Protein AF-A0AAD5PSN9-F1 (afdb_monomer)

Radius of gyration: 117.56 Å; Cα contacts (8 Å, |Δi|>4): 60; chains: 1; bounding box: 194×70×318 Å

Solvent-accessible surface area (backbone atoms only — not comparable to full-atom values): 28230 Å² total; per-residue (Å²): 133,84,88,79,86,88,87,89,85,85,88,88,90,83,91,78,85,86,82,87,85,84,89,85,87,83,91,84,87,88,89,83,88,89,86,86,80,89,83,89,87,87,88,82,90,87,83,90,86,88,84,88,88,83,88,90,80,92,72,86,76,76,83,73,82,78,74,93,64,68,71,59,59,50,54,55,50,53,51,52,51,50,52,52,52,50,54,51,50,53,55,49,50,55,48,50,54,52,53,52,53,53,51,54,50,50,54,51,52,52,50,54,49,50,54,52,50,53,53,49,52,53,50,50,51,51,52,51,52,50,52,52,53,51,52,51,50,53,50,51,50,52,50,49,52,48,51,51,50,50,49,49,50,52,58,69,76,49,90,79,62,91,72,53,62,59,56,52,51,52,49,52,51,51,49,53,52,49,50,52,54,49,53,57,47,47,56,50,50,54,49,53,50,51,51,51,50,53,49,52,52,51,52,52,50,50,51,50,52,50,49,53,50,52,52,53,52,50,53,49,52,50,53,51,51,54,53,50,50,53,51,48,52,54,50,53,52,51,51,51,52,51,54,54,50,52,51,51,52,50,50,54,52,52,50,51,52,52,49,52,52,51,51,51,51,49,51,50,51,52,51,51,54,50,52,51,50,49,52,52,49,51,51,52,50,53,53,50,51,51,52,52,52,52,51,52,50,50,52,51,54,52,51,51,51,54,50,53,52,51,53,52,51,55,51,52,48,52,52,51,52,51,52,49,51,52,50,51,53,49,50,51,52,50,52,53,50,50,50,52,52,50,52,50,52,50,52,54,48,51,51,50,50,52,51,50,52,49,50,49,51,50,50,51,52,48,49,51,52,49,51,52,49,51,52,51,50,51,52,50,49,50,52,49,50,60,62,67,71,54,93,78,78,91,76,82,83,86,71,85,57,50,42,67,71,52,73,46,63,93,81,61,49,74,68,51,54,53,50,33,42,53,53,52,42,69,74,28,36,59,82,83,33,72,92,44,98,56,33,70,58,34,42,52,49,35,53,49,49,50,49,34,42,62,38,58,70,36,69,70,50,30,54,50,52,52,51,53,58,54,56,56,58,56,60,64,59,60,68,70,77,80,113

Foldseek 3Di:
DDDDDDDDDDDDDDDDDDDDDDDDDDDDDDDDDDDDDDDDDDDDDDDDDDDDDDDDDDDDPDDDPDDPPPPPVVVVVVVVVVVVVVVVVVVVVVVVVVVVVVVVVVVVVVVVVVVVVVVVVVVVVVVVVVVVVVVVVVVVVVVVVVVVVVVVVCVVVDPDDDPVVVVVVVVVVVVVVVVVVVVVVVVVVVVVVVVVVVVVVVVVVVVVVVVVVVVVVVVVVVVVVVVVVVVVVVVVVVVVVVVVVVVVVVVVVVVVVVVVVVVVVVVVVVVVVVVVVVVVVVVVVVVVVVVVVVVVVVVVVVVVVVVVVVVVVVVVVVVVVVVVVVVVVVVVVVVVVVVVVVVVVVVVVVVVVVVVVVVVVVVVVVVVVVVVVVVVVVVVVVVVVVVVPDPDDPDDPPDDDLCVLLPHDLPDDLVSLVVSLVVLCVVLPLVVCVPPPCSVVSVVSNVSNVVSSVQCNDPVSSVVVVVVVVVVVVVVVVVPPPD

Organism: NCBI:txid1820382

Mean predicted aligned error: 23.23 Å

Structure (mmCIF, N/CA/C/O backbone):
data_AF-A0AAD5PSN9-F1
#
_entry.id   AF-A0AAD5PSN9-F1
#
loop_
_atom_site.group_PDB
_atom_site.id
_atom_site.type_symbol
_atom_site.label_atom_id
_atom_site.label_alt_id
_atom_site.label_comp_id
_atom_site.label_asym_id
_atom_site.label_entity_id
_atom_site.label_seq_id
_atom_site.pdbx_PDB_ins_code
_atom_site.Cartn_x
_atom_site.Cartn_y
_atom_site.Cartn_z
_atom_site.occupancy
_atom_site.B_iso_or_equiv
_atom_site.auth_seq_id
_atom_site.auth_comp_id
_atom_site.auth_asym_id
_atom_site.auth_atom_id
_atom_site.pdbx_PDB_model_num
ATOM 1 N N . MET A 1 1 ? -31.686 26.048 -40.372 1.00 36.78 1 MET A N 1
ATOM 2 C CA . MET A 1 1 ? -31.177 27.429 -40.529 1.00 36.78 1 MET A CA 1
ATOM 3 C C . MET A 1 1 ? -29.726 27.316 -40.986 1.00 36.78 1 MET A C 1
ATOM 5 O O . MET A 1 1 ? -28.889 26.931 -40.190 1.00 36.78 1 MET A O 1
ATOM 9 N N . PHE A 1 2 ? -29.498 27.165 -42.295 1.00 30.16 2 PHE A N 1
ATOM 10 C CA . PHE A 1 2 ? -28.916 28.194 -43.183 1.00 30.16 2 PHE A CA 1
ATOM 11 C C . PHE A 1 2 ? -27.687 28.894 -42.566 1.00 30.16 2 PHE A C 1
ATOM 13 O O . PHE A 1 2 ? -27.851 29.698 -41.663 1.00 30.16 2 PHE A O 1
ATOM 20 N N . SER A 1 3 ? -26.468 28.483 -42.947 1.00 35.34 3 SER A N 1
ATOM 21 C CA . SER A 1 3 ? -25.644 29.036 -44.059 1.00 35.34 3 SER A CA 1
ATOM 22 C C . SER A 1 3 ? -24.746 30.185 -43.556 1.00 35.34 3 SER A C 1
ATOM 24 O O . SER A 1 3 ? -25.218 30.983 -42.764 1.00 35.34 3 SER A O 1
ATOM 26 N N . LYS A 1 4 ? -23.473 30.364 -43.925 1.00 34.41 4 LYS A N 1
ATOM 27 C CA . LYS A 1 4 ? -22.843 30.296 -45.253 1.00 34.41 4 LYS A CA 1
ATOM 28 C C . LYS A 1 4 ? -21.311 30.439 -45.083 1.00 34.41 4 LYS A C 1
ATOM 30 O O . LYS A 1 4 ? -20.867 31.319 -44.356 1.00 34.41 4 LYS A O 1
ATOM 35 N N . MET A 1 5 ? -20.532 29.635 -45.809 1.00 37.62 5 MET A N 1
ATOM 36 C CA . MET A 1 5 ? -19.340 30.100 -46.562 1.00 37.62 5 MET A CA 1
ATOM 37 C C . MET A 1 5 ? -19.831 30.752 -47.891 1.00 37.62 5 MET A C 1
ATOM 39 O O . MET A 1 5 ? -21.055 30.750 -48.065 1.00 37.62 5 MET A O 1
ATOM 43 N N . PRO A 1 6 ? -19.032 31.228 -48.885 1.00 63.19 6 PRO A N 1
ATOM 44 C CA . PRO A 1 6 ? -17.567 31.171 -49.113 1.00 63.19 6 PRO A CA 1
ATOM 45 C C . PRO A 1 6 ? -16.973 32.473 -49.733 1.00 63.19 6 PRO A C 1
ATOM 47 O O . PRO A 1 6 ? -17.678 33.468 -49.827 1.00 63.19 6 PRO A O 1
ATOM 50 N N . PHE A 1 7 ? -15.709 32.472 -50.195 1.00 30.80 7 PHE A N 1
ATOM 51 C CA . PHE A 1 7 ? -15.368 32.731 -51.615 1.00 30.80 7 PHE A CA 1
ATOM 52 C C . PHE A 1 7 ? -13.886 32.435 -51.961 1.00 30.80 7 PHE A C 1
ATOM 54 O O . PHE A 1 7 ? -12.979 32.653 -51.166 1.00 30.80 7 PHE A O 1
ATOM 61 N N . PHE A 1 8 ? -13.716 31.898 -53.174 1.00 30.52 8 PHE A N 1
ATOM 62 C CA . PHE A 1 8 ? -12.523 31.482 -53.932 1.00 30.52 8 PHE A CA 1
ATOM 63 C C . PHE A 1 8 ? -11.680 32.647 -54.500 1.00 30.52 8 PHE A C 1
ATOM 65 O O . PHE A 1 8 ? -12.271 33.664 -54.842 1.00 30.52 8 PHE A O 1
ATOM 72 N N . SER A 1 9 ? -10.381 32.416 -54.788 1.00 31.31 9 SER A N 1
ATOM 73 C CA . SER A 1 9 ? -9.773 32.470 -56.155 1.00 31.31 9 SER A CA 1
ATOM 74 C C . SER A 1 9 ? -8.226 32.340 -56.111 1.00 31.31 9 SER A C 1
ATOM 76 O O . SER A 1 9 ? -7.597 33.078 -55.365 1.00 31.31 9 SER A O 1
ATOM 78 N N . VAL A 1 10 ? -7.602 31.295 -56.685 1.00 30.98 10 VAL A N 1
ATOM 79 C CA . VAL A 1 10 ? -6.965 31.173 -58.034 1.00 30.98 10 VAL A CA 1
ATOM 80 C C . VAL A 1 10 ? -5.551 31.813 -58.184 1.00 30.98 10 VAL A C 1
ATOM 82 O O . VAL A 1 10 ? -5.370 33.006 -57.989 1.00 30.98 10 VAL A O 1
ATOM 85 N N . LEU A 1 11 ? -4.586 30.945 -58.552 1.00 29.28 11 LEU A N 1
ATOM 86 C CA . LEU A 1 11 ? -3.184 31.069 -59.060 1.00 29.28 11 LEU A CA 1
ATOM 87 C C . LEU A 1 11 ? -2.992 32.026 -60.283 1.00 29.28 11 LEU A C 1
ATOM 89 O O . LEU A 1 11 ? -4.010 32.517 -60.762 1.00 29.28 11 LEU A O 1
ATOM 93 N N . PRO A 1 12 ? -1.812 32.170 -60.964 1.00 51.12 12 PRO A N 1
ATOM 94 C CA . PRO A 1 12 ? -0.375 31.917 -60.668 1.00 51.12 12 PRO A CA 1
ATOM 95 C C . PRO A 1 12 ? 0.580 33.075 -61.141 1.00 51.12 12 PRO A C 1
ATOM 97 O O . PRO A 1 12 ? 0.126 34.116 -61.602 1.00 51.12 12 PRO A O 1
ATOM 100 N N . CYS A 1 13 ? 1.903 32.812 -61.145 1.00 26.33 13 CYS A N 1
ATOM 101 C CA . CYS A 1 13 ? 2.885 33.163 -62.202 1.00 26.33 13 CYS A CA 1
ATOM 102 C C . CYS A 1 13 ? 3.950 34.280 -62.012 1.00 26.33 13 CYS A C 1
ATOM 104 O O . CYS A 1 13 ? 3.680 35.408 -61.624 1.00 26.33 13 CYS A O 1
ATOM 106 N N . PHE A 1 14 ? 5.137 33.907 -62.518 1.00 26.98 14 PHE A N 1
ATOM 107 C CA . PHE A 1 14 ? 6.266 34.666 -63.080 1.00 26.98 14 PHE A CA 1
ATOM 108 C C . PHE A 1 14 ? 7.481 35.062 -62.222 1.00 26.98 14 PHE A C 1
ATOM 110 O O . PHE A 1 14 ? 7.481 35.986 -61.418 1.00 26.98 14 PHE A O 1
ATOM 117 N N . ALA A 1 15 ? 8.567 34.354 -62.548 1.00 31.61 15 ALA A N 1
ATOM 118 C CA . ALA A 1 15 ? 9.964 34.695 -62.357 1.00 31.61 15 ALA A CA 1
ATOM 119 C C . ALA A 1 15 ? 10.346 36.033 -63.006 1.00 31.61 15 ALA A C 1
ATOM 121 O O . ALA A 1 15 ? 9.896 36.333 -64.111 1.00 31.61 15 ALA A O 1
ATOM 122 N N . ILE A 1 16 ? 11.277 36.750 -62.372 1.00 31.33 16 ILE A N 1
ATOM 123 C CA . ILE A 1 16 ? 12.118 37.773 -63.002 1.00 31.33 16 ILE A CA 1
ATOM 124 C C . ILE A 1 16 ? 13.535 37.633 -62.422 1.00 31.33 16 ILE A C 1
ATOM 126 O O . ILE A 1 16 ? 13.777 37.945 -61.260 1.00 31.33 16 ILE A O 1
ATOM 130 N N . LEU A 1 17 ? 14.469 37.153 -63.247 1.00 32.28 17 LEU A N 1
ATOM 131 C CA . LEU A 1 17 ? 15.877 37.563 -63.181 1.00 32.28 17 LEU A CA 1
ATOM 132 C C . LEU A 1 17 ? 15.971 38.986 -63.754 1.00 32.28 17 LEU A C 1
ATOM 134 O O . LEU A 1 17 ? 15.219 39.316 -64.675 1.00 32.28 17 LEU A O 1
ATOM 138 N N . PRO A 1 18 ? 16.975 39.775 -63.346 1.00 37.09 18 PRO A N 1
ATOM 139 C CA . PRO A 1 18 ? 18.011 39.984 -64.345 1.00 37.09 18 PRO A CA 1
ATOM 140 C C . PRO A 1 18 ? 19.443 39.888 -63.822 1.00 37.09 18 PRO A C 1
ATOM 142 O O . PRO A 1 18 ? 19.763 39.978 -62.642 1.00 37.09 18 PRO A O 1
ATOM 145 N N . ARG A 1 19 ? 20.266 39.657 -64.837 1.00 30.73 19 ARG A N 1
ATOM 146 C CA . ARG A 1 19 ? 21.710 39.519 -64.934 1.00 30.73 19 ARG A CA 1
ATOM 147 C C . ARG A 1 19 ? 22.384 40.897 -64.990 1.00 30.73 19 ARG A C 1
ATOM 149 O O . ARG A 1 19 ? 21.750 41.862 -65.409 1.00 30.73 19 ARG A O 1
ATOM 156 N N . ASN A 1 20 ? 23.706 40.852 -64.804 1.00 30.78 20 ASN A N 1
ATOM 157 C CA . ASN A 1 20 ? 24.741 41.836 -65.157 1.00 30.78 20 ASN A CA 1
ATOM 158 C C . ASN A 1 20 ? 24.967 42.943 -64.124 1.00 30.78 20 ASN A C 1
ATOM 160 O O . ASN A 1 20 ? 24.021 43.437 -63.532 1.00 30.78 20 ASN A O 1
ATOM 164 N N . ALA A 1 21 ? 26.163 43.481 -63.929 1.00 29.89 21 ALA A N 1
ATOM 165 C CA . ALA A 1 21 ? 27.566 43.122 -64.168 1.00 29.89 21 ALA A CA 1
ATOM 166 C C . ALA A 1 21 ? 28.290 44.431 -63.823 1.00 29.89 21 ALA A C 1
ATOM 168 O O . ALA A 1 21 ? 27.801 45.457 -64.277 1.00 29.89 21 ALA A O 1
ATOM 169 N N . GLU A 1 22 ? 29.406 44.426 -63.094 1.00 30.27 22 GLU A N 1
ATOM 170 C CA . GLU A 1 22 ? 30.508 45.367 -63.354 1.00 30.27 22 GLU A CA 1
ATOM 171 C C . GLU A 1 22 ? 31.715 45.074 -62.454 1.00 30.27 22 GLU A C 1
ATOM 173 O O . GLU A 1 22 ? 31.617 44.950 -61.236 1.00 30.27 22 GLU A O 1
ATOM 178 N N . ASN A 1 23 ? 32.855 44.924 -63.127 1.00 32.56 23 ASN A N 1
ATOM 179 C CA . ASN A 1 23 ? 34.199 44.860 -62.578 1.00 32.56 23 ASN A CA 1
ATOM 180 C C . ASN A 1 23 ? 34.583 46.200 -61.947 1.00 32.56 23 ASN A C 1
ATOM 182 O O . ASN A 1 23 ? 34.424 47.223 -62.608 1.00 32.56 23 ASN A O 1
ATOM 186 N N . THR A 1 24 ? 35.284 46.179 -60.814 1.00 31.34 24 THR A N 1
ATOM 187 C CA . THR A 1 24 ? 36.364 47.141 -60.546 1.00 31.34 24 THR A CA 1
ATOM 188 C C . THR A 1 24 ? 37.493 46.495 -59.742 1.00 31.34 24 THR A C 1
ATOM 190 O O . THR A 1 24 ? 37.290 45.705 -58.825 1.00 31.34 24 THR A O 1
ATOM 193 N N . VAL A 1 25 ? 38.704 46.815 -60.189 1.00 33.72 25 VAL A N 1
ATOM 194 C CA . VAL A 1 25 ? 40.030 46.383 -59.738 1.00 33.72 25 VAL A CA 1
ATOM 195 C C . VAL A 1 25 ? 40.580 47.388 -58.717 1.00 33.72 25 VAL A C 1
ATOM 197 O O . VAL A 1 25 ? 40.359 48.580 -58.917 1.00 33.72 25 VAL A O 1
ATOM 200 N N . ALA A 1 26 ? 41.320 46.914 -57.700 1.00 29.94 26 ALA A N 1
ATOM 201 C CA . ALA A 1 26 ? 42.542 47.502 -57.090 1.00 29.94 26 ALA A CA 1
ATOM 202 C C . ALA A 1 26 ? 42.763 46.886 -55.685 1.00 29.94 26 ALA A C 1
ATOM 204 O O . ALA A 1 26 ? 41.904 46.997 -54.818 1.00 29.94 26 ALA A O 1
ATOM 205 N N . GLU A 1 27 ? 43.757 46.012 -55.494 1.00 32.94 27 GLU A N 1
ATOM 206 C CA . GLU A 1 27 ? 45.124 46.311 -55.002 1.00 32.94 27 GLU A CA 1
ATOM 207 C C . GLU A 1 27 ? 45.224 46.811 -53.542 1.00 32.94 27 GLU A C 1
ATOM 209 O O . GLU A 1 27 ? 44.934 47.965 -53.245 1.00 32.94 27 GLU A O 1
ATOM 214 N N . SER A 1 28 ? 45.735 45.960 -52.637 1.00 30.70 28 SER A N 1
ATOM 215 C CA . SER A 1 28 ? 46.999 46.155 -51.881 1.00 30.70 28 SER A CA 1
ATOM 216 C C . SER A 1 28 ? 47.129 45.194 -50.677 1.00 30.70 28 SER A C 1
ATOM 218 O O . SER A 1 28 ? 46.168 44.866 -49.991 1.00 30.70 28 SER A O 1
ATOM 220 N N . SER A 1 29 ? 48.356 44.697 -50.510 1.00 30.48 29 SER A N 1
ATOM 221 C CA . SER A 1 29 ? 48.867 43.603 -49.662 1.00 30.48 29 SER A CA 1
ATOM 222 C C . SER A 1 29 ? 48.980 43.944 -48.149 1.00 30.48 29 SER A C 1
ATOM 224 O O . SER A 1 29 ? 48.570 45.024 -47.740 1.00 30.48 29 SER A O 1
ATOM 226 N N . PRO A 1 30 ? 49.751 43.177 -47.341 1.00 50.47 30 PRO A N 1
ATOM 227 C CA . PRO A 1 30 ? 49.517 41.847 -46.751 1.00 50.47 30 PRO A CA 1
ATOM 228 C C . PRO A 1 30 ? 49.576 41.936 -45.197 1.00 50.47 30 PRO A C 1
ATOM 230 O O . PRO A 1 30 ? 49.628 43.048 -44.690 1.00 50.47 30 PRO A O 1
ATOM 233 N N . VAL A 1 31 ? 49.613 40.815 -44.441 1.00 27.25 31 VAL A N 1
ATOM 234 C CA . VAL A 1 31 ? 50.507 40.595 -43.259 1.00 27.25 31 VAL A CA 1
ATOM 235 C C . VAL A 1 31 ? 50.121 39.359 -42.410 1.00 27.25 31 VAL A C 1
ATOM 237 O O . VAL A 1 31 ? 49.005 39.230 -41.921 1.00 27.25 31 VAL A O 1
ATOM 240 N N . VAL A 1 32 ? 51.159 38.536 -42.201 1.00 29.27 32 VAL A N 1
ATOM 241 C CA . VAL A 1 32 ? 51.495 37.626 -41.080 1.00 29.27 32 VAL A CA 1
ATOM 242 C C . VAL A 1 32 ? 50.970 36.183 -41.071 1.00 29.27 32 VAL A C 1
ATOM 244 O O . VAL A 1 32 ? 49.901 35.835 -40.585 1.00 29.27 32 VAL A O 1
ATOM 247 N N . VAL A 1 33 ? 51.900 35.346 -41.536 1.00 27.97 33 VAL A N 1
ATOM 248 C CA . VAL A 1 33 ? 52.182 33.956 -41.178 1.00 27.97 33 VAL A CA 1
ATOM 249 C C . VAL A 1 33 ? 52.577 33.854 -39.700 1.00 27.97 33 VAL A C 1
ATOM 251 O O . VAL A 1 33 ? 53.477 34.568 -39.262 1.00 27.97 33 VAL A O 1
ATOM 254 N N . THR A 1 34 ? 52.018 32.892 -38.966 1.00 28.20 34 THR A N 1
ATOM 255 C CA . THR A 1 34 ? 52.688 32.310 -37.796 1.00 28.20 34 THR A CA 1
ATOM 256 C C . THR A 1 34 ? 52.891 30.815 -38.007 1.00 28.20 34 THR A C 1
ATOM 258 O O . THR A 1 34 ? 51.958 30.021 -38.072 1.00 28.20 34 THR A O 1
ATOM 261 N N . SER A 1 35 ? 54.163 30.453 -38.124 1.00 28.64 35 SER A N 1
ATOM 262 C CA . SER A 1 35 ? 54.700 29.103 -38.037 1.00 28.64 35 SER A CA 1
ATOM 263 C C . SER A 1 35 ? 55.605 29.046 -36.811 1.00 28.64 35 SER A C 1
ATOM 265 O O . SER A 1 35 ? 56.523 29.859 -36.721 1.00 28.64 35 SER A O 1
ATOM 267 N N . ALA A 1 36 ? 55.407 28.082 -35.917 1.00 28.19 36 ALA A N 1
ATOM 268 C CA . ALA A 1 36 ? 56.498 27.496 -35.143 1.00 28.19 36 ALA A CA 1
ATOM 269 C C . ALA A 1 36 ? 56.042 26.164 -34.543 1.00 28.19 36 ALA A C 1
ATOM 271 O O . ALA A 1 36 ? 55.009 26.075 -33.885 1.00 28.19 36 ALA A O 1
ATOM 272 N N . ALA A 1 37 ? 56.829 25.139 -34.837 1.00 30.66 37 ALA A N 1
ATOM 273 C CA . ALA A 1 37 ? 56.671 23.761 -34.428 1.00 30.66 37 ALA A CA 1
ATOM 274 C C . ALA A 1 37 ? 57.453 23.460 -33.134 1.00 30.66 37 ALA A C 1
ATOM 276 O O . ALA A 1 37 ? 58.421 24.148 -32.831 1.00 30.66 37 ALA A O 1
ATOM 277 N N . PHE A 1 38 ? 57.028 22.378 -32.472 1.00 26.94 38 PHE A N 1
ATOM 278 C CA . PHE A 1 38 ? 57.806 21.349 -31.757 1.00 26.94 38 PHE A CA 1
ATOM 279 C C . PHE A 1 38 ? 58.865 21.719 -30.697 1.00 26.94 38 PHE A C 1
ATOM 281 O O . PHE A 1 38 ? 59.840 22.411 -30.962 1.00 26.94 38 PHE A O 1
ATOM 288 N N . GLY A 1 39 ? 58.756 21.041 -29.548 1.00 26.38 39 GLY A N 1
ATOM 289 C CA . GLY A 1 39 ? 59.849 20.808 -28.600 1.00 26.38 39 GLY A CA 1
ATOM 290 C C . GLY A 1 39 ? 59.365 20.083 -27.341 1.00 26.38 39 GLY A C 1
ATOM 291 O O . GLY A 1 39 ? 58.739 20.699 -26.488 1.00 26.38 39 GLY A O 1
ATOM 292 N N . MET A 1 40 ? 59.615 18.772 -27.262 1.00 37.25 40 MET A N 1
ATOM 293 C CA . MET A 1 40 ? 59.470 17.954 -26.051 1.00 37.25 40 MET A CA 1
ATOM 294 C C . MET A 1 40 ? 60.640 18.228 -25.101 1.00 37.25 40 MET A C 1
ATOM 296 O O . MET A 1 40 ? 61.757 18.361 -25.588 1.00 37.25 40 MET A O 1
ATOM 300 N N . GLU A 1 41 ? 60.412 18.193 -23.787 1.00 28.77 41 GLU A N 1
ATOM 301 C CA . GLU A 1 41 ? 61.422 17.741 -22.822 1.00 28.77 41 GLU A CA 1
ATOM 302 C C . GLU A 1 41 ? 60.760 17.308 -21.501 1.00 28.77 41 GLU A C 1
ATOM 304 O O . GLU A 1 41 ? 59.922 17.998 -20.924 1.00 28.77 41 GLU A O 1
ATOM 309 N N . ASP A 1 42 ? 61.129 16.096 -21.108 1.00 34.38 42 ASP A N 1
ATOM 310 C CA . ASP A 1 42 ? 60.767 15.276 -19.955 1.00 34.38 42 ASP A CA 1
ATOM 311 C C . ASP A 1 42 ? 61.859 15.457 -18.891 1.00 34.38 42 ASP A C 1
ATOM 313 O O . ASP A 1 42 ? 63.002 15.318 -19.305 1.00 34.38 42 ASP A O 1
ATOM 317 N N . GLN A 1 43 ? 61.567 15.753 -17.605 1.00 29.84 43 GLN A N 1
ATOM 318 C CA . GLN A 1 43 ? 62.424 15.428 -16.434 1.00 29.84 43 GLN A CA 1
ATOM 319 C C . GLN A 1 43 ? 61.694 15.532 -15.069 1.00 29.84 43 GLN A C 1
ATOM 321 O O . GLN A 1 43 ? 61.015 16.515 -14.780 1.00 29.84 43 GLN A O 1
ATOM 326 N N . SER A 1 44 ? 62.018 14.543 -14.219 1.00 30.83 44 SER A N 1
ATOM 327 C CA . SER A 1 44 ? 62.229 14.548 -12.752 1.00 30.83 44 SER A CA 1
ATOM 328 C C . SER A 1 44 ? 61.141 14.021 -11.791 1.00 30.83 44 SER A C 1
ATOM 330 O O . SER A 1 44 ? 60.250 14.752 -11.358 1.00 30.83 44 SER A O 1
ATOM 332 N N . GLU A 1 45 ? 61.347 12.757 -11.385 1.00 33.78 45 GLU A N 1
ATOM 333 C CA . GLU A 1 45 ? 61.104 12.143 -10.060 1.00 33.78 45 GLU A CA 1
ATOM 334 C C . GLU A 1 45 ? 61.833 12.948 -8.947 1.00 33.78 45 GLU A C 1
ATOM 336 O O . GLU A 1 45 ? 62.880 13.534 -9.221 1.00 33.78 45 GLU A O 1
ATOM 341 N N . ASP A 1 46 ? 61.291 13.190 -7.739 1.00 31.45 46 ASP A N 1
ATOM 342 C CA . ASP A 1 46 ? 61.322 12.373 -6.491 1.00 31.45 46 ASP A CA 1
ATOM 343 C C . ASP A 1 46 ? 61.068 13.346 -5.276 1.00 31.45 46 ASP A C 1
ATOM 345 O O . ASP A 1 46 ? 61.114 14.560 -5.485 1.00 31.45 46 ASP A O 1
ATOM 349 N N . PRO A 1 47 ? 60.990 12.961 -3.971 1.00 42.81 47 PRO A N 1
ATOM 350 C CA . PRO A 1 47 ? 60.168 11.953 -3.287 1.00 42.81 47 PRO A CA 1
ATOM 351 C C . PRO A 1 47 ? 59.504 12.453 -1.951 1.00 42.81 47 PRO A C 1
ATOM 353 O O . PRO A 1 47 ? 59.853 13.472 -1.364 1.00 42.81 47 PRO A O 1
ATOM 356 N N . ILE A 1 48 ? 58.533 11.667 -1.464 1.00 35.19 48 ILE A N 1
ATOM 357 C CA . ILE A 1 48 ? 58.068 11.371 -0.077 1.00 35.19 48 ILE A CA 1
ATOM 358 C C . ILE A 1 48 ? 58.497 12.283 1.106 1.00 35.19 48 ILE A C 1
ATOM 360 O O . ILE A 1 48 ? 59.667 12.290 1.475 1.00 35.19 48 ILE A O 1
ATOM 364 N N . VAL A 1 49 ? 57.512 12.778 1.888 1.00 31.50 49 VAL A N 1
ATOM 365 C CA . VAL A 1 49 ? 57.556 12.788 3.377 1.00 31.50 49 VAL A CA 1
ATOM 366 C C . VAL A 1 49 ? 56.165 12.509 3.979 1.00 31.50 49 VAL A C 1
ATOM 368 O O . VAL A 1 49 ? 55.220 13.276 3.808 1.00 31.50 49 VAL A O 1
ATOM 371 N N . LEU A 1 50 ? 56.076 11.405 4.727 1.00 34.06 50 LEU A N 1
ATOM 372 C CA . LEU A 1 50 ? 55.024 11.061 5.690 1.00 34.06 50 LEU A CA 1
ATOM 373 C C . LEU A 1 50 ? 55.231 11.830 7.003 1.00 34.06 50 LEU A C 1
ATOM 375 O O . LEU A 1 50 ? 56.347 11.851 7.513 1.00 34.06 50 LEU A O 1
ATOM 379 N N . CYS A 1 51 ? 54.149 12.309 7.623 1.00 30.45 51 CYS A N 1
ATOM 380 C CA . CYS A 1 51 ? 54.090 12.532 9.070 1.00 30.45 51 CYS A CA 1
ATOM 381 C C . CYS A 1 51 ? 52.734 12.076 9.625 1.00 30.45 51 CYS A C 1
ATOM 383 O O . CYS A 1 51 ? 51.676 12.376 9.078 1.00 30.45 51 CYS A O 1
ATOM 385 N N . ALA A 1 52 ? 52.819 11.302 10.703 1.00 36.34 52 ALA A N 1
ATOM 386 C CA . ALA A 1 52 ? 51.756 10.575 11.378 1.00 36.34 52 ALA A CA 1
ATOM 387 C C . ALA A 1 52 ? 50.970 11.424 12.397 1.00 36.34 52 ALA A C 1
ATOM 389 O O . ALA A 1 52 ? 51.488 12.412 12.912 1.00 36.34 52 ALA A O 1
ATOM 390 N N . GLY A 1 53 ? 49.782 10.933 12.780 1.00 29.44 53 GLY A N 1
ATOM 391 C CA . GLY A 1 53 ? 49.214 11.152 14.118 1.00 29.44 53 GLY A CA 1
ATOM 392 C C . GLY A 1 53 ? 47.729 11.523 14.172 1.00 29.44 53 GLY A C 1
ATOM 393 O O . GLY A 1 53 ? 47.399 12.698 14.244 1.00 29.44 53 GLY A O 1
ATOM 394 N N . ASN A 1 54 ? 46.823 10.541 14.205 1.00 33.28 54 ASN A N 1
ATOM 395 C CA . ASN A 1 54 ? 46.167 10.089 15.446 1.00 33.28 54 ASN A CA 1
ATOM 396 C C . ASN A 1 54 ? 44.974 9.147 15.163 1.00 33.28 54 ASN A C 1
ATOM 398 O O . ASN A 1 54 ? 44.244 9.358 14.194 1.00 33.28 54 ASN A O 1
ATOM 402 N N . PRO A 1 55 ? 44.781 8.107 15.998 1.00 47.47 55 PRO A N 1
ATOM 403 C CA . PRO A 1 55 ? 43.663 7.173 15.932 1.00 47.47 55 PRO A CA 1
ATOM 404 C C . PRO A 1 55 ? 42.469 7.689 16.757 1.00 47.47 55 PRO A C 1
ATOM 406 O O . PRO A 1 55 ? 42.620 8.628 17.529 1.00 47.47 55 PRO A O 1
ATOM 409 N N . GLU A 1 56 ? 41.329 7.004 16.637 1.00 39.09 56 GLU A N 1
ATOM 410 C CA . GLU A 1 56 ? 40.066 7.180 17.387 1.00 39.09 56 GLU A CA 1
ATOM 411 C C . GLU A 1 56 ? 38.947 7.935 16.660 1.00 39.09 56 GLU A C 1
ATOM 413 O O . GLU A 1 56 ? 38.652 9.093 16.924 1.00 39.09 56 GLU A O 1
ATOM 418 N N . LEU A 1 57 ? 38.238 7.199 15.799 1.00 37.34 57 LEU A N 1
ATOM 419 C CA . LEU A 1 57 ? 36.773 7.199 15.762 1.00 37.34 57 LEU A CA 1
ATOM 420 C C . LEU A 1 57 ? 36.320 5.946 15.008 1.00 37.34 57 LEU A C 1
ATOM 422 O O . LEU A 1 57 ? 36.326 5.878 13.781 1.00 37.34 57 LEU A O 1
ATOM 426 N N . GLY A 1 58 ? 35.976 4.913 15.777 1.00 40.00 58 GLY A N 1
ATOM 427 C CA . GLY A 1 58 ? 35.305 3.731 15.261 1.00 40.00 58 GLY A CA 1
ATOM 428 C C . GLY A 1 58 ? 33.895 4.103 14.814 1.00 40.00 58 GLY A C 1
ATOM 429 O O . GLY A 1 58 ? 33.028 4.362 15.644 1.00 40.00 58 GLY A O 1
ATOM 430 N N . CYS A 1 59 ? 33.667 4.103 13.505 1.00 32.47 59 CYS A N 1
ATOM 431 C CA . CYS A 1 59 ? 32.336 3.980 12.931 1.00 32.47 59 CYS A CA 1
ATOM 432 C C . CYS A 1 59 ? 32.286 2.649 12.188 1.00 32.47 59 CYS A C 1
ATOM 434 O O . CYS A 1 59 ? 33.026 2.422 11.232 1.00 32.47 59 CYS A O 1
ATOM 436 N N . ALA A 1 60 ? 31.447 1.751 12.697 1.00 37.62 60 ALA A N 1
ATOM 437 C CA . ALA A 1 60 ? 31.134 0.481 12.078 1.00 37.62 60 ALA A CA 1
ATOM 438 C C . ALA A 1 60 ? 30.562 0.737 10.677 1.00 37.62 60 ALA A C 1
ATOM 440 O O . ALA A 1 60 ? 29.446 1.230 10.535 1.00 37.62 60 ALA A O 1
ATOM 441 N N . VAL A 1 61 ? 31.342 0.415 9.645 1.00 34.03 61 VAL A N 1
ATOM 442 C CA . VAL A 1 61 ? 30.827 0.286 8.284 1.00 34.03 61 VAL A CA 1
ATOM 443 C C . VAL A 1 61 ? 30.148 -1.074 8.212 1.00 34.03 61 VAL A C 1
ATOM 445 O O . VAL A 1 61 ? 30.791 -2.120 8.125 1.00 34.03 61 VAL A O 1
ATOM 448 N N . GLU A 1 62 ? 28.830 -1.028 8.335 1.00 35.12 62 GLU A N 1
ATOM 449 C CA . GLU A 1 62 ? 27.907 -2.116 8.064 1.00 35.12 62 GLU A CA 1
ATOM 450 C C . GLU A 1 62 ? 28.183 -2.653 6.649 1.00 35.12 62 GLU A C 1
ATOM 452 O O . GLU A 1 62 ? 28.162 -1.915 5.661 1.00 35.12 62 GLU A O 1
ATOM 457 N N . GLN A 1 63 ? 28.537 -3.937 6.558 1.00 39.56 63 GLN A N 1
ATOM 458 C CA . GLN A 1 63 ? 28.772 -4.622 5.292 1.00 39.56 63 GLN A CA 1
ATOM 459 C C . GLN A 1 63 ? 27.445 -4.732 4.536 1.00 39.56 63 GLN A C 1
ATOM 461 O O . GLN A 1 63 ? 26.654 -5.642 4.769 1.00 39.56 63 GLN A O 1
ATOM 466 N N . VAL A 1 64 ? 27.209 -3.800 3.617 1.00 36.12 64 VAL A N 1
ATOM 467 C CA . VAL A 1 64 ? 26.157 -3.920 2.606 1.00 36.12 64 VAL A CA 1
ATOM 468 C C . VAL A 1 64 ? 26.523 -5.092 1.682 1.00 36.12 64 VAL A C 1
ATOM 470 O O . VAL A 1 64 ? 27.651 -5.126 1.175 1.00 36.12 64 VAL A O 1
ATOM 473 N N . PRO A 1 65 ? 25.624 -6.065 1.440 1.00 40.94 65 PRO A N 1
ATOM 474 C CA . PRO A 1 65 ? 25.889 -7.129 0.483 1.00 40.94 65 PRO A CA 1
ATOM 475 C C . PRO A 1 65 ? 26.018 -6.517 -0.916 1.00 40.94 65 PRO A C 1
ATOM 477 O O . PRO A 1 65 ? 25.127 -5.811 -1.389 1.00 40.94 65 PRO A O 1
ATOM 480 N N . LYS A 1 66 ? 27.163 -6.760 -1.564 1.00 39.56 66 LYS A N 1
ATOM 481 C CA . LYS A 1 66 ? 27.422 -6.351 -2.950 1.00 39.56 66 LYS A CA 1
ATOM 482 C C . LYS A 1 66 ? 26.342 -6.941 -3.868 1.00 39.56 66 LYS A C 1
ATOM 484 O O . LYS A 1 66 ? 26.099 -8.144 -3.776 1.00 39.56 66 LYS A O 1
ATOM 489 N N . PRO A 1 67 ? 25.729 -6.153 -4.767 1.00 38.44 67 PRO A N 1
ATOM 490 C CA . PRO A 1 67 ? 24.805 -6.697 -5.747 1.00 38.44 67 PRO A CA 1
ATOM 491 C C . PRO A 1 67 ? 25.588 -7.493 -6.798 1.00 38.44 67 PRO A C 1
ATOM 493 O O . PRO A 1 67 ? 26.573 -7.013 -7.358 1.00 38.44 67 PRO A O 1
ATOM 496 N N . GLU A 1 68 ? 25.136 -8.710 -7.087 1.00 41.25 68 GLU A N 1
ATOM 497 C CA . GLU A 1 68 ? 25.670 -9.624 -8.108 1.00 41.25 68 GLU A CA 1
ATOM 498 C C . GLU A 1 68 ? 25.359 -9.157 -9.553 1.00 41.25 68 GLU A C 1
ATOM 500 O O . GLU A 1 68 ? 25.018 -9.956 -10.417 1.00 41.25 68 GLU A O 1
ATOM 505 N N . HIS A 1 69 ? 25.467 -7.854 -9.839 1.00 43.41 69 HIS A N 1
ATOM 506 C CA . HIS A 1 69 ? 25.227 -7.262 -11.168 1.00 43.41 69 HIS A CA 1
ATOM 507 C C . HIS A 1 69 ? 26.518 -6.918 -11.941 1.00 43.41 69 HIS A C 1
ATOM 509 O O . HIS A 1 69 ? 26.466 -6.451 -13.077 1.00 43.41 69 HIS A O 1
ATOM 515 N N . ASP A 1 70 ? 27.683 -7.202 -11.356 1.00 43.34 70 ASP A N 1
ATOM 516 C CA . ASP A 1 70 ? 28.999 -6.755 -11.839 1.00 43.34 70 ASP A CA 1
ATOM 517 C C . ASP A 1 70 ? 29.608 -7.630 -12.960 1.00 43.34 70 ASP A C 1
ATOM 519 O O . ASP A 1 70 ? 30.651 -7.287 -13.515 1.00 43.34 70 ASP A O 1
ATOM 523 N N . SER A 1 71 ? 28.990 -8.767 -13.307 1.00 49.34 71 SER A N 1
ATOM 524 C CA . SER A 1 71 ? 29.522 -9.711 -14.311 1.00 49.34 71 SER A CA 1
ATOM 525 C C . SER A 1 71 ? 28.971 -9.509 -15.728 1.00 49.34 71 SER A C 1
ATOM 527 O O . SER A 1 71 ? 29.629 -9.900 -16.692 1.00 49.34 71 SER A O 1
ATOM 529 N N . VAL A 1 72 ? 27.798 -8.883 -15.868 1.00 49.22 72 VAL A N 1
ATOM 530 C CA . VAL A 1 72 ? 27.164 -8.610 -17.172 1.00 49.22 72 VAL A CA 1
ATOM 531 C C . VAL A 1 72 ? 27.670 -7.282 -17.740 1.00 49.22 72 VAL A C 1
ATOM 533 O O . VAL A 1 72 ? 28.120 -7.240 -18.880 1.00 49.22 72 VAL A O 1
ATOM 536 N N . VAL A 1 73 ? 27.759 -6.243 -16.901 1.00 48.81 73 VAL A N 1
ATOM 537 C CA . VAL A 1 73 ? 28.251 -4.913 -17.308 1.00 48.81 73 VAL A CA 1
ATOM 538 C C . VAL A 1 73 ? 29.735 -4.942 -17.705 1.00 48.81 73 VAL A C 1
ATOM 540 O O . VAL A 1 73 ? 30.135 -4.255 -18.639 1.00 48.81 73 VAL A O 1
ATOM 543 N N . ARG A 1 74 ? 30.567 -5.782 -17.065 1.00 47.50 74 ARG A N 1
ATOM 544 C CA . ARG A 1 74 ? 31.978 -5.949 -17.471 1.00 47.50 74 ARG A CA 1
ATOM 545 C C . ARG A 1 74 ? 32.129 -6.649 -18.821 1.00 47.50 74 ARG A C 1
ATOM 547 O O . ARG A 1 74 ? 32.978 -6.240 -19.599 1.00 47.50 74 ARG A O 1
ATOM 554 N N . LYS A 1 75 ? 31.286 -7.639 -19.134 1.00 52.06 75 LYS A N 1
ATOM 555 C CA . LYS A 1 75 ? 31.330 -8.341 -20.430 1.00 52.06 75 LYS A CA 1
ATOM 556 C C . LYS A 1 75 ? 30.837 -7.477 -21.589 1.00 52.06 75 LYS A C 1
ATOM 558 O O . LYS A 1 75 ? 31.395 -7.557 -22.680 1.00 52.06 75 LYS A O 1
ATOM 563 N N . GLU A 1 76 ? 29.832 -6.636 -21.351 1.00 49.16 76 GLU A N 1
ATOM 564 C CA . GLU A 1 76 ? 29.362 -5.656 -22.339 1.00 49.16 76 GLU A CA 1
ATOM 565 C C . GLU A 1 76 ? 30.404 -4.549 -22.577 1.00 49.16 76 GLU A C 1
ATOM 567 O O . GLU A 1 76 ? 30.646 -4.170 -23.722 1.00 49.16 76 GLU A O 1
ATOM 572 N N . CYS A 1 77 ? 31.102 -4.104 -21.524 1.00 47.81 77 CYS A N 1
ATOM 573 C CA . CYS A 1 77 ? 32.184 -3.122 -21.630 1.00 47.81 77 CYS A CA 1
ATOM 574 C C . CYS A 1 77 ? 33.432 -3.691 -22.337 1.00 47.81 77 CYS A C 1
ATOM 576 O O . CYS A 1 77 ? 34.005 -3.028 -23.195 1.00 47.81 77 CYS A O 1
ATOM 578 N N . GLU A 1 78 ? 33.810 -4.945 -22.060 1.00 49.97 78 GLU A N 1
ATOM 579 C CA . GLU A 1 78 ? 34.926 -5.632 -22.734 1.00 49.97 78 GLU A CA 1
ATOM 580 C C . GLU A 1 78 ? 34.645 -5.884 -24.229 1.00 49.97 78 GLU A C 1
ATOM 582 O O . GLU A 1 78 ? 35.554 -5.763 -25.051 1.00 49.97 78 GLU A O 1
ATOM 587 N N . CYS A 1 79 ? 33.392 -6.173 -24.613 1.00 55.22 79 CYS A N 1
ATOM 588 C CA . CYS A 1 79 ? 33.005 -6.295 -26.026 1.00 55.22 79 CYS A CA 1
ATOM 589 C C . CYS A 1 79 ? 33.000 -4.943 -26.753 1.00 55.22 79 CYS A C 1
ATOM 591 O O . CYS A 1 79 ? 33.457 -4.867 -27.895 1.00 55.22 79 CYS A O 1
ATOM 593 N N . ALA A 1 80 ? 32.532 -3.873 -26.103 1.00 55.34 80 ALA A N 1
ATOM 594 C CA . ALA A 1 80 ? 32.568 -2.523 -26.667 1.00 55.34 80 ALA A CA 1
ATOM 595 C C . ALA A 1 80 ? 34.009 -1.995 -26.809 1.00 55.34 80 ALA A C 1
ATOM 597 O O . ALA A 1 80 ? 34.353 -1.388 -27.823 1.00 55.34 80 ALA A O 1
ATOM 598 N N . GLU A 1 81 ? 34.879 -2.282 -25.836 1.00 52.97 81 GLU A N 1
ATOM 599 C CA . GLU A 1 81 ? 36.302 -1.935 -25.888 1.00 52.97 81 GLU A CA 1
ATOM 600 C C . GLU A 1 81 ? 37.040 -2.722 -26.985 1.00 52.97 81 GLU A C 1
ATOM 602 O O . GLU A 1 81 ? 37.866 -2.159 -27.706 1.00 52.97 81 GLU A O 1
ATOM 607 N N . ALA A 1 82 ? 36.717 -4.007 -27.163 1.00 60.59 82 ALA A N 1
ATOM 608 C CA . ALA A 1 82 ? 37.255 -4.818 -28.252 1.00 60.59 82 ALA A CA 1
ATOM 609 C C . ALA A 1 82 ? 36.802 -4.307 -29.631 1.00 60.59 82 ALA A C 1
ATOM 611 O O . ALA A 1 82 ? 37.627 -4.205 -30.537 1.00 60.59 82 ALA A O 1
ATOM 612 N N . ALA A 1 83 ? 35.532 -3.917 -29.785 1.00 64.81 83 ALA A N 1
ATOM 613 C CA . ALA A 1 83 ? 35.011 -3.351 -31.031 1.00 64.81 83 ALA A CA 1
ATOM 614 C C . ALA A 1 83 ? 35.668 -2.002 -31.379 1.00 64.81 83 ALA A C 1
ATOM 616 O O . ALA A 1 83 ? 36.070 -1.788 -32.522 1.00 64.81 83 ALA A O 1
ATOM 617 N N . LEU A 1 84 ? 35.866 -1.126 -30.387 1.00 63.59 84 LEU A N 1
ATOM 618 C CA . LEU A 1 84 ? 36.586 0.141 -30.561 1.00 63.59 84 LEU A CA 1
ATOM 619 C C . LEU A 1 84 ? 38.059 -0.073 -30.929 1.00 63.59 84 LEU A C 1
ATOM 621 O O . LEU A 1 84 ? 38.595 0.665 -31.750 1.00 63.59 84 LEU A O 1
ATOM 625 N N . LYS A 1 85 ? 38.718 -1.093 -30.365 1.00 63.75 85 LYS A N 1
ATOM 626 C CA . LYS A 1 85 ? 40.099 -1.458 -30.722 1.00 63.75 85 LYS A CA 1
ATOM 627 C C . LYS A 1 85 ? 40.217 -1.962 -32.160 1.00 63.75 85 LYS A C 1
ATOM 629 O O . LYS A 1 85 ? 41.200 -1.635 -32.818 1.00 63.75 85 LYS A O 1
ATOM 634 N N . VAL A 1 86 ? 39.226 -2.709 -32.651 1.00 68.94 86 VAL A N 1
ATOM 635 C CA . VAL A 1 86 ? 39.174 -3.162 -34.052 1.00 68.94 86 VAL A CA 1
ATOM 636 C C . VAL A 1 86 ? 38.949 -1.979 -34.995 1.00 68.94 86 VAL A C 1
ATOM 638 O O . VAL A 1 86 ? 39.732 -1.803 -35.920 1.00 68.94 86 VAL A O 1
ATOM 641 N N . GLN A 1 87 ? 37.987 -1.096 -34.705 1.00 66.69 87 GLN A N 1
ATOM 642 C CA . GLN A 1 87 ? 37.763 0.114 -35.511 1.00 66.69 87 GLN A CA 1
ATOM 643 C C . GLN A 1 87 ? 38.975 1.058 -35.512 1.00 66.69 87 GLN A C 1
ATOM 645 O O . GLN A 1 87 ? 39.300 1.664 -36.531 1.00 66.69 87 GLN A O 1
ATOM 650 N N . LEU A 1 88 ? 39.675 1.179 -34.380 1.00 63.12 88 LEU A N 1
ATOM 651 C CA . LEU A 1 88 ? 40.902 1.968 -34.298 1.00 63.12 88 LEU A CA 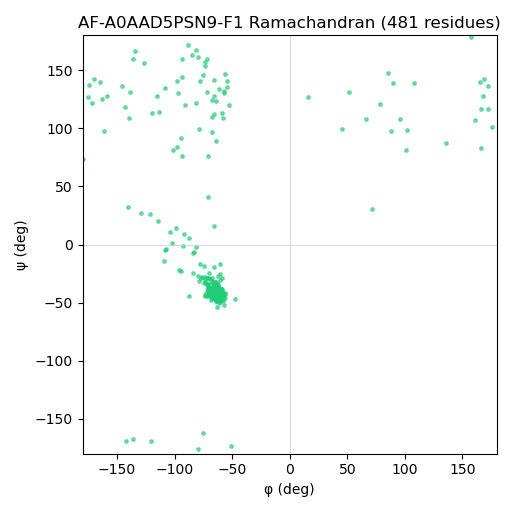1
ATOM 652 C C . LEU A 1 88 ? 42.036 1.335 -35.120 1.00 63.12 88 LEU A C 1
ATOM 654 O O . LEU A 1 88 ? 42.802 2.066 -35.739 1.00 63.12 88 LEU A O 1
ATOM 658 N N . ALA A 1 89 ? 42.141 0.003 -35.148 1.00 64.94 89 ALA A N 1
ATOM 659 C CA . ALA A 1 89 ? 43.120 -0.704 -35.971 1.00 64.94 89 ALA A CA 1
ATOM 660 C C . ALA A 1 89 ? 42.834 -0.537 -37.474 1.00 64.94 89 ALA A C 1
ATOM 662 O O . ALA A 1 89 ? 43.756 -0.232 -38.225 1.00 64.94 89 ALA A O 1
ATOM 663 N N . GLU A 1 90 ? 41.568 -0.630 -37.891 1.00 67.00 90 GLU A N 1
ATOM 664 C CA . GLU A 1 90 ? 41.143 -0.396 -39.280 1.00 67.00 90 GLU A CA 1
ATOM 665 C C . GLU A 1 90 ? 41.451 1.044 -39.732 1.00 67.00 90 GLU A C 1
ATOM 667 O O . GLU A 1 90 ? 42.044 1.254 -40.788 1.00 67.00 90 GLU A O 1
ATOM 672 N N . LEU A 1 91 ? 41.165 2.048 -38.892 1.00 59.16 91 LEU A N 1
ATOM 673 C CA . LEU A 1 91 ? 41.504 3.451 -39.179 1.00 59.16 91 LEU A CA 1
ATOM 674 C C . LEU A 1 91 ? 43.019 3.706 -39.243 1.00 59.16 91 LEU A C 1
ATOM 676 O O . LEU A 1 91 ? 43.480 4.579 -39.983 1.00 59.16 91 LEU A O 1
ATOM 680 N N . MET A 1 92 ? 43.808 2.975 -38.454 1.00 65.44 92 MET A N 1
ATOM 681 C CA . MET A 1 92 ? 45.268 3.055 -38.504 1.00 65.44 92 MET A CA 1
ATOM 682 C C . MET A 1 92 ? 45.818 2.430 -39.792 1.00 65.44 92 MET A C 1
ATOM 684 O O . MET A 1 92 ? 46.729 3.004 -40.387 1.00 65.44 92 MET A O 1
ATOM 688 N N . GLU A 1 93 ? 45.231 1.330 -40.265 1.00 69.00 93 GLU A N 1
ATOM 689 C CA . GLU A 1 93 ? 45.591 0.680 -41.530 1.00 69.00 93 GLU A CA 1
ATOM 690 C C . GLU A 1 93 ? 45.217 1.553 -42.744 1.00 69.00 93 GLU A C 1
ATOM 692 O O . GLU A 1 93 ? 46.046 1.776 -43.628 1.00 69.00 93 GLU A O 1
ATOM 697 N N . GLU A 1 94 ? 44.032 2.177 -42.746 1.00 63.09 94 GLU A N 1
ATOM 698 C CA . GLU A 1 94 ? 43.644 3.167 -43.767 1.00 63.09 94 GLU A CA 1
ATOM 699 C C . GLU A 1 94 ? 44.607 4.366 -43.811 1.00 63.09 94 GLU A C 1
ATOM 701 O O . GLU A 1 94 ? 44.984 4.850 -44.887 1.00 63.09 94 GLU A O 1
ATOM 706 N N . LYS A 1 95 ? 45.065 4.834 -42.644 1.00 65.38 95 LYS A N 1
ATOM 707 C CA . LYS A 1 95 ? 46.053 5.914 -42.547 1.00 65.38 95 LYS A CA 1
ATOM 708 C C . LYS A 1 95 ? 47.424 5.484 -43.075 1.00 65.38 95 LYS A C 1
ATOM 710 O O . LYS A 1 95 ? 48.079 6.286 -43.743 1.00 65.38 95 LYS A O 1
ATOM 715 N N . GLU A 1 96 ? 47.860 4.252 -42.820 1.00 70.25 96 GLU A N 1
ATOM 716 C CA . GLU A 1 96 ? 49.106 3.705 -43.377 1.00 70.25 96 GLU A CA 1
ATOM 717 C C . GLU A 1 96 ? 49.046 3.571 -44.904 1.00 70.25 96 GLU A C 1
ATOM 719 O O . GLU A 1 96 ? 50.003 3.947 -45.591 1.00 70.25 96 GLU A O 1
ATOM 724 N N . ILE A 1 97 ? 47.902 3.151 -45.455 1.00 69.50 97 ILE A N 1
ATOM 725 C CA . ILE A 1 97 ? 47.662 3.126 -46.906 1.00 69.50 97 ILE A CA 1
ATOM 726 C C . ILE A 1 97 ? 47.755 4.546 -47.485 1.00 69.50 97 ILE A C 1
ATOM 728 O O . ILE A 1 97 ? 48.439 4.761 -48.489 1.00 69.50 97 ILE A O 1
ATOM 732 N N . GLY A 1 98 ? 47.150 5.538 -46.822 1.00 65.31 98 GLY A N 1
ATOM 733 C CA . GLY A 1 98 ? 47.239 6.946 -47.222 1.00 65.31 98 GLY A CA 1
ATOM 734 C C . GLY A 1 98 ? 48.667 7.509 -47.180 1.00 65.31 98 GLY A C 1
ATOM 735 O O . GLY A 1 98 ? 49.083 8.230 -48.090 1.00 65.31 98 GLY A O 1
ATOM 736 N N . VAL A 1 99 ? 49.457 7.155 -46.162 1.00 69.19 99 VAL A N 1
ATOM 737 C CA . VAL A 1 99 ? 50.877 7.541 -46.061 1.00 69.19 99 VAL A CA 1
ATOM 738 C C . VAL A 1 99 ? 51.704 6.900 -47.180 1.00 69.19 99 VAL A C 1
ATOM 740 O O . VAL A 1 99 ? 52.537 7.575 -47.787 1.00 69.19 99 VAL A O 1
ATOM 743 N N . SER A 1 100 ? 51.448 5.630 -47.498 1.00 71.69 100 SER A N 1
ATOM 744 C CA . SER A 1 100 ? 52.122 4.9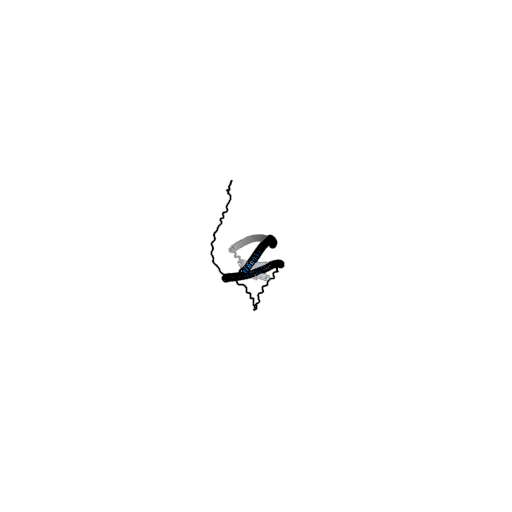11 -48.585 1.00 71.69 100 SER A CA 1
ATOM 745 C C . SER A 1 100 ? 51.809 5.514 -49.961 1.00 71.69 100 SER A C 1
ATOM 747 O O . SER A 1 100 ? 52.724 5.785 -50.742 1.00 71.69 100 SER A O 1
ATOM 749 N N . ALA A 1 101 ? 50.539 5.834 -50.233 1.00 69.94 101 ALA A N 1
ATOM 750 C CA . ALA A 1 101 ? 50.122 6.484 -51.477 1.00 69.94 101 ALA A CA 1
ATOM 751 C C . ALA A 1 101 ? 50.742 7.886 -51.640 1.00 69.94 101 ALA A C 1
ATOM 753 O O . ALA A 1 101 ? 51.234 8.234 -52.715 1.00 69.94 101 ALA A O 1
ATOM 754 N N . ASN A 1 102 ? 50.799 8.674 -50.560 1.00 67.94 102 ASN A N 1
ATOM 755 C CA . ASN A 1 102 ? 51.448 9.988 -50.573 1.00 67.94 102 ASN A CA 1
ATOM 756 C C . ASN A 1 102 ? 52.962 9.894 -50.813 1.00 67.94 102 ASN A C 1
ATOM 758 O O . ASN A 1 102 ? 53.529 10.750 -51.493 1.00 67.94 102 ASN A O 1
ATOM 762 N N . LYS A 1 103 ? 53.618 8.845 -50.304 1.00 78.19 103 LYS A N 1
ATOM 763 C CA . LYS A 1 103 ? 55.037 8.588 -50.570 1.00 78.19 103 LYS A CA 1
ATOM 764 C C . LYS A 1 103 ? 55.288 8.252 -52.044 1.00 78.19 103 LYS A C 1
ATOM 766 O O . LYS A 1 103 ? 56.198 8.818 -52.640 1.00 78.19 103 LYS A O 1
ATOM 771 N N . GLN A 1 104 ? 54.450 7.408 -52.646 1.00 77.81 104 GLN A N 1
ATOM 772 C CA . GLN A 1 104 ? 54.539 7.085 -54.076 1.00 77.81 104 GLN A CA 1
ATOM 773 C C . GLN A 1 104 ? 54.309 8.319 -54.960 1.00 77.81 104 GLN A C 1
ATOM 775 O O . GLN A 1 104 ? 55.032 8.529 -55.931 1.00 77.81 104 GLN A O 1
ATOM 780 N N . LEU A 1 105 ? 53.353 9.181 -54.600 1.00 72.25 105 LEU A N 1
ATOM 781 C CA . LEU A 1 105 ? 53.134 10.454 -55.293 1.00 72.25 105 LEU A CA 1
ATOM 782 C C . LEU A 1 105 ? 54.351 11.386 -55.201 1.00 72.25 105 LEU A C 1
ATOM 784 O O . LEU A 1 105 ? 54.705 12.014 -56.197 1.00 72.25 105 LEU A O 1
ATOM 788 N N . ALA A 1 106 ? 55.010 11.461 -54.042 1.00 73.00 106 ALA A N 1
ATOM 789 C CA . ALA A 1 106 ? 56.221 12.265 -53.874 1.00 73.00 106 ALA A CA 1
ATOM 790 C C . ALA A 1 106 ? 57.378 11.760 -54.757 1.00 73.00 106 ALA A C 1
ATOM 792 O O . ALA A 1 106 ? 58.024 12.561 -55.429 1.00 73.00 106 ALA A O 1
ATOM 793 N N . GLU A 1 107 ? 57.582 10.441 -54.826 1.00 82.00 107 GLU A N 1
ATOM 794 C CA . GLU A 1 107 ? 58.606 9.820 -55.680 1.00 82.00 107 GLU A CA 1
ATOM 795 C C . GLU A 1 107 ? 58.350 10.088 -57.175 1.00 82.00 107 GLU A C 1
ATOM 797 O O . GLU A 1 107 ? 59.278 10.424 -57.911 1.00 82.00 107 GLU A O 1
ATOM 802 N N . ILE A 1 108 ? 57.088 10.032 -57.622 1.00 79.00 108 ILE A N 1
ATOM 803 C CA . ILE A 1 108 ? 56.707 10.377 -59.003 1.00 79.00 108 ILE A CA 1
ATOM 804 C C . ILE A 1 108 ? 56.976 11.861 -59.293 1.00 79.00 108 ILE A C 1
ATOM 806 O O . ILE A 1 108 ? 57.534 12.195 -60.339 1.00 79.00 108 ILE A O 1
ATOM 810 N N . ILE A 1 109 ? 56.613 12.759 -58.371 1.00 75.75 109 ILE A N 1
ATOM 811 C CA . ILE A 1 109 ? 56.838 14.204 -58.525 1.00 75.75 109 ILE A CA 1
ATOM 812 C C . ILE A 1 109 ? 58.335 14.520 -58.628 1.00 75.75 109 ILE A C 1
ATOM 814 O O . ILE A 1 109 ? 58.730 15.342 -59.456 1.00 75.75 109 ILE A O 1
ATOM 818 N N . ASP A 1 110 ? 59.175 13.884 -57.813 1.00 81.81 110 ASP A N 1
ATOM 819 C CA . ASP A 1 110 ? 60.621 14.104 -57.861 1.00 81.81 110 ASP A CA 1
ATOM 820 C C . ASP A 1 110 ? 61.253 13.520 -59.135 1.00 81.81 110 ASP A C 1
ATOM 822 O O . ASP A 1 110 ? 62.132 14.161 -59.717 1.00 81.81 110 ASP A O 1
ATOM 826 N N . GLY A 1 111 ? 60.736 12.396 -59.645 1.00 82.94 111 GLY A N 1
ATOM 827 C CA . GLY A 1 111 ? 61.093 11.876 -60.970 1.00 82.94 111 GLY A CA 1
ATOM 828 C C . GLY A 1 111 ? 60.770 12.863 -62.097 1.00 82.94 111 GLY A C 1
ATOM 829 O O . GLY A 1 111 ? 61.637 13.188 -62.905 1.00 82.94 111 GLY A O 1
ATOM 830 N N . MET A 1 112 ? 59.564 13.441 -62.095 1.00 80.38 112 MET A N 1
ATOM 831 C CA . MET A 1 112 ? 59.171 14.453 -63.086 1.00 80.38 112 MET A CA 1
ATOM 832 C C . MET A 1 112 ? 60.032 15.723 -63.012 1.00 80.38 112 MET A C 1
ATOM 834 O O . MET A 1 112 ? 60.331 16.328 -64.043 1.00 80.38 112 MET A O 1
ATOM 838 N N . LYS A 1 113 ? 60.450 16.150 -61.810 1.00 79.12 113 LYS A N 1
ATOM 839 C CA . LYS A 1 113 ? 61.373 17.290 -61.655 1.00 79.12 113 LYS A CA 1
ATOM 840 C C . LYS A 1 113 ? 62.754 16.983 -62.225 1.00 79.12 113 LYS A C 1
ATOM 842 O O . LYS A 1 113 ? 63.353 17.870 -62.832 1.00 79.12 113 LYS A O 1
ATOM 847 N N . LEU A 1 114 ? 63.255 15.763 -62.027 1.00 86.06 114 LEU A N 1
ATOM 848 C CA . LEU A 1 114 ? 64.548 15.337 -62.556 1.00 86.06 114 LEU A CA 1
ATOM 849 C C . LEU A 1 114 ? 64.529 15.332 -64.090 1.00 86.06 114 LEU A C 1
ATOM 851 O O . LEU A 1 114 ? 65.384 15.967 -64.703 1.00 86.06 114 LEU A O 1
ATOM 855 N N . GLU A 1 115 ? 63.500 14.738 -64.699 1.00 80.06 115 GLU A N 1
ATOM 856 C CA . GLU A 1 115 ? 63.315 14.743 -66.158 1.00 80.06 115 GLU A CA 1
ATOM 857 C C . GLU A 1 115 ? 63.183 16.168 -66.720 1.00 80.06 115 GLU A C 1
ATOM 859 O O . GLU A 1 115 ? 63.759 16.497 -67.758 1.00 80.06 115 GLU A O 1
ATOM 864 N N . ALA A 1 116 ? 62.469 17.057 -66.021 1.00 75.31 116 ALA A N 1
ATOM 865 C CA . ALA A 1 116 ? 62.357 18.459 -66.418 1.00 75.31 116 ALA A CA 1
ATOM 866 C C . ALA A 1 116 ? 63.704 19.201 -66.341 1.00 75.31 116 ALA A C 1
ATOM 868 O O . ALA A 1 116 ? 64.002 20.033 -67.203 1.00 75.31 116 ALA A O 1
ATOM 869 N N . MET A 1 117 ? 64.528 18.898 -65.333 1.00 85.38 117 MET A N 1
ATOM 870 C CA . MET A 1 117 ? 65.866 19.471 -65.188 1.00 85.38 117 MET A CA 1
ATOM 871 C C . MET A 1 117 ? 66.803 18.977 -66.297 1.00 85.38 117 MET A C 1
ATOM 873 O O . MET A 1 117 ? 67.485 19.793 -66.914 1.00 85.38 117 MET A O 1
ATOM 877 N N . GLU A 1 118 ? 66.782 17.680 -66.613 1.00 83.69 118 GLU A N 1
ATOM 878 C CA . GLU A 1 118 ? 67.548 17.090 -67.721 1.00 83.69 118 GLU A CA 1
ATOM 879 C C . GLU A 1 118 ? 67.119 17.645 -69.089 1.00 83.69 118 GLU A C 1
ATOM 881 O O . GLU A 1 118 ? 67.950 17.941 -69.948 1.00 83.69 118 GLU A O 1
ATOM 886 N N . ALA A 1 119 ? 65.819 17.874 -69.293 1.00 77.50 119 ALA A N 1
ATOM 887 C CA . ALA A 1 119 ? 65.327 18.534 -70.499 1.00 77.50 119 ALA A CA 1
ATOM 888 C C . ALA A 1 119 ? 65.792 20.002 -70.593 1.00 77.50 119 ALA A C 1
ATOM 890 O O . ALA A 1 119 ? 66.067 20.495 -71.692 1.00 77.50 119 ALA A O 1
ATOM 891 N N . SER A 1 120 ? 65.902 20.705 -69.458 1.00 82.75 120 SER A N 1
ATOM 892 C CA . SER A 1 120 ? 66.411 22.082 -69.404 1.00 82.75 120 SER A CA 1
ATOM 893 C C . SER A 1 120 ? 67.895 22.150 -69.758 1.00 82.75 120 SER A C 1
ATOM 895 O O . SER A 1 120 ? 68.279 22.964 -70.597 1.00 82.75 120 SER A O 1
ATOM 897 N N . THR A 1 121 ? 68.723 21.268 -69.192 1.00 86.06 121 THR A N 1
ATOM 898 C CA . THR A 1 121 ? 70.164 21.230 -69.486 1.00 86.06 121 THR A CA 1
ATOM 899 C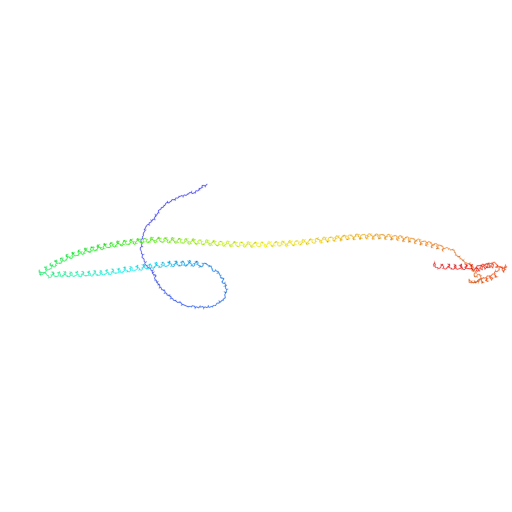 C . THR A 1 121 ? 70.431 20.855 -70.943 1.00 86.06 121 THR A C 1
ATOM 901 O O . THR A 1 121 ? 71.224 21.518 -71.610 1.00 86.06 121 THR A O 1
ATOM 904 N N . ALA A 1 122 ? 69.696 19.882 -71.494 1.00 82.94 122 ALA A N 1
ATOM 905 C CA . ALA A 1 122 ? 69.784 19.534 -72.913 1.00 82.94 122 ALA A CA 1
ATOM 906 C C . ALA A 1 122 ? 69.392 20.711 -73.828 1.00 82.94 122 ALA A C 1
ATOM 908 O O . ALA A 1 122 ? 69.998 20.930 -74.882 1.00 82.94 122 ALA A O 1
ATOM 909 N N . ARG A 1 123 ? 68.391 21.509 -73.429 1.00 81.44 123 ARG A N 1
ATOM 910 C CA . ARG A 1 123 ? 67.990 22.715 -74.166 1.00 81.44 123 ARG A CA 1
ATOM 911 C C . ARG A 1 123 ? 69.073 23.792 -74.117 1.00 81.44 123 ARG A C 1
ATOM 913 O O . ARG A 1 123 ? 69.339 24.412 -75.146 1.00 81.44 123 ARG A O 1
ATOM 920 N N . GLU A 1 124 ? 69.708 23.994 -72.968 1.00 84.31 124 GLU A N 1
ATOM 921 C CA . GLU A 1 124 ? 70.832 24.923 -72.811 1.00 84.31 124 GLU A CA 1
ATOM 922 C C . GLU A 1 124 ? 72.036 24.509 -73.674 1.00 84.31 124 GLU A C 1
ATOM 924 O O . GLU A 1 124 ? 72.586 25.338 -74.406 1.00 84.31 124 GLU A O 1
ATOM 929 N N . GLU A 1 125 ? 72.393 23.223 -73.699 1.00 87.94 125 GLU A N 1
ATOM 930 C CA . GLU A 1 125 ? 73.458 22.706 -74.568 1.00 87.94 125 GLU A CA 1
ATOM 931 C C . GLU A 1 125 ? 73.152 22.918 -76.053 1.00 87.94 125 GLU A C 1
ATOM 933 O O . GLU A 1 125 ? 74.006 23.412 -76.795 1.00 87.94 125 GLU A O 1
ATOM 938 N N . LEU A 1 126 ? 71.920 22.633 -76.488 1.00 85.12 126 LEU A N 1
ATOM 939 C CA . LEU A 1 126 ? 71.492 22.900 -77.862 1.00 85.12 126 LEU A CA 1
ATOM 940 C C . LEU A 1 126 ? 71.563 24.392 -78.205 1.00 85.12 126 LEU A C 1
ATOM 942 O O . LEU A 1 126 ? 71.989 24.746 -79.305 1.00 85.12 126 LEU A O 1
ATOM 946 N N . THR A 1 127 ? 71.195 25.289 -77.281 1.00 83.19 127 THR A N 1
ATOM 947 C CA . THR A 1 127 ? 71.342 26.736 -77.518 1.00 83.19 127 THR A CA 1
ATOM 948 C C . THR A 1 127 ? 72.802 27.158 -77.633 1.00 83.19 127 THR A C 1
ATOM 950 O O . THR A 1 127 ? 73.133 27.958 -78.508 1.00 83.19 127 THR A O 1
ATOM 953 N N . ARG A 1 128 ? 73.696 26.578 -76.825 1.00 88.44 128 ARG A N 1
ATOM 954 C CA . ARG A 1 128 ? 75.135 26.845 -76.896 1.00 88.44 128 ARG A CA 1
ATOM 955 C C . ARG A 1 128 ? 75.730 26.383 -78.225 1.00 88.44 128 ARG A C 1
ATOM 957 O O . ARG A 1 128 ? 76.446 27.153 -78.860 1.00 88.44 128 ARG A O 1
ATOM 964 N N . GLN A 1 129 ? 75.380 25.179 -78.676 1.00 87.62 129 GLN A N 1
ATOM 965 C CA . GLN A 1 129 ? 75.796 24.665 -79.985 1.00 87.62 129 GLN A CA 1
ATOM 966 C C . GLN A 1 129 ? 75.285 25.548 -81.130 1.00 87.62 129 GLN A C 1
ATOM 968 O O . GLN A 1 129 ? 76.013 25.809 -82.084 1.00 87.62 129 GLN A O 1
ATOM 973 N N . ASN A 1 130 ? 74.056 26.063 -81.028 1.00 84.31 130 ASN A N 1
ATOM 974 C CA . ASN A 1 130 ? 73.497 26.959 -82.041 1.00 84.31 130 ASN A CA 1
ATOM 975 C C . ASN A 1 130 ? 74.256 28.301 -82.103 1.00 84.31 130 ASN A C 1
ATOM 977 O O . ASN A 1 130 ? 74.548 28.794 -83.190 1.00 84.31 130 ASN A O 1
ATOM 981 N N . ILE A 1 131 ? 74.659 28.852 -80.951 1.00 88.06 131 ILE A N 1
ATOM 982 C CA . ILE A 1 131 ? 75.507 30.056 -80.881 1.00 88.06 131 ILE A CA 1
ATOM 983 C C . ILE A 1 131 ? 76.899 29.791 -81.476 1.00 88.06 131 ILE A C 1
ATOM 985 O O . ILE A 1 131 ? 77.415 30.621 -82.224 1.00 88.06 131 ILE A O 1
ATOM 989 N N . GLU A 1 132 ? 77.520 28.646 -81.178 1.00 86.81 132 GLU A N 1
ATOM 990 C CA . GLU A 1 132 ? 78.812 28.265 -81.769 1.00 86.81 132 GLU A CA 1
ATOM 991 C C . GLU A 1 132 ? 78.724 28.133 -83.292 1.00 86.81 132 GLU A C 1
ATOM 993 O O . GLU A 1 132 ? 79.554 28.709 -83.997 1.00 86.81 132 GLU A O 1
ATOM 998 N N . LEU A 1 133 ? 77.679 27.478 -83.805 1.00 86.50 133 LEU A N 1
ATOM 999 C CA . LEU A 1 133 ? 77.432 27.374 -85.242 1.00 86.50 133 LEU A CA 1
ATOM 1000 C C . LEU A 1 133 ? 77.210 28.747 -85.887 1.00 86.50 133 LEU A C 1
ATOM 1002 O O . LEU A 1 133 ? 77.776 29.008 -86.946 1.00 86.50 133 LEU A O 1
ATOM 1006 N N . GLN A 1 134 ? 76.449 29.647 -85.256 1.00 84.06 134 GLN A N 1
ATOM 1007 C CA . GLN A 1 134 ? 76.274 31.021 -85.746 1.00 84.06 134 GLN A CA 1
ATOM 1008 C C . GLN A 1 134 ? 77.598 31.796 -85.783 1.00 84.06 134 GLN A C 1
ATOM 1010 O O . GLN A 1 134 ? 77.872 32.496 -86.757 1.00 84.06 134 GLN A O 1
ATOM 1015 N N . ASN A 1 135 ? 78.448 31.639 -84.766 1.00 87.75 135 ASN A N 1
ATOM 1016 C CA . ASN A 1 135 ? 79.767 32.270 -84.724 1.00 87.75 135 ASN A CA 1
ATOM 1017 C C . ASN A 1 135 ? 80.715 31.710 -85.793 1.00 87.75 135 ASN A C 1
ATOM 1019 O O . ASN A 1 135 ? 81.469 32.470 -86.402 1.00 87.75 135 ASN A O 1
ATOM 1023 N N . GLU A 1 136 ? 80.691 30.400 -86.047 1.00 87.50 136 GLU A N 1
ATOM 1024 C CA . GLU A 1 136 ? 81.435 29.803 -87.160 1.00 87.50 136 GLU A CA 1
ATOM 1025 C C . GLU A 1 136 ? 80.938 30.307 -88.515 1.00 87.50 136 GLU A C 1
ATOM 1027 O O . GLU A 1 136 ? 81.751 30.574 -89.400 1.00 87.50 136 GLU A O 1
ATOM 1032 N N . LEU A 1 137 ? 79.624 30.473 -88.674 1.00 84.38 137 LEU A N 1
ATOM 1033 C CA . LEU A 1 137 ? 79.021 30.997 -89.897 1.00 84.38 137 LEU A CA 1
ATOM 1034 C C . LEU A 1 137 ? 79.462 32.448 -90.141 1.00 84.38 137 LEU A C 1
ATOM 1036 O O . LEU A 1 137 ? 79.938 32.754 -91.229 1.00 84.38 137 LEU A O 1
ATOM 1040 N N . LEU A 1 138 ? 79.444 33.290 -89.102 1.00 87.62 138 LEU A N 1
ATOM 1041 C CA . LEU A 1 138 ? 79.974 34.660 -89.131 1.00 87.62 138 LEU A CA 1
ATOM 1042 C C . LEU A 1 138 ? 81.470 34.715 -89.474 1.00 87.62 138 LEU A C 1
ATOM 1044 O O . LEU A 1 138 ? 81.894 35.551 -90.271 1.00 87.62 138 LEU A O 1
ATOM 1048 N N . ARG A 1 139 ? 82.287 33.815 -88.909 1.00 87.62 139 ARG A N 1
ATOM 1049 C CA . ARG A 1 139 ? 83.713 33.711 -89.272 1.00 87.62 139 ARG A CA 1
ATOM 1050 C C . ARG A 1 139 ? 83.880 33.345 -90.741 1.00 87.62 139 ARG A C 1
ATOM 1052 O O . ARG A 1 139 ? 84.639 34.006 -91.440 1.00 87.62 139 ARG A O 1
ATOM 1059 N N . LYS A 1 140 ? 83.128 32.355 -91.227 1.00 86.06 140 LYS A N 1
ATOM 1060 C CA . LYS A 1 140 ? 83.163 31.956 -92.639 1.00 86.06 140 LYS A CA 1
ATOM 1061 C C . LYS A 1 140 ? 82.668 33.057 -93.574 1.00 86.06 140 LYS A C 1
ATOM 1063 O O . LYS A 1 140 ? 83.201 33.179 -94.671 1.00 86.06 140 LYS A O 1
ATOM 1068 N N . GLU A 1 141 ? 81.699 33.871 -93.163 1.00 84.19 141 GLU A N 1
ATOM 1069 C CA . GLU A 1 141 ? 81.278 35.060 -93.914 1.00 84.19 141 GLU A CA 1
ATOM 1070 C C . GLU A 1 141 ? 82.383 36.122 -93.971 1.00 84.19 141 GLU A C 1
ATOM 1072 O O . GLU A 1 141 ? 82.638 36.669 -95.042 1.00 84.19 141 GLU A O 1
ATOM 1077 N N . SER A 1 142 ? 83.092 36.370 -92.865 1.00 87.12 142 SER A N 1
ATOM 1078 C CA . SER A 1 142 ? 84.262 37.262 -92.838 1.00 87.12 142 SER A CA 1
ATOM 1079 C C . SER A 1 142 ? 85.406 36.740 -93.715 1.00 87.12 142 SER A C 1
ATOM 1081 O O . SER A 1 142 ? 86.032 37.510 -94.448 1.00 87.12 142 SER A O 1
ATOM 1083 N N . ASP A 1 143 ? 85.676 35.434 -93.682 1.00 84.69 143 ASP A N 1
ATOM 1084 C CA . ASP A 1 143 ? 86.683 34.799 -94.536 1.00 84.69 143 ASP A CA 1
ATOM 1085 C C . ASP A 1 143 ? 86.285 34.910 -96.011 1.00 84.69 143 ASP A C 1
ATOM 1087 O O . ASP A 1 143 ? 87.112 35.267 -96.846 1.00 84.69 143 ASP A O 1
ATOM 1091 N N . LEU A 1 144 ? 85.008 34.681 -96.342 1.00 81.38 144 LEU A N 1
ATOM 1092 C CA . LEU A 1 144 ? 84.485 34.875 -97.695 1.00 81.38 144 LEU A CA 1
ATOM 1093 C C . LEU A 1 144 ? 84.618 36.327 -98.153 1.00 81.38 144 LEU A C 1
ATOM 1095 O O . LEU A 1 144 ? 85.053 36.550 -99.276 1.00 81.38 144 LEU A O 1
ATOM 1099 N N . GLN A 1 145 ? 84.314 37.307 -97.300 1.00 82.81 145 GLN A N 1
ATOM 1100 C CA . GLN A 1 145 ? 84.521 38.724 -97.616 1.00 82.81 145 GLN A CA 1
ATOM 1101 C C . GLN A 1 145 ? 86.002 39.049 -97.843 1.00 82.81 145 GLN A C 1
ATOM 1103 O O . GLN A 1 145 ? 86.333 39.803 -98.757 1.00 82.81 145 GLN A O 1
ATOM 1108 N N . THR A 1 146 ? 86.897 38.448 -97.058 1.00 83.19 146 THR A N 1
ATOM 1109 C CA . THR A 1 146 ? 88.350 38.608 -97.216 1.00 83.19 146 THR A CA 1
ATOM 1110 C C . THR A 1 146 ? 88.819 37.992 -98.531 1.00 83.19 146 THR A C 1
ATOM 1112 O O . THR A 1 146 ? 89.507 38.657 -99.297 1.00 83.19 146 THR A O 1
ATOM 1115 N N . ILE A 1 147 ? 88.373 36.776 -98.860 1.00 80.12 147 ILE A N 1
ATOM 1116 C CA . ILE A 1 147 ? 88.667 36.110 -100.136 1.00 80.12 147 ILE A CA 1
ATOM 1117 C C . ILE A 1 147 ? 88.071 36.894 -101.310 1.00 80.12 147 ILE A C 1
ATOM 1119 O O . ILE A 1 147 ? 88.713 37.016 -102.348 1.00 80.12 147 ILE A O 1
ATOM 1123 N N . GLU A 1 148 ? 86.866 37.452 -101.181 1.00 78.44 148 GLU A N 1
ATOM 1124 C CA . GLU A 1 148 ? 86.277 38.320 -102.203 1.00 78.44 148 GLU A CA 1
ATOM 1125 C C . GLU A 1 148 ? 87.102 39.592 -102.406 1.00 78.44 148 GLU A C 1
ATOM 1127 O O . GLU A 1 148 ? 87.267 40.037 -103.545 1.00 78.44 148 GLU A O 1
ATOM 1132 N N . GLN A 1 149 ? 87.640 40.168 -101.331 1.00 77.62 149 GLN A N 1
ATOM 1133 C CA . GLN A 1 149 ? 88.512 41.334 -101.397 1.00 77.62 149 GLN A CA 1
ATOM 1134 C C . GLN A 1 149 ? 89.875 40.979 -102.007 1.00 77.62 149 GLN A C 1
ATOM 1136 O O . GLN A 1 149 ? 90.322 41.667 -102.918 1.00 77.62 149 GLN A O 1
ATOM 1141 N N . GLU A 1 150 ? 90.474 39.849 -101.628 1.00 78.25 150 GLU A N 1
ATOM 1142 C CA . GLU A 1 150 ? 91.680 39.307 -102.260 1.00 78.25 150 GLU A CA 1
ATOM 1143 C C . GLU A 1 150 ? 91.442 38.967 -103.735 1.00 78.25 150 GLU A C 1
ATOM 1145 O O . GLU A 1 150 ? 92.300 39.222 -104.574 1.00 78.25 150 GLU A O 1
ATOM 1150 N N . MET A 1 151 ? 90.273 38.433 -104.100 1.00 73.00 151 MET A N 1
ATOM 1151 C CA . MET A 1 151 ? 89.891 38.208 -105.494 1.00 73.00 151 MET A CA 1
ATOM 1152 C C . MET A 1 151 ? 89.740 39.530 -106.240 1.00 73.00 151 MET A C 1
ATOM 1154 O O . MET A 1 151 ? 90.213 39.620 -107.370 1.00 73.00 151 MET A O 1
ATOM 1158 N N . LYS A 1 152 ? 89.136 40.562 -105.637 1.00 72.94 152 LYS A N 1
ATOM 1159 C CA . LYS A 1 152 ? 89.080 41.916 -106.212 1.00 72.94 152 LYS A CA 1
ATOM 1160 C C . LYS A 1 152 ? 90.483 42.503 -106.384 1.00 72.94 152 LYS A C 1
ATOM 1162 O O . LYS A 1 152 ? 90.759 43.030 -107.457 1.00 72.94 152 LYS A O 1
ATOM 1167 N N . ASP A 1 153 ? 91.387 42.317 -105.426 1.00 66.50 153 ASP A N 1
ATOM 1168 C CA . ASP A 1 153 ? 92.780 42.781 -105.483 1.00 66.50 153 ASP A CA 1
ATOM 1169 C C . ASP A 1 153 ? 93.624 41.981 -106.490 1.00 66.50 153 ASP A C 1
ATOM 1171 O O . ASP A 1 153 ? 94.472 42.536 -107.190 1.00 66.50 153 ASP A O 1
ATOM 1175 N N . VAL A 1 154 ? 93.371 40.677 -106.636 1.00 66.38 154 VAL A N 1
ATOM 1176 C CA . VAL A 1 154 ? 93.974 39.808 -107.656 1.00 66.38 154 VAL A CA 1
ATOM 1177 C C . VAL A 1 154 ? 93.407 40.116 -109.039 1.00 66.38 154 VAL A C 1
ATOM 1179 O O . VAL A 1 154 ? 94.149 40.023 -110.007 1.00 66.38 154 VAL A O 1
ATOM 1182 N N . ILE A 1 155 ? 92.135 40.492 -109.176 1.00 61.97 155 ILE A N 1
ATOM 1183 C CA . ILE A 1 155 ? 91.563 40.970 -110.444 1.00 61.97 155 ILE A CA 1
ATOM 1184 C C . ILE A 1 155 ? 92.139 42.356 -110.784 1.00 61.97 155 ILE A C 1
ATOM 1186 O O . ILE A 1 155 ? 92.514 42.592 -111.932 1.00 61.97 155 ILE A O 1
ATOM 1190 N N . PHE A 1 156 ? 92.304 43.233 -109.789 1.00 58.44 156 PHE A N 1
ATOM 1191 C CA . PHE A 1 156 ? 92.897 44.565 -109.930 1.00 58.44 156 PHE A CA 1
ATOM 1192 C C . PHE A 1 156 ? 94.391 44.514 -110.314 1.00 58.44 156 PHE A C 1
ATOM 1194 O O . PHE A 1 156 ? 94.821 45.243 -111.204 1.00 58.44 156 PHE A O 1
ATOM 1201 N N . ASN A 1 157 ? 95.178 43.596 -109.740 1.00 57.91 157 ASN A N 1
ATOM 1202 C CA . ASN A 1 157 ? 96.633 43.502 -109.954 1.00 57.91 157 ASN A CA 1
ATOM 1203 C C . ASN A 1 157 ? 97.072 42.571 -111.101 1.00 57.91 157 ASN A C 1
ATOM 1205 O O . ASN A 1 157 ? 98.257 42.255 -111.234 1.00 57.91 157 ASN A O 1
ATOM 1209 N N . ARG A 1 158 ? 96.147 42.074 -111.931 1.00 53.25 158 ARG A N 1
ATOM 1210 C CA . ARG A 1 158 ? 96.435 40.961 -112.860 1.00 53.25 158 ARG A CA 1
ATOM 1211 C C . ARG A 1 158 ? 95.784 41.115 -114.221 1.00 53.25 158 ARG A C 1
ATOM 1213 O O . ARG A 1 158 ? 95.546 40.132 -114.919 1.00 53.25 158 ARG A O 1
ATOM 1220 N N . ASN A 1 159 ? 95.639 42.362 -114.656 1.00 52.03 159 ASN A N 1
ATOM 1221 C CA . ASN A 1 159 ? 95.712 42.690 -116.074 1.00 52.03 159 ASN A CA 1
ATOM 1222 C C . ASN A 1 159 ? 97.167 42.536 -116.537 1.00 52.03 159 ASN A C 1
ATOM 1224 O O . ASN A 1 159 ? 97.892 43.518 -116.619 1.00 52.03 159 ASN A O 1
ATOM 1228 N N . ASN A 1 160 ? 97.595 41.278 -116.722 1.00 44.53 160 ASN A N 1
ATOM 1229 C CA . ASN A 1 160 ? 98.654 40.808 -117.630 1.00 44.53 160 ASN A CA 1
ATOM 1230 C C . ASN A 1 160 ? 99.061 39.365 -117.275 1.00 44.53 160 ASN A C 1
ATOM 1232 O O . ASN A 1 160 ? 100.021 39.122 -116.550 1.00 44.53 160 ASN A O 1
ATOM 1236 N N . SER A 1 161 ? 98.306 38.380 -117.766 1.00 50.62 161 SER A N 1
ATOM 1237 C CA . SER A 1 161 ? 98.827 37.157 -118.411 1.00 50.62 161 SER A CA 1
ATOM 1238 C C . SER A 1 161 ? 97.712 36.114 -118.536 1.00 50.62 161 SER A C 1
ATOM 1240 O O . SER A 1 161 ? 97.151 35.597 -117.569 1.00 50.62 161 SER A O 1
ATOM 1242 N N . SER A 1 162 ? 97.405 35.810 -119.792 1.00 51.88 162 SER A N 1
ATOM 1243 C CA . SER A 1 162 ? 96.256 35.071 -120.321 1.00 51.88 162 SER A CA 1
ATOM 1244 C C . SER A 1 162 ? 96.163 33.579 -119.929 1.00 51.88 162 SER A C 1
ATOM 1246 O O . SER A 1 162 ? 95.370 32.851 -120.518 1.00 51.88 162 SER A O 1
ATOM 1248 N N . ASN A 1 163 ? 96.903 33.117 -118.912 1.00 58.59 163 ASN A N 1
ATOM 1249 C CA . ASN A 1 163 ? 96.877 31.724 -118.430 1.00 58.59 163 ASN A CA 1
ATOM 1250 C C . ASN A 1 163 ? 96.185 31.523 -117.066 1.00 58.59 163 ASN A C 1
ATOM 1252 O O . ASN A 1 163 ? 95.994 30.383 -116.649 1.00 58.59 163 ASN A O 1
ATOM 1256 N N . LYS A 1 164 ? 95.745 32.588 -116.375 1.00 56.81 164 LYS A N 1
ATOM 1257 C CA . LYS A 1 164 ? 94.972 32.470 -115.114 1.00 56.81 164 LYS A CA 1
ATOM 1258 C C . LYS A 1 164 ? 93.459 32.557 -115.256 1.00 56.81 164 LYS A C 1
ATOM 1260 O O . LYS A 1 164 ? 92.750 32.001 -114.425 1.00 56.81 164 LYS A O 1
ATOM 1265 N N . VAL A 1 165 ? 92.972 33.152 -116.342 1.00 59.84 165 VAL A N 1
ATOM 1266 C CA . VAL A 1 165 ? 91.539 33.180 -116.665 1.00 59.84 165 VAL A CA 1
ATOM 1267 C C . VAL A 1 165 ? 91.012 31.764 -116.921 1.00 59.84 165 VAL A C 1
ATOM 1269 O O . VAL A 1 165 ? 89.927 31.438 -116.457 1.00 59.84 165 VAL A O 1
ATOM 1272 N N . GLY A 1 166 ? 91.798 30.888 -117.560 1.00 62.06 166 GLY A N 1
ATOM 1273 C CA . GLY A 1 166 ? 91.415 29.488 -117.785 1.00 62.06 166 GLY A CA 1
ATOM 1274 C C . GLY A 1 166 ? 91.289 28.669 -116.493 1.00 62.06 166 GLY A C 1
ATOM 1275 O O . GLY A 1 166 ? 90.308 27.949 -116.321 1.00 62.06 166 GLY A O 1
ATOM 1276 N N . LEU A 1 167 ? 92.229 28.830 -115.552 1.00 65.50 167 LEU A N 1
ATOM 1277 C CA . LEU A 1 167 ? 92.165 28.182 -114.233 1.00 65.50 167 LEU A CA 1
ATOM 1278 C C . LEU A 1 167 ? 90.984 28.707 -113.405 1.00 65.50 167 LEU A C 1
ATOM 1280 O O . LEU A 1 167 ? 90.205 27.904 -112.901 1.00 65.50 167 LEU A O 1
ATOM 1284 N N . MET A 1 168 ? 90.774 30.029 -113.361 1.00 66.31 168 MET A N 1
ATOM 1285 C CA . MET A 1 168 ? 89.612 30.630 -112.691 1.00 66.31 168 MET A CA 1
ATOM 1286 C C . MET A 1 168 ? 88.286 30.198 -113.332 1.00 66.31 168 MET A C 1
ATOM 1288 O O . MET A 1 168 ? 87.332 29.907 -112.622 1.00 66.31 168 MET A O 1
ATOM 1292 N N . GLN A 1 169 ? 88.204 30.085 -114.661 1.00 70.19 169 GLN A N 1
ATOM 1293 C CA . GLN A 1 169 ? 87.008 29.575 -115.343 1.00 70.19 169 GLN A CA 1
ATOM 1294 C C . GLN A 1 169 ? 86.743 28.094 -115.034 1.00 70.19 169 GLN A C 1
ATOM 1296 O O . GLN A 1 169 ? 85.584 27.703 -114.873 1.00 70.19 169 GLN A O 1
ATOM 1301 N N . MET A 1 170 ? 87.790 27.268 -114.923 1.00 75.38 170 MET A N 1
ATOM 1302 C CA . MET A 1 170 ? 87.666 25.861 -114.531 1.00 75.38 170 MET A CA 1
ATOM 1303 C C . MET A 1 170 ? 87.233 25.720 -113.066 1.00 75.38 170 MET A C 1
ATOM 1305 O O . MET A 1 170 ? 86.367 24.906 -112.752 1.00 75.38 170 MET A O 1
ATOM 1309 N N . GLU A 1 171 ? 87.765 26.559 -112.183 1.00 78.44 171 GLU A N 1
ATOM 1310 C CA . GLU A 1 171 ? 87.415 26.601 -110.765 1.00 78.44 171 GLU A CA 1
ATOM 1311 C C . GLU A 1 171 ? 85.986 27.115 -110.544 1.00 78.44 171 GLU A C 1
ATOM 1313 O O . GLU A 1 171 ? 85.212 26.478 -109.835 1.00 78.44 171 GLU A O 1
ATOM 1318 N N . ILE A 1 172 ? 85.563 28.155 -111.272 1.00 78.19 172 ILE A N 1
ATOM 1319 C CA . ILE A 1 172 ? 84.165 28.616 -111.317 1.00 78.19 172 ILE A CA 1
ATOM 1320 C C . ILE A 1 172 ? 83.238 27.497 -111.807 1.00 78.19 172 ILE A C 1
ATOM 1322 O O . ILE A 1 172 ? 82.152 27.310 -111.257 1.00 78.19 172 ILE A O 1
ATOM 1326 N N . ARG A 1 173 ? 83.635 26.728 -112.831 1.00 80.62 173 ARG A N 1
ATOM 1327 C CA . ARG A 1 173 ? 82.844 25.582 -113.309 1.00 80.62 173 ARG A CA 1
ATOM 1328 C C . ARG A 1 173 ? 82.747 24.489 -112.238 1.00 80.62 173 ARG A C 1
ATOM 1330 O O . ARG A 1 173 ? 81.651 23.986 -112.004 1.00 80.62 173 ARG A O 1
ATOM 1337 N N . ASN A 1 174 ? 83.844 24.166 -111.555 1.00 81.06 174 ASN A N 1
ATOM 1338 C CA . ASN A 1 174 ? 83.858 23.188 -110.465 1.00 81.06 174 ASN A CA 1
ATOM 1339 C C . ASN A 1 174 ? 83.009 23.641 -109.266 1.00 81.06 174 ASN A C 1
ATOM 1341 O O . ASN A 1 174 ? 82.258 22.837 -108.718 1.00 81.06 174 ASN A O 1
ATOM 1345 N N . LEU A 1 175 ? 83.063 24.922 -108.893 1.00 83.38 175 LEU A N 1
ATOM 1346 C CA . LEU A 1 175 ? 82.227 25.501 -107.838 1.00 83.38 175 LEU A CA 1
ATOM 1347 C C . LEU A 1 175 ? 80.742 25.486 -108.215 1.00 83.38 175 LEU A C 1
ATOM 1349 O O . LEU A 1 175 ? 79.912 25.153 -107.377 1.00 83.38 175 LEU A O 1
ATOM 1353 N N . LYS A 1 176 ? 80.395 25.756 -109.480 1.00 82.00 176 LYS A N 1
ATOM 1354 C CA . LYS A 1 176 ? 79.011 25.628 -109.974 1.00 82.00 176 LYS A CA 1
ATOM 1355 C C . LYS A 1 176 ? 78.492 24.192 -109.882 1.00 82.00 176 LYS A C 1
ATOM 1357 O O . LYS A 1 176 ? 77.341 23.994 -109.509 1.00 82.00 176 LYS A O 1
ATOM 1362 N N . ILE A 1 177 ? 79.329 23.201 -110.196 1.00 84.44 177 ILE A N 1
ATOM 1363 C CA . ILE A 1 177 ? 78.968 21.781 -110.061 1.00 84.44 177 ILE A CA 1
ATOM 1364 C C . ILE A 1 177 ? 78.761 21.415 -108.585 1.00 84.44 177 ILE A C 1
ATOM 1366 O O . ILE A 1 177 ? 77.749 20.799 -108.263 1.00 84.44 177 ILE A O 1
ATOM 1370 N N . ARG A 1 178 ? 79.669 21.827 -107.687 1.00 84.25 178 ARG A N 1
ATOM 1371 C CA . ARG A 1 178 ? 79.522 21.591 -106.238 1.00 84.25 178 ARG A CA 1
ATOM 1372 C C . ARG A 1 178 ? 78.269 22.253 -105.682 1.00 84.25 178 ARG A C 1
ATOM 1374 O O . ARG A 1 178 ? 77.488 21.578 -105.034 1.00 84.25 178 ARG A O 1
ATOM 1381 N N . ARG A 1 179 ? 78.021 23.519 -106.030 1.00 85.62 179 ARG A N 1
ATOM 1382 C CA . ARG A 1 179 ? 76.810 24.244 -105.636 1.00 85.62 179 ARG A CA 1
ATOM 1383 C C . ARG A 1 179 ? 75.544 23.509 -106.071 1.00 85.62 179 ARG A C 1
ATOM 1385 O O . ARG A 1 179 ? 74.652 23.340 -105.257 1.00 85.62 179 ARG A O 1
ATOM 1392 N N . LYS A 1 180 ? 75.486 23.021 -107.315 1.00 85.94 180 LYS A N 1
ATOM 1393 C CA . LYS A 1 180 ? 74.342 22.234 -107.796 1.00 85.94 180 LYS A CA 1
ATOM 1394 C C . LYS A 1 180 ? 74.171 20.932 -107.001 1.00 85.94 180 LYS A C 1
ATOM 1396 O O . LYS A 1 180 ? 73.059 20.581 -106.630 1.00 85.94 180 LYS A O 1
ATOM 1401 N N . HIS A 1 181 ? 75.268 20.233 -106.714 1.00 88.31 181 HIS A N 1
ATOM 1402 C CA . HIS A 1 181 ? 75.238 19.024 -105.891 1.00 88.31 181 HIS A CA 1
ATOM 1403 C C . HIS A 1 181 ? 74.790 19.312 -104.444 1.00 88.31 181 HIS A C 1
ATOM 1405 O O . HIS A 1 181 ? 74.028 18.535 -103.871 1.00 88.31 181 HIS A O 1
ATOM 1411 N N . ASP A 1 182 ? 75.223 20.428 -103.858 1.00 87.25 182 ASP A N 1
ATOM 1412 C CA . ASP A 1 182 ? 74.824 20.857 -102.516 1.00 87.25 182 ASP A CA 1
ATOM 1413 C C . ASP A 1 182 ? 73.359 21.321 -102.480 1.00 87.25 182 ASP A C 1
ATOM 1415 O O . ASP A 1 182 ? 72.643 20.981 -101.544 1.00 87.25 182 ASP A O 1
ATOM 1419 N N . GLU A 1 183 ? 72.869 21.997 -103.523 1.00 87.06 183 GLU A N 1
ATOM 1420 C CA . GLU A 1 183 ? 71.447 22.326 -103.707 1.00 87.06 183 GLU A CA 1
ATOM 1421 C C . GLU A 1 183 ? 70.591 21.045 -103.799 1.00 87.06 183 GLU A C 1
ATOM 1423 O O . GLU A 1 183 ? 69.577 20.920 -103.113 1.00 87.06 183 GLU A O 1
ATOM 1428 N N . GLU A 1 184 ? 71.032 20.040 -104.565 1.00 89.75 184 GLU A N 1
ATOM 1429 C CA . GLU A 1 184 ? 70.376 18.724 -104.645 1.00 89.75 184 GLU A CA 1
ATOM 1430 C C . GLU A 1 184 ? 70.442 17.941 -103.320 1.00 89.75 184 GLU A C 1
ATOM 1432 O O . GLU A 1 184 ? 69.542 17.156 -103.005 1.00 89.75 184 GLU A O 1
ATOM 1437 N N . ARG A 1 185 ? 71.510 18.109 -102.531 1.00 91.62 185 ARG A N 1
ATOM 1438 C CA . ARG A 1 185 ? 71.634 17.519 -101.190 1.00 91.62 185 ARG A CA 1
ATOM 1439 C C . ARG A 1 185 ? 70.715 18.217 -100.188 1.00 91.62 185 ARG A C 1
ATOM 1441 O O . ARG A 1 185 ? 70.035 17.525 -99.438 1.00 91.62 185 ARG A O 1
ATOM 1448 N N . ASN A 1 186 ? 70.659 19.546 -100.196 1.00 89.19 186 ASN A N 1
ATOM 1449 C CA . ASN A 1 186 ? 69.790 20.325 -99.316 1.00 89.19 186 ASN A CA 1
ATOM 1450 C C . ASN A 1 186 ? 68.318 20.040 -99.606 1.00 89.19 186 ASN A C 1
ATOM 1452 O O . ASN A 1 186 ? 67.579 19.751 -98.676 1.00 89.19 186 ASN A O 1
ATOM 1456 N N . CYS A 1 187 ? 67.918 19.976 -100.878 1.00 89.94 187 CYS A N 1
ATOM 1457 C CA . CYS A 1 187 ? 66.553 19.599 -101.252 1.00 89.94 187 CYS A CA 1
ATOM 1458 C C . CYS A 1 187 ? 66.171 18.195 -100.733 1.00 89.94 187 CYS A C 1
ATOM 1460 O O . CYS A 1 187 ? 65.053 17.978 -100.263 1.00 89.94 187 CYS A O 1
ATOM 1462 N N . ARG A 1 188 ? 67.111 17.234 -100.755 1.00 91.62 188 ARG A N 1
ATOM 1463 C CA . ARG A 1 188 ? 66.906 15.903 -100.153 1.00 91.62 188 ARG A CA 1
ATOM 1464 C C . ARG A 1 188 ? 66.763 15.968 -98.630 1.00 91.62 188 ARG A C 1
ATOM 1466 O O . ARG A 1 188 ? 65.841 15.361 -98.096 1.00 91.62 188 ARG A O 1
ATOM 1473 N N . LEU A 1 189 ? 67.633 16.713 -97.948 1.00 91.88 189 LEU A N 1
ATOM 1474 C CA . LEU A 1 189 ? 67.587 16.874 -96.491 1.00 91.88 189 LEU A CA 1
ATOM 1475 C C . LEU A 1 189 ? 66.326 17.610 -96.020 1.00 91.88 189 LEU A C 1
ATOM 1477 O O . LEU A 1 189 ? 65.732 17.206 -95.028 1.00 91.88 189 LEU A O 1
ATOM 1481 N N . GLU A 1 190 ? 65.882 18.644 -96.735 1.00 90.44 190 GLU A N 1
ATOM 1482 C CA . GLU A 1 190 ? 64.625 19.351 -96.459 1.00 90.44 190 GLU A CA 1
ATOM 1483 C C . GLU A 1 190 ? 63.426 18.407 -96.561 1.00 90.44 190 GLU A C 1
ATOM 1485 O O . GLU A 1 190 ? 62.550 18.424 -95.697 1.00 90.44 190 GLU A O 1
ATOM 1490 N N . LYS A 1 191 ? 63.414 17.530 -97.572 1.00 93.25 191 LYS A N 1
ATOM 1491 C CA . LYS A 1 191 ? 62.374 16.509 -97.713 1.00 93.25 191 LYS A CA 1
ATOM 1492 C C . LYS A 1 191 ? 62.410 15.492 -96.569 1.00 93.25 191 LYS A C 1
ATOM 1494 O O . LYS A 1 191 ? 61.373 15.213 -95.981 1.00 93.25 191 LYS A O 1
ATOM 1499 N N . GLU A 1 192 ? 63.589 14.985 -96.207 1.00 92.38 192 GLU A N 1
ATOM 1500 C CA . GLU A 1 192 ? 63.742 14.064 -95.070 1.00 92.38 192 GLU A CA 1
ATOM 1501 C C . GLU A 1 192 ? 63.345 14.704 -93.730 1.00 92.38 192 GLU A C 1
ATOM 1503 O O . GLU A 1 192 ? 62.760 14.036 -92.876 1.00 92.38 192 GLU A O 1
ATOM 1508 N N . LEU A 1 193 ? 63.649 15.990 -93.526 1.00 92.06 193 LEU A N 1
ATOM 1509 C CA . LEU A 1 193 ? 63.215 16.742 -92.348 1.00 92.06 193 LEU A CA 1
ATOM 1510 C C . LEU A 1 193 ? 61.694 16.894 -92.324 1.00 92.06 193 LEU A C 1
ATOM 1512 O O . LEU A 1 193 ? 61.086 16.615 -91.293 1.00 92.06 193 LEU A O 1
ATOM 1516 N N . ALA A 1 194 ? 61.076 17.250 -93.453 1.00 92.25 194 ALA A N 1
ATOM 1517 C CA . ALA A 1 194 ? 59.624 17.346 -93.568 1.00 92.25 194 ALA A CA 1
ATOM 1518 C C . ALA A 1 194 ? 58.931 15.998 -93.292 1.00 92.25 194 ALA A C 1
ATOM 1520 O O . ALA A 1 194 ? 57.942 15.955 -92.558 1.00 92.25 194 ALA A O 1
ATOM 1521 N N . ASP A 1 195 ? 59.478 14.892 -93.807 1.00 92.88 195 ASP A N 1
ATOM 1522 C CA . ASP A 1 195 ? 58.964 13.538 -93.565 1.00 92.88 195 ASP A CA 1
ATOM 1523 C C . ASP A 1 195 ? 59.097 13.145 -92.079 1.00 92.88 195 ASP A C 1
ATOM 1525 O O . ASP A 1 195 ? 58.144 12.640 -91.479 1.00 92.88 195 ASP A O 1
ATOM 1529 N N . LYS A 1 196 ? 60.236 13.444 -91.435 1.00 92.69 196 LYS A N 1
ATOM 1530 C CA . LYS A 1 196 ? 60.434 13.216 -89.989 1.00 92.69 196 LYS A CA 1
ATOM 1531 C C . LYS A 1 196 ? 59.517 14.080 -89.127 1.00 92.69 196 LYS A C 1
ATOM 1533 O O . LYS A 1 196 ? 59.016 13.611 -88.106 1.00 92.69 196 LYS A O 1
ATOM 1538 N N . GLU A 1 197 ? 59.281 15.332 -89.508 1.00 93.12 197 GLU A N 1
ATOM 1539 C CA . GLU A 1 197 ? 58.323 16.200 -88.821 1.00 93.12 197 GLU A CA 1
ATOM 1540 C C . GLU A 1 197 ? 56.889 15.684 -88.959 1.00 93.12 197 GLU A C 1
ATOM 1542 O O . GLU A 1 197 ? 56.137 15.696 -87.981 1.00 93.12 197 GLU A O 1
ATOM 1547 N N . ALA A 1 198 ? 56.508 15.199 -90.143 1.00 92.81 198 ALA A N 1
ATOM 1548 C CA . ALA A 1 198 ? 55.213 14.564 -90.361 1.00 92.81 198 ALA A CA 1
ATOM 1549 C C . ALA A 1 198 ? 55.063 13.293 -89.509 1.00 92.81 198 ALA A C 1
ATOM 1551 O O . ALA A 1 198 ? 54.026 13.107 -88.867 1.00 92.81 198 ALA A O 1
ATOM 1552 N N . GLN A 1 199 ? 56.112 12.468 -89.424 1.00 93.56 199 GLN A N 1
ATOM 1553 C CA . GLN A 1 199 ? 56.129 11.276 -88.578 1.00 93.56 199 GLN A CA 1
ATOM 1554 C C . GLN A 1 199 ? 55.990 11.622 -87.088 1.00 93.56 199 GLN A C 1
ATOM 1556 O O . GLN A 1 199 ? 55.126 11.061 -86.419 1.00 93.56 199 GLN A O 1
ATOM 1561 N N . ARG A 1 200 ? 56.749 12.598 -86.571 1.00 93.38 200 ARG A N 1
ATOM 1562 C CA . ARG A 1 200 ? 56.617 13.053 -85.172 1.00 93.38 200 ARG A CA 1
ATOM 1563 C C . ARG A 1 200 ? 55.214 13.572 -84.868 1.00 93.38 200 ARG A C 1
ATOM 1565 O O . ARG A 1 200 ? 54.665 13.277 -83.812 1.00 93.38 200 ARG A O 1
ATOM 1572 N N . LYS A 1 201 ? 54.603 14.327 -85.790 1.00 93.12 201 LYS A N 1
ATOM 1573 C CA . LYS A 1 201 ? 53.215 14.801 -85.640 1.00 93.12 201 LYS A CA 1
ATOM 1574 C C . LYS A 1 201 ? 52.229 13.636 -85.552 1.00 93.12 201 LYS A C 1
ATOM 1576 O O . LYS A 1 201 ? 51.325 13.683 -84.720 1.00 93.12 201 LYS A O 1
ATOM 1581 N N . LEU A 1 202 ? 52.412 12.598 -86.370 1.00 93.69 202 LEU A N 1
ATOM 1582 C CA . LEU A 1 202 ? 51.594 11.387 -86.318 1.00 93.69 202 LEU A CA 1
ATOM 1583 C C . LEU A 1 202 ? 51.795 10.620 -85.002 1.00 93.69 202 LEU A C 1
ATOM 1585 O O . LEU A 1 202 ? 50.819 10.230 -84.368 1.00 93.69 202 LEU A O 1
ATOM 1589 N N . GLU A 1 203 ? 53.038 10.449 -84.553 1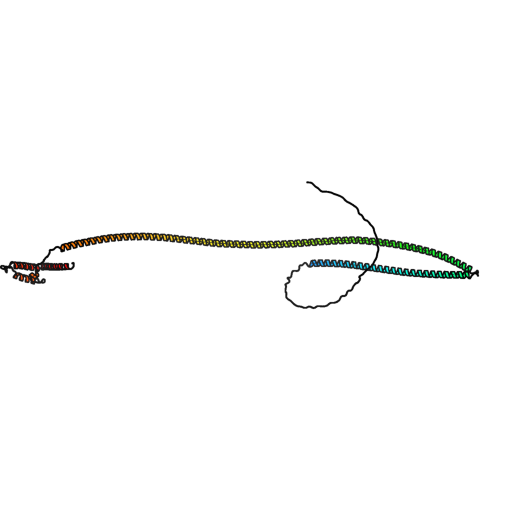.00 93.19 203 GLU A N 1
ATOM 1590 C CA . GLU A 1 203 ? 53.363 9.790 -83.283 1.00 93.19 203 GLU A CA 1
ATOM 1591 C C . GLU A 1 203 ? 52.781 10.546 -82.082 1.00 93.19 203 GLU A C 1
ATOM 1593 O O . GLU A 1 203 ? 52.167 9.925 -81.214 1.00 93.19 203 GLU A O 1
ATOM 1598 N N . HIS A 1 204 ? 52.888 11.877 -82.049 1.00 93.38 204 HIS A N 1
ATOM 1599 C CA . HIS A 1 204 ? 52.255 12.702 -81.018 1.00 93.38 204 HIS A CA 1
ATOM 1600 C C . HIS A 1 204 ? 50.727 12.615 -81.060 1.00 93.38 204 HIS A C 1
ATOM 1602 O O . HIS A 1 204 ? 50.095 12.540 -80.007 1.00 93.38 204 HIS A O 1
ATOM 1608 N N . ALA A 1 205 ? 50.118 12.591 -82.250 1.00 93.19 205 ALA A N 1
ATOM 1609 C CA . ALA A 1 205 ? 48.676 12.401 -82.382 1.00 93.19 205 ALA A CA 1
ATOM 1610 C C . ALA A 1 205 ? 48.238 11.029 -81.841 1.00 93.19 205 ALA A C 1
ATOM 1612 O O . ALA A 1 205 ? 47.255 10.955 -81.107 1.00 93.19 205 ALA A O 1
ATOM 1613 N N . ASN A 1 206 ? 48.998 9.968 -82.132 1.00 94.00 206 ASN A N 1
ATOM 1614 C CA . ASN A 1 206 ? 48.736 8.624 -81.616 1.00 94.00 206 ASN A CA 1
ATOM 1615 C C . ASN A 1 206 ? 48.870 8.558 -80.087 1.00 94.00 206 ASN A C 1
ATOM 1617 O O . ASN A 1 206 ? 47.973 8.035 -79.430 1.00 94.00 206 ASN A O 1
ATOM 1621 N N . HIS A 1 207 ? 49.931 9.135 -79.511 1.00 94.81 207 HIS A N 1
ATOM 1622 C CA . HIS A 1 207 ? 50.094 9.210 -78.053 1.00 94.81 207 HIS A CA 1
ATOM 1623 C C . HIS A 1 207 ? 48.965 10.006 -77.397 1.00 94.81 207 HIS A C 1
ATOM 1625 O O . HIS A 1 207 ? 48.449 9.594 -76.361 1.00 94.81 207 HIS A O 1
ATOM 1631 N N . ARG A 1 208 ? 48.524 11.112 -78.014 1.00 95.19 208 ARG A N 1
ATOM 1632 C CA . ARG A 1 208 ? 47.390 11.894 -77.509 1.00 95.19 208 ARG A CA 1
ATOM 1633 C C . ARG A 1 208 ? 46.114 11.054 -77.454 1.00 95.19 208 ARG A C 1
ATOM 1635 O O . ARG A 1 208 ? 45.456 11.043 -76.423 1.00 95.19 208 ARG A O 1
ATOM 1642 N N . VAL A 1 209 ? 45.802 10.311 -78.518 1.00 95.06 209 VAL A N 1
ATOM 1643 C CA . VAL A 1 209 ? 44.629 9.418 -78.553 1.00 95.06 209 VAL A CA 1
ATOM 1644 C C . VAL A 1 209 ? 44.744 8.298 -77.514 1.00 95.06 209 VAL A C 1
ATOM 1646 O O . VAL A 1 209 ? 43.764 7.979 -76.846 1.00 95.06 209 VAL A O 1
ATOM 1649 N N . GLN A 1 210 ? 45.932 7.712 -77.336 1.00 94.56 210 GLN A N 1
ATOM 1650 C CA . GLN A 1 210 ? 46.162 6.700 -76.299 1.00 94.56 210 GLN A CA 1
ATOM 1651 C C . GLN A 1 210 ? 45.959 7.268 -74.889 1.00 94.56 210 GLN A C 1
ATOM 1653 O O . GLN A 1 210 ? 45.311 6.627 -74.063 1.00 94.56 210 GLN A O 1
ATOM 1658 N N . MET A 1 211 ? 46.453 8.479 -74.626 1.00 94.44 211 MET A N 1
ATOM 1659 C CA . MET A 1 211 ? 46.279 9.154 -73.342 1.00 94.44 211 MET A CA 1
ATOM 1660 C C . MET A 1 211 ? 44.813 9.517 -73.090 1.00 94.44 211 MET A C 1
ATOM 1662 O O . MET A 1 211 ? 44.305 9.258 -72.005 1.00 94.44 211 MET A O 1
ATOM 1666 N N . GLU A 1 212 ? 44.101 10.030 -74.098 1.00 93.94 212 GLU A N 1
ATOM 1667 C CA . GLU A 1 212 ? 42.655 10.283 -74.024 1.00 93.94 212 GLU A CA 1
ATOM 1668 C C . GLU A 1 212 ? 41.876 8.995 -73.717 1.00 93.94 212 GLU A C 1
ATOM 1670 O O . GLU A 1 212 ? 40.977 8.999 -72.874 1.00 93.94 212 GLU A O 1
ATOM 1675 N N . HIS A 1 213 ? 42.247 7.872 -74.340 1.00 95.31 213 HIS A N 1
ATOM 1676 C CA . HIS A 1 213 ? 41.635 6.576 -74.058 1.00 95.31 213 HIS A CA 1
ATOM 1677 C C . HIS A 1 213 ? 41.905 6.106 -72.621 1.00 95.31 213 HIS A C 1
ATOM 1679 O O . HIS A 1 213 ? 40.971 5.690 -71.935 1.00 95.31 213 HIS A O 1
ATOM 1685 N N . ALA A 1 214 ? 43.148 6.210 -72.143 1.00 94.19 214 ALA A N 1
ATOM 1686 C CA . ALA A 1 214 ? 43.511 5.857 -70.770 1.00 94.19 214 ALA A CA 1
ATOM 1687 C C . ALA A 1 214 ? 42.784 6.744 -69.742 1.00 94.19 214 ALA A C 1
ATOM 1689 O O . ALA A 1 214 ? 42.221 6.238 -68.773 1.00 94.19 214 ALA A O 1
ATOM 1690 N N . MET A 1 215 ? 42.706 8.057 -69.984 1.00 94.56 215 MET A N 1
ATOM 1691 C CA . MET A 1 215 ? 41.950 8.986 -69.138 1.00 94.56 215 MET A CA 1
ATOM 1692 C C . MET A 1 215 ? 40.460 8.637 -69.099 1.00 94.56 215 MET A C 1
ATOM 1694 O O . MET A 1 215 ? 39.859 8.653 -68.028 1.00 94.56 215 MET A O 1
ATOM 1698 N N . ALA A 1 216 ? 39.863 8.276 -70.239 1.00 94.50 216 ALA A N 1
ATOM 1699 C CA . ALA A 1 216 ? 38.465 7.854 -70.294 1.00 94.50 216 ALA A CA 1
ATOM 1700 C C . ALA A 1 216 ? 38.221 6.541 -69.525 1.00 94.50 216 ALA A C 1
ATOM 1702 O O . ALA A 1 216 ? 37.206 6.411 -68.839 1.00 94.50 216 ALA A O 1
ATOM 1703 N N . GLN A 1 217 ? 39.152 5.583 -69.599 1.00 95.31 217 GLN A N 1
ATOM 1704 C CA . GLN A 1 217 ? 39.083 4.346 -68.816 1.00 95.31 217 GLN A CA 1
ATOM 1705 C C . GLN A 1 217 ? 39.173 4.621 -67.310 1.00 95.31 217 GLN A C 1
ATOM 1707 O O . GLN A 1 217 ? 38.342 4.117 -66.556 1.00 95.31 217 GLN A O 1
ATOM 1712 N N . HIS A 1 218 ? 40.119 5.455 -66.873 1.00 94.94 218 HIS A N 1
ATOM 1713 C CA . HIS A 1 218 ? 40.245 5.830 -65.464 1.00 94.94 218 HIS A CA 1
ATOM 1714 C C . HIS A 1 218 ? 39.034 6.618 -64.958 1.00 94.94 218 HIS A C 1
ATOM 1716 O O . HIS A 1 218 ? 38.541 6.339 -63.870 1.00 94.94 218 HIS A O 1
ATOM 1722 N N . ALA A 1 219 ? 38.493 7.542 -65.757 1.00 94.75 219 ALA A N 1
ATOM 1723 C CA . ALA A 1 219 ? 37.268 8.260 -65.406 1.00 94.75 219 ALA A CA 1
ATOM 1724 C C . ALA A 1 219 ? 36.081 7.302 -65.215 1.00 94.75 219 ALA A C 1
ATOM 1726 O O . ALA A 1 219 ? 35.276 7.484 -64.303 1.00 94.75 219 ALA A O 1
ATOM 1727 N N . LYS A 1 220 ? 35.985 6.250 -66.039 1.00 96.19 220 LYS A N 1
ATOM 1728 C CA . LYS A 1 220 ? 34.979 5.199 -65.857 1.00 96.19 220 LYS A CA 1
ATOM 1729 C C . LYS A 1 220 ? 35.195 4.430 -64.550 1.00 96.19 220 LYS A C 1
ATOM 1731 O O . LYS A 1 220 ? 34.247 4.289 -63.790 1.00 96.19 220 LYS A O 1
ATOM 1736 N N . GLN A 1 221 ? 36.424 3.991 -64.272 1.00 96.00 221 GLN A N 1
ATOM 1737 C CA . GLN A 1 221 ? 36.754 3.284 -63.027 1.00 96.00 221 GLN A CA 1
ATOM 1738 C C . GLN A 1 221 ? 36.428 4.119 -61.784 1.00 96.00 221 GLN A C 1
ATOM 1740 O O . GLN A 1 221 ? 35.872 3.590 -60.830 1.00 96.00 221 GLN A O 1
ATOM 1745 N N . LEU A 1 222 ? 36.731 5.420 -61.804 1.00 94.62 222 LEU A N 1
ATOM 1746 C CA . LEU A 1 222 ? 36.399 6.326 -60.704 1.00 94.62 222 LEU A CA 1
ATOM 1747 C C . LEU A 1 222 ? 34.887 6.428 -60.489 1.00 94.62 222 LEU A C 1
ATOM 1749 O O . LEU A 1 222 ? 34.435 6.291 -59.358 1.00 94.62 222 LEU A O 1
ATOM 1753 N N . ASN A 1 223 ? 34.101 6.587 -61.557 1.00 95.19 223 ASN A N 1
ATOM 1754 C CA . ASN A 1 223 ? 32.639 6.609 -61.451 1.00 95.19 223 ASN A CA 1
ATOM 1755 C C . ASN A 1 223 ? 32.072 5.281 -60.921 1.00 95.19 223 ASN A C 1
ATOM 1757 O O . ASN A 1 223 ? 31.134 5.289 -60.122 1.00 95.19 223 ASN A O 1
ATOM 1761 N N . ASP A 1 224 ? 32.635 4.148 -61.352 1.00 95.31 224 ASP A N 1
ATOM 1762 C CA . ASP A 1 224 ? 32.231 2.823 -60.877 1.00 95.31 224 ASP A CA 1
ATOM 1763 C C . ASP A 1 224 ? 32.512 2.703 -59.361 1.00 95.31 224 ASP A C 1
ATOM 1765 O O . ASP A 1 224 ? 31.593 2.400 -58.597 1.00 95.31 224 ASP A O 1
ATOM 1769 N N . ILE A 1 225 ? 33.716 3.078 -58.902 1.00 95.12 225 ILE A N 1
ATOM 1770 C CA . ILE A 1 225 ? 34.097 3.104 -57.475 1.00 95.12 225 ILE A CA 1
ATOM 1771 C C . ILE A 1 225 ? 33.203 4.055 -56.665 1.00 95.12 225 ILE A C 1
ATOM 1773 O O . ILE A 1 225 ? 32.736 3.699 -55.584 1.00 95.12 225 ILE A O 1
ATOM 1777 N N . GLU A 1 226 ? 32.926 5.260 -57.167 1.00 94.81 226 GLU A N 1
ATOM 1778 C CA . GLU A 1 226 ? 32.025 6.210 -56.502 1.00 94.81 226 GLU A CA 1
ATOM 1779 C C . GLU A 1 226 ? 30.615 5.629 -56.337 1.00 94.81 226 GLU A C 1
ATOM 1781 O O . GLU A 1 226 ? 29.985 5.794 -55.285 1.00 94.81 226 GLU A O 1
ATOM 1786 N N . SER A 1 227 ? 30.119 4.917 -57.353 1.00 95.38 227 SER A N 1
ATOM 1787 C CA . SER A 1 227 ? 28.809 4.271 -57.302 1.00 95.38 227 SER A CA 1
ATOM 1788 C C . SER A 1 227 ? 28.767 3.126 -56.283 1.00 95.38 227 SER A C 1
ATOM 1790 O O . SER A 1 227 ? 27.808 3.033 -55.512 1.00 95.38 227 SER A O 1
ATOM 1792 N N . GLU A 1 228 ? 29.824 2.314 -56.209 1.00 95.94 228 GLU A N 1
ATOM 1793 C CA . GLU A 1 228 ? 29.961 1.226 -55.237 1.00 95.94 228 GLU A CA 1
ATOM 1794 C C . GLU A 1 228 ? 30.063 1.764 -53.806 1.00 95.94 228 GLU A C 1
ATOM 1796 O O . GLU A 1 228 ? 29.328 1.315 -52.922 1.00 95.94 228 GLU A O 1
ATOM 1801 N N . ASN A 1 229 ? 30.878 2.800 -53.587 1.00 94.88 229 ASN A N 1
ATOM 1802 C CA . ASN A 1 229 ? 31.013 3.467 -52.292 1.00 94.88 229 ASN A CA 1
ATOM 1803 C C . ASN A 1 229 ? 29.686 4.066 -51.820 1.00 94.88 229 ASN A C 1
ATOM 1805 O O . ASN A 1 229 ? 29.327 3.947 -50.648 1.00 94.88 229 ASN A O 1
ATOM 1809 N N . LYS A 1 230 ? 28.901 4.660 -52.726 1.00 95.94 230 LYS A N 1
ATOM 1810 C CA . LYS A 1 230 ? 27.573 5.188 -52.389 1.00 95.94 230 LYS A CA 1
ATOM 1811 C C . LYS A 1 230 ? 26.624 4.086 -51.909 1.00 95.94 230 LYS A C 1
ATOM 1813 O O . LYS A 1 230 ? 25.891 4.292 -50.941 1.00 95.94 230 LYS A O 1
ATOM 1818 N N . VAL A 1 231 ? 26.646 2.922 -52.560 1.00 96.44 231 VAL A N 1
ATOM 1819 C CA . VAL A 1 231 ? 25.843 1.758 -52.151 1.00 96.44 231 VAL A CA 1
ATOM 1820 C C . VAL A 1 231 ? 26.319 1.210 -50.804 1.00 96.44 231 VAL A C 1
ATOM 1822 O O . VAL A 1 231 ? 25.485 0.882 -49.957 1.00 96.44 231 VAL A O 1
ATOM 1825 N N . LEU A 1 232 ? 27.634 1.144 -50.576 1.00 95.50 232 LEU A N 1
ATOM 1826 C CA . LEU A 1 232 ? 28.207 0.701 -49.306 1.00 95.50 232 LEU A CA 1
ATOM 1827 C C . LEU A 1 232 ? 27.780 1.613 -48.151 1.00 95.50 232 LEU A C 1
ATOM 1829 O O . LEU A 1 232 ? 27.240 1.121 -47.163 1.00 95.50 232 LEU A O 1
ATOM 1833 N N . VAL A 1 233 ? 27.928 2.933 -48.304 1.00 95.81 233 VAL A N 1
ATOM 1834 C CA . VAL A 1 233 ? 27.503 3.917 -47.296 1.00 95.81 233 VAL A CA 1
ATOM 1835 C C . VAL A 1 233 ? 26.008 3.789 -47.011 1.00 95.81 233 VAL A C 1
ATOM 1837 O O . VAL A 1 233 ? 25.600 3.768 -45.851 1.00 95.81 233 VAL A O 1
ATOM 1840 N N . GLN A 1 234 ? 25.178 3.640 -48.047 1.00 96.31 234 GLN A N 1
ATOM 1841 C CA . GLN A 1 234 ? 23.741 3.446 -47.860 1.00 96.31 234 GLN A CA 1
ATOM 1842 C C . GLN A 1 234 ? 23.434 2.170 -47.059 1.00 96.31 234 GLN A C 1
ATOM 1844 O O . GLN A 1 234 ? 22.576 2.201 -46.177 1.00 96.31 234 GLN A O 1
ATOM 1849 N N . ARG A 1 235 ? 24.150 1.070 -47.321 1.00 97.00 235 ARG A N 1
ATOM 1850 C CA . ARG A 1 235 ? 24.006 -0.183 -46.567 1.00 97.00 235 ARG A CA 1
ATOM 1851 C C . ARG A 1 235 ? 24.460 -0.029 -45.115 1.00 97.00 235 ARG A C 1
ATOM 1853 O O . ARG A 1 235 ? 23.759 -0.501 -44.229 1.00 97.00 235 ARG A O 1
ATOM 1860 N N . MET A 1 236 ? 25.579 0.650 -44.864 1.00 95.12 236 MET A N 1
ATOM 1861 C CA . MET A 1 236 ? 26.074 0.905 -43.506 1.00 95.12 236 MET A CA 1
ATOM 1862 C C . MET A 1 236 ? 25.086 1.746 -42.694 1.00 95.12 236 MET A C 1
ATOM 1864 O O . MET A 1 236 ? 24.793 1.413 -41.551 1.00 95.12 236 MET A O 1
ATOM 1868 N N . VAL A 1 237 ? 24.516 2.795 -43.296 1.00 96.50 237 VAL A N 1
ATOM 1869 C CA . VAL A 1 237 ? 23.496 3.630 -42.642 1.00 96.50 237 VAL A CA 1
ATOM 1870 C C . VAL A 1 237 ? 22.237 2.820 -42.334 1.00 96.50 237 VAL A C 1
ATOM 1872 O O . VAL A 1 237 ? 21.700 2.934 -41.237 1.00 96.50 237 VAL A O 1
ATOM 1875 N N . GLN A 1 238 ? 21.775 1.987 -43.270 1.00 95.88 238 GLN A N 1
ATOM 1876 C CA . GLN A 1 238 ? 20.620 1.113 -43.042 1.00 95.88 238 GLN A CA 1
ATOM 1877 C C . GLN A 1 238 ? 20.882 0.094 -41.932 1.00 95.88 238 GLN A C 1
ATOM 1879 O O . GLN A 1 238 ? 20.024 -0.089 -41.074 1.00 95.88 238 GLN A O 1
ATOM 1884 N N . GLN A 1 239 ? 22.062 -0.530 -41.915 1.00 94.69 239 GLN A N 1
ATOM 1885 C CA . GLN A 1 239 ? 22.433 -1.472 -40.862 1.00 94.69 239 GLN A CA 1
ATOM 1886 C C . GLN A 1 239 ? 22.465 -0.780 -39.498 1.00 94.69 239 GLN A C 1
ATOM 1888 O O . GLN A 1 239 ? 21.821 -1.243 -38.567 1.00 94.69 239 GLN A O 1
ATOM 1893 N N . HIS A 1 240 ? 23.111 0.383 -39.406 1.00 96.06 240 HIS A N 1
ATOM 1894 C CA . HIS A 1 240 ? 23.158 1.144 -38.163 1.00 96.06 240 HIS A CA 1
ATOM 1895 C C . HIS A 1 240 ? 21.759 1.546 -37.670 1.00 96.06 240 HIS A C 1
ATOM 1897 O O . HIS A 1 240 ? 21.484 1.484 -36.477 1.00 96.06 240 HIS A O 1
ATOM 1903 N N . GLN A 1 241 ? 20.847 1.920 -38.574 1.00 95.88 241 GLN A N 1
ATOM 1904 C CA . GLN A 1 241 ? 19.456 2.205 -38.209 1.00 95.88 241 GLN A CA 1
ATOM 1905 C C . GLN A 1 241 ? 18.741 0.977 -37.636 1.00 95.88 241 GLN A C 1
ATOM 1907 O O . GLN A 1 241 ? 18.018 1.117 -36.653 1.00 95.88 241 GLN A O 1
ATOM 1912 N N . LEU A 1 242 ? 18.949 -0.207 -38.220 1.00 96.00 242 LEU A N 1
ATOM 1913 C CA . LEU A 1 242 ? 18.382 -1.458 -37.710 1.00 96.00 242 LEU A CA 1
ATOM 1914 C C . LEU A 1 242 ? 18.957 -1.820 -36.337 1.00 96.00 242 LEU A C 1
ATOM 1916 O O . LEU A 1 242 ? 18.189 -2.148 -35.438 1.00 96.00 242 LEU A O 1
ATOM 1920 N N . ASP A 1 243 ? 20.271 -1.687 -36.152 1.00 94.50 243 ASP A N 1
ATOM 1921 C CA . ASP A 1 243 ? 20.933 -1.981 -34.877 1.00 94.50 243 ASP A CA 1
ATOM 1922 C C . ASP A 1 243 ? 20.436 -1.036 -33.764 1.00 94.50 243 ASP A C 1
ATOM 1924 O O . ASP A 1 243 ? 20.142 -1.468 -32.648 1.00 94.50 243 ASP A O 1
ATOM 1928 N N . MET A 1 244 ? 20.275 0.258 -34.069 1.00 94.62 244 MET A N 1
ATOM 1929 C CA . MET A 1 244 ? 19.727 1.243 -33.127 1.00 94.62 244 MET A CA 1
ATOM 1930 C C . MET A 1 244 ? 18.253 0.973 -32.791 1.00 94.62 244 MET A C 1
ATOM 1932 O O . MET A 1 244 ? 17.832 1.169 -31.650 1.00 94.62 244 MET A O 1
ATOM 1936 N N . GLU A 1 245 ? 17.462 0.522 -33.767 1.00 96.00 245 GLU A N 1
ATOM 1937 C CA . GLU A 1 245 ? 16.069 0.118 -33.565 1.00 96.00 245 GLU A CA 1
ATOM 1938 C C . GLU A 1 245 ? 15.979 -1.112 -32.653 1.00 96.00 245 GLU A C 1
ATOM 1940 O O . GLU A 1 245 ? 15.188 -1.126 -31.709 1.00 96.00 245 GLU A O 1
ATOM 1945 N N . GLU A 1 246 ? 16.827 -2.115 -32.890 1.00 96.38 246 GLU A N 1
ATOM 1946 C CA . GLU A 1 246 ? 16.910 -3.322 -32.072 1.00 96.38 246 GLU A CA 1
ATOM 1947 C C . GLU A 1 246 ? 17.290 -2.986 -30.626 1.00 96.38 246 GLU A C 1
ATOM 1949 O O . GLU A 1 246 ? 16.601 -3.411 -29.695 1.00 96.38 246 GLU A O 1
ATOM 1954 N N . GLN A 1 247 ? 18.316 -2.152 -30.427 1.00 96.12 247 GLN A N 1
ATOM 1955 C CA . GLN A 1 247 ? 18.690 -1.673 -29.095 1.00 96.12 247 GLN A CA 1
ATOM 1956 C C . GLN A 1 247 ? 17.538 -0.927 -28.419 1.00 96.12 247 GLN A C 1
ATOM 1958 O O . GLN A 1 247 ? 17.261 -1.165 -27.242 1.00 96.12 247 GLN A O 1
ATOM 1963 N N . ARG A 1 248 ? 16.820 -0.053 -29.141 1.00 97.25 248 ARG A N 1
ATOM 1964 C CA . ARG A 1 248 ? 15.676 0.671 -28.570 1.00 97.25 248 ARG A CA 1
ATOM 1965 C C . ARG A 1 248 ? 14.592 -0.292 -28.086 1.00 97.25 248 ARG A C 1
ATOM 1967 O O . ARG A 1 248 ? 14.113 -0.140 -26.965 1.00 97.25 248 ARG A O 1
ATOM 1974 N N . VAL A 1 249 ? 14.246 -1.297 -28.890 1.00 97.12 249 VAL A N 1
ATOM 1975 C CA . VAL A 1 249 ? 13.252 -2.318 -28.519 1.00 97.12 249 VAL A CA 1
ATOM 1976 C C . VAL A 1 249 ? 13.713 -3.122 -27.300 1.00 97.12 249 VAL A C 1
ATOM 1978 O O . VAL A 1 249 ? 12.912 -3.376 -26.399 1.00 97.12 249 VAL A O 1
ATOM 1981 N N . GLN A 1 250 ? 14.998 -3.480 -27.218 1.00 96.31 250 GLN A N 1
ATOM 1982 C CA . GLN A 1 250 ? 15.560 -4.165 -26.049 1.00 96.31 250 GLN A CA 1
ATOM 1983 C C . GLN A 1 250 ? 15.468 -3.304 -24.779 1.00 96.31 250 GLN A C 1
ATOM 1985 O O . GLN A 1 250 ? 15.047 -3.800 -23.732 1.00 96.31 250 GLN A O 1
ATOM 1990 N N . TYR A 1 251 ? 15.789 -2.008 -24.862 1.00 96.00 251 TYR A N 1
ATOM 1991 C CA . TYR A 1 251 ? 15.645 -1.084 -23.734 1.00 96.00 251 TYR A CA 1
ATOM 1992 C C . TYR A 1 251 ? 14.185 -0.899 -23.311 1.00 96.00 251 TYR A C 1
ATOM 1994 O O . TYR A 1 251 ? 13.888 -0.927 -22.116 1.00 96.00 251 TYR A O 1
ATOM 2002 N N . GLU A 1 252 ? 13.263 -0.741 -24.262 1.00 97.00 252 GLU A N 1
ATOM 2003 C CA . GLU A 1 252 ? 11.827 -0.636 -23.980 1.00 97.00 252 GLU A CA 1
ATOM 2004 C C . GLU A 1 252 ? 11.302 -1.902 -23.280 1.00 97.00 252 GLU A C 1
ATOM 2006 O O . GLU A 1 252 ? 10.585 -1.800 -22.279 1.00 97.00 252 GLU A O 1
ATOM 2011 N N . ALA A 1 253 ? 11.715 -3.090 -23.735 1.00 96.56 253 ALA A N 1
ATOM 2012 C CA . ALA A 1 253 ? 11.363 -4.361 -23.105 1.00 96.56 253 ALA A CA 1
ATOM 2013 C C . ALA A 1 253 ? 11.929 -4.481 -21.678 1.00 96.56 253 ALA A C 1
ATOM 2015 O O . ALA A 1 253 ? 11.189 -4.810 -20.748 1.00 96.56 253 ALA A O 1
ATOM 2016 N N . ALA A 1 254 ? 13.208 -4.147 -21.475 1.00 96.50 254 ALA A N 1
ATOM 2017 C CA . ALA A 1 254 ? 13.843 -4.170 -20.157 1.00 96.50 254 ALA A CA 1
ATOM 2018 C C . ALA A 1 254 ? 13.175 -3.193 -19.171 1.00 96.50 254 ALA A C 1
ATOM 2020 O O . ALA A 1 254 ? 12.948 -3.530 -18.005 1.00 96.50 254 ALA A O 1
ATOM 2021 N N . MET A 1 255 ? 12.801 -1.998 -19.638 1.00 97.06 255 MET A N 1
ATOM 2022 C CA . MET A 1 255 ? 12.071 -1.016 -18.833 1.00 97.06 255 MET A CA 1
ATOM 2023 C C . MET A 1 255 ? 10.666 -1.500 -18.466 1.00 97.06 255 MET A C 1
ATOM 2025 O O . MET A 1 255 ? 10.246 -1.330 -17.320 1.00 97.06 255 MET A O 1
ATOM 2029 N N . ALA A 1 256 ? 9.951 -2.135 -19.399 1.00 96.50 256 ALA A N 1
ATOM 2030 C CA . ALA A 1 256 ? 8.639 -2.719 -19.129 1.00 96.50 256 ALA A CA 1
ATOM 2031 C C . ALA A 1 256 ? 8.722 -3.861 -18.100 1.00 96.50 256 ALA A C 1
ATOM 2033 O O . ALA A 1 256 ? 7.900 -3.931 -17.184 1.00 96.50 256 ALA A O 1
ATOM 2034 N N . GLU A 1 257 ? 9.739 -4.724 -18.191 1.00 97.19 257 GLU A N 1
ATOM 2035 C CA . GLU A 1 257 ? 9.991 -5.759 -17.183 1.00 97.19 257 GLU A CA 1
ATOM 2036 C C . GLU A 1 257 ? 10.266 -5.169 -15.800 1.00 97.19 257 GLU A C 1
ATOM 2038 O O . GLU A 1 257 ? 9.685 -5.623 -14.811 1.00 97.19 257 GLU A O 1
ATOM 2043 N N . LEU A 1 258 ? 11.129 -4.154 -15.716 1.00 96.56 258 LEU A N 1
ATOM 2044 C CA . LEU A 1 258 ? 11.442 -3.487 -14.455 1.00 96.56 258 LEU A CA 1
ATOM 2045 C C . LEU A 1 258 ? 10.194 -2.842 -13.842 1.00 96.56 258 LEU A C 1
ATOM 2047 O O . LEU A 1 258 ? 9.961 -2.978 -12.641 1.00 96.56 258 LEU A O 1
ATOM 2051 N N . HIS A 1 259 ? 9.376 -2.178 -14.663 1.00 97.81 259 HIS A N 1
ATOM 2052 C CA . HIS A 1 259 ? 8.134 -1.561 -14.214 1.00 97.81 259 HIS A CA 1
ATOM 2053 C C . HIS A 1 259 ? 7.167 -2.601 -13.638 1.00 97.81 259 HIS A C 1
ATOM 2055 O O . HIS A 1 259 ? 6.703 -2.440 -12.511 1.00 97.81 259 HIS A O 1
ATOM 2061 N N . ASN A 1 260 ? 6.960 -3.716 -14.345 1.00 97.31 260 ASN A N 1
ATOM 2062 C CA . ASN A 1 260 ? 6.121 -4.817 -13.871 1.00 97.31 260 ASN A CA 1
ATOM 2063 C C . ASN A 1 260 ? 6.647 -5.425 -12.561 1.00 97.31 260 ASN A C 1
ATOM 2065 O O . ASN A 1 260 ? 5.862 -5.736 -11.666 1.00 97.31 260 ASN A O 1
ATOM 2069 N N . ARG A 1 261 ? 7.970 -5.591 -12.409 1.00 97.75 261 ARG A N 1
ATOM 2070 C CA . ARG A 1 261 ? 8.568 -6.085 -11.154 1.00 97.75 261 ARG A CA 1
ATOM 2071 C C . ARG A 1 261 ? 8.301 -5.125 -9.996 1.00 97.75 261 ARG A C 1
ATOM 2073 O O . ARG A 1 261 ? 7.838 -5.566 -8.947 1.00 97.75 261 ARG A O 1
ATOM 2080 N N . LEU A 1 262 ? 8.536 -3.828 -10.196 1.00 97.06 262 LEU A N 1
ATOM 2081 C CA . LEU A 1 262 ? 8.295 -2.805 -9.176 1.00 97.06 262 LEU A CA 1
ATOM 2082 C C . LEU A 1 262 ? 6.817 -2.701 -8.795 1.00 97.06 262 LEU A C 1
ATOM 2084 O O . LEU A 1 262 ? 6.500 -2.589 -7.611 1.00 97.06 262 LEU A O 1
ATOM 2088 N N . GLU A 1 263 ? 5.912 -2.764 -9.771 1.00 97.44 263 GLU A N 1
ATOM 2089 C CA . GLU A 1 263 ? 4.474 -2.730 -9.515 1.00 97.44 263 GLU A CA 1
ATOM 2090 C C . GLU A 1 263 ? 4.021 -3.964 -8.725 1.00 97.44 263 GLU A C 1
ATOM 2092 O O . GLU A 1 263 ? 3.340 -3.823 -7.709 1.00 97.44 263 GLU A O 1
ATOM 2097 N N . ASN A 1 264 ? 4.480 -5.160 -9.106 1.00 96.62 264 ASN A N 1
ATOM 2098 C CA . ASN A 1 264 ? 4.192 -6.397 -8.378 1.00 96.62 264 ASN A CA 1
ATOM 2099 C C . ASN A 1 264 ? 4.741 -6.366 -6.943 1.00 96.62 264 ASN A C 1
ATOM 2101 O O . ASN A 1 264 ? 4.039 -6.747 -6.005 1.00 96.62 264 ASN A O 1
ATOM 2105 N N . GLU A 1 265 ? 5.968 -5.878 -6.737 1.00 96.94 265 GLU A N 1
ATOM 2106 C CA . GLU A 1 265 ? 6.533 -5.699 -5.395 1.00 96.94 265 GLU A CA 1
ATOM 2107 C C . GLU A 1 265 ? 5.733 -4.693 -4.564 1.00 96.94 265 GLU A C 1
ATOM 2109 O O . GLU A 1 265 ? 5.477 -4.925 -3.380 1.00 96.94 265 GLU A O 1
ATOM 2114 N N . HIS A 1 266 ? 5.323 -3.575 -5.167 1.00 97.62 266 HIS A N 1
ATOM 2115 C CA . HIS A 1 266 ? 4.521 -2.565 -4.489 1.00 97.62 266 HIS A CA 1
ATOM 2116 C C . HIS A 1 266 ? 3.150 -3.120 -4.083 1.00 97.62 266 HIS A C 1
ATOM 2118 O O . HIS A 1 266 ? 2.748 -2.975 -2.926 1.00 97.62 266 HIS A O 1
ATOM 2124 N N . GLN A 1 267 ? 2.469 -3.818 -4.996 1.00 97.81 267 GLN A N 1
ATOM 2125 C CA .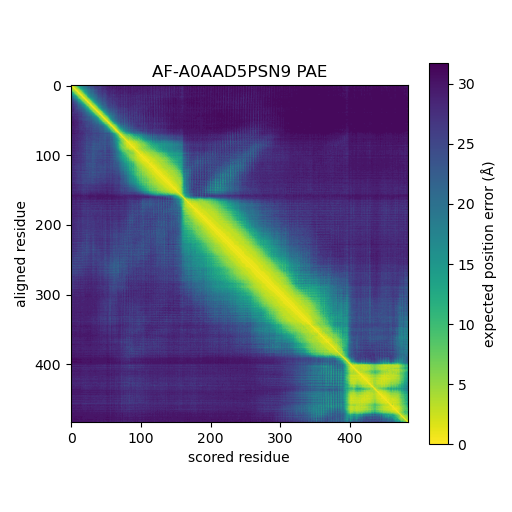 GLN A 1 267 ? 1.195 -4.486 -4.727 1.00 97.81 267 GLN A CA 1
ATOM 2126 C C . GLN A 1 267 ? 1.338 -5.549 -3.626 1.00 97.81 267 GLN A C 1
ATOM 2128 O O . GLN A 1 267 ? 0.514 -5.592 -2.711 1.00 97.81 267 GLN A O 1
ATOM 2133 N N . ALA A 1 268 ? 2.408 -6.350 -3.646 1.00 96.69 268 ALA A N 1
ATOM 2134 C CA . ALA A 1 268 ? 2.681 -7.349 -2.613 1.00 96.69 268 ALA A CA 1
ATOM 2135 C C . ALA A 1 268 ? 2.913 -6.713 -1.231 1.00 96.69 268 ALA A C 1
ATOM 2137 O O . ALA A 1 268 ? 2.337 -7.166 -0.238 1.00 96.69 268 ALA A O 1
ATOM 2138 N N . ARG A 1 269 ? 3.698 -5.627 -1.153 1.00 97.62 269 ARG A N 1
ATOM 2139 C CA . ARG A 1 269 ? 3.919 -4.879 0.100 1.00 97.62 269 ARG A CA 1
ATOM 2140 C C . ARG A 1 269 ? 2.619 -4.286 0.637 1.00 97.62 269 ARG A C 1
ATOM 2142 O O . ARG A 1 269 ? 2.349 -4.399 1.831 1.00 97.62 269 ARG A O 1
ATOM 2149 N N . LEU A 1 270 ? 1.802 -3.693 -0.235 1.00 97.81 270 LEU A N 1
ATOM 2150 C CA . LEU A 1 270 ? 0.517 -3.112 0.147 1.00 97.81 270 LEU A CA 1
ATOM 2151 C C . LEU A 1 270 ? -0.454 -4.184 0.660 1.00 97.81 270 LEU A C 1
ATOM 2153 O O . LEU A 1 270 ? -1.095 -3.985 1.691 1.00 97.81 270 LEU A O 1
ATOM 2157 N N . HIS A 1 271 ? -0.519 -5.338 -0.009 1.00 97.62 271 HIS A N 1
ATOM 2158 C CA . HIS A 1 271 ? -1.337 -6.462 0.439 1.00 97.62 271 HIS A CA 1
ATOM 2159 C C . HIS A 1 271 ? -0.863 -7.004 1.797 1.00 97.62 271 HIS A C 1
ATOM 2161 O O . HIS A 1 271 ? -1.690 -7.222 2.681 1.00 97.62 271 HIS A O 1
ATOM 2167 N N . SER A 1 272 ? 0.447 -7.188 2.002 1.00 97.38 272 SER A N 1
ATOM 2168 C CA . SER A 1 272 ? 0.994 -7.644 3.292 1.00 97.38 272 SER A CA 1
ATOM 2169 C C . SER A 1 272 ? 0.651 -6.673 4.424 1.00 97.38 272 SER A C 1
ATOM 2171 O O . SER A 1 272 ? 0.120 -7.084 5.453 1.00 97.38 272 SER A O 1
ATOM 2173 N N . ALA A 1 273 ? 0.862 -5.370 4.209 1.00 97.31 273 ALA A N 1
ATOM 2174 C CA . ALA A 1 273 ? 0.551 -4.340 5.199 1.00 97.31 273 ALA A CA 1
ATOM 2175 C C . ALA A 1 273 ? -0.950 -4.284 5.539 1.00 97.31 273 ALA A C 1
ATOM 2177 O O . ALA A 1 273 ? -1.328 -4.088 6.696 1.00 97.31 273 ALA A O 1
ATOM 2178 N N . LEU A 1 274 ? -1.819 -4.477 4.542 1.00 97.81 274 LEU A N 1
ATOM 2179 C CA . LEU A 1 274 ? -3.267 -4.511 4.734 1.00 97.81 274 LEU A CA 1
ATOM 2180 C C . LEU A 1 274 ? -3.703 -5.732 5.560 1.00 97.81 274 LEU A C 1
ATOM 2182 O O . LEU A 1 274 ? -4.531 -5.591 6.461 1.00 97.81 274 LEU A O 1
ATOM 2186 N N . GLU A 1 275 ? -3.139 -6.911 5.295 1.00 97.44 275 GLU A N 1
ATOM 2187 C CA . GLU A 1 275 ? -3.427 -8.121 6.074 1.00 97.44 275 GLU A CA 1
ATOM 2188 C C . GLU A 1 275 ? -2.904 -8.023 7.513 1.00 97.44 275 GLU A C 1
ATOM 2190 O O . GLU A 1 275 ? -3.624 -8.360 8.455 1.00 97.44 275 GLU A O 1
ATOM 2195 N N . GLU A 1 276 ? -1.713 -7.458 7.721 1.00 97.69 276 GLU A N 1
ATOM 2196 C CA . GLU A 1 276 ? -1.196 -7.170 9.064 1.00 97.69 276 GLU A CA 1
ATOM 2197 C C . GLU A 1 276 ? -2.108 -6.203 9.832 1.00 97.69 276 GLU A C 1
ATOM 2199 O O . GLU A 1 276 ? -2.445 -6.447 10.995 1.00 97.69 276 GLU A O 1
ATOM 2204 N N . ALA A 1 277 ? -2.565 -5.125 9.188 1.00 97.12 277 ALA A N 1
ATOM 2205 C CA . ALA A 1 277 ? -3.475 -4.163 9.801 1.00 97.12 277 ALA A CA 1
ATOM 2206 C C . ALA A 1 277 ? -4.829 -4.799 10.165 1.00 97.12 277 ALA A C 1
ATOM 2208 O O . ALA A 1 277 ? -5.347 -4.559 11.263 1.00 97.12 277 ALA A O 1
ATOM 2209 N N . LYS A 1 278 ? -5.385 -5.646 9.286 1.00 97.81 278 LYS A N 1
ATOM 2210 C CA . LYS A 1 278 ? -6.607 -6.420 9.564 1.00 97.81 278 LYS A CA 1
ATOM 2211 C C . LYS A 1 278 ? -6.419 -7.343 10.764 1.00 97.81 278 LYS A C 1
ATOM 2213 O O . LYS A 1 278 ? -7.231 -7.291 11.687 1.00 97.81 278 LYS A O 1
ATOM 2218 N N . ALA A 1 279 ? -5.333 -8.117 10.801 1.00 96.88 279 ALA A N 1
ATOM 2219 C CA . ALA A 1 279 ? -5.035 -9.031 11.901 1.00 96.88 279 ALA A CA 1
ATOM 2220 C C . ALA A 1 279 ? -4.876 -8.285 13.238 1.00 96.88 279 ALA A C 1
ATOM 2222 O O . ALA A 1 279 ? -5.436 -8.691 14.261 1.00 96.88 279 ALA A O 1
ATOM 2223 N N . GLN A 1 280 ? -4.179 -7.143 13.241 1.00 97.06 280 GLN A N 1
ATOM 2224 C CA . GLN A 1 280 ? -4.061 -6.291 14.426 1.00 97.06 280 GLN A CA 1
ATOM 2225 C C . GLN A 1 280 ? -5.418 -5.746 14.884 1.00 97.06 280 GLN A C 1
ATOM 2227 O O . GLN A 1 280 ? -5.696 -5.710 16.088 1.00 97.06 280 GLN A O 1
ATOM 2232 N N . HIS A 1 281 ? -6.266 -5.308 13.950 1.00 97.38 281 HIS A N 1
ATOM 2233 C CA . HIS A 1 281 ? -7.599 -4.807 14.268 1.00 97.38 281 HIS A CA 1
ATOM 2234 C C . HIS A 1 281 ? -8.495 -5.914 14.837 1.00 97.38 281 HIS A C 1
ATOM 2236 O O . HIS A 1 281 ? -9.144 -5.710 15.863 1.00 97.38 281 HIS A O 1
ATOM 2242 N N . GLU A 1 282 ? -8.487 -7.105 14.238 1.00 97.50 282 GLU A N 1
ATOM 2243 C CA . GLU A 1 282 ? -9.248 -8.260 14.717 1.00 97.50 282 GLU A CA 1
ATOM 2244 C C . GLU A 1 282 ? -8.783 -8.712 16.108 1.00 97.50 282 GLU A C 1
ATOM 2246 O O . GLU A 1 282 ? -9.610 -8.933 16.996 1.00 97.50 282 GLU A O 1
ATOM 2251 N N . ALA A 1 283 ? -7.471 -8.742 16.357 1.00 96.94 283 ALA A N 1
ATOM 2252 C CA . ALA A 1 283 ? -6.919 -9.028 17.679 1.00 96.94 283 ALA A CA 1
ATOM 2253 C C . ALA A 1 283 ? -7.355 -7.982 18.722 1.00 96.94 283 ALA A C 1
ATOM 2255 O O . ALA A 1 283 ? -7.811 -8.339 19.814 1.00 96.94 283 ALA A O 1
ATOM 2256 N N . LYS A 1 284 ? -7.278 -6.685 18.388 1.00 96.94 284 LYS A N 1
ATOM 2257 C CA . LYS A 1 284 ? -7.749 -5.590 19.257 1.00 96.94 284 LYS A CA 1
ATOM 2258 C C . LYS A 1 284 ? -9.244 -5.715 19.551 1.00 96.94 284 LYS A C 1
ATOM 2260 O O . LYS A 1 284 ? -9.644 -5.606 20.713 1.00 96.94 284 LYS A O 1
ATOM 2265 N N . PHE A 1 285 ? -10.056 -5.990 18.533 1.00 97.62 285 PHE A N 1
ATOM 2266 C CA . PHE A 1 285 ? -11.501 -6.154 18.663 1.00 97.62 285 PHE A CA 1
ATOM 2267 C C . PHE A 1 285 ? -11.864 -7.384 19.505 1.00 97.62 285 PHE A C 1
ATOM 2269 O O . PHE A 1 285 ? -12.661 -7.284 20.438 1.00 97.62 285 PHE A O 1
ATOM 2276 N N . SER A 1 286 ? -11.224 -8.527 19.254 1.00 96.88 286 SER A N 1
ATOM 2277 C CA . SER A 1 286 ? -11.389 -9.759 20.035 1.00 96.88 286 SER A CA 1
ATOM 2278 C C . SER A 1 286 ? -11.039 -9.540 21.511 1.00 96.88 286 SER A C 1
ATOM 2280 O O . SER A 1 286 ? -11.814 -9.900 22.402 1.00 96.88 286 SER A O 1
ATOM 2282 N N . ASN A 1 287 ? -9.932 -8.847 21.794 1.00 97.12 287 ASN A N 1
ATOM 2283 C CA . ASN A 1 287 ? -9.535 -8.495 23.158 1.00 97.12 287 ASN A CA 1
ATOM 2284 C C . ASN A 1 287 ? -10.516 -7.520 23.829 1.00 97.12 287 ASN A C 1
ATOM 2286 O O . ASN A 1 287 ? -10.839 -7.682 25.008 1.00 97.12 287 ASN A O 1
ATOM 2290 N N . ALA A 1 288 ? -11.023 -6.518 23.106 1.00 96.25 288 ALA A N 1
ATOM 2291 C CA . ALA A 1 288 ? -12.062 -5.619 23.612 1.00 96.25 288 ALA A CA 1
ATOM 2292 C C . ALA A 1 288 ? -13.357 -6.381 23.940 1.00 96.25 288 ALA A C 1
ATOM 2294 O O . ALA A 1 288 ? -13.911 -6.211 25.028 1.00 96.25 288 ALA A O 1
ATOM 2295 N N . ARG A 1 289 ? -13.784 -7.295 23.059 1.00 97.88 289 ARG A N 1
ATOM 2296 C CA . ARG A 1 289 ? -14.950 -8.161 23.273 1.00 97.88 289 ARG A CA 1
ATOM 2297 C C . ARG A 1 289 ? -14.782 -9.046 24.508 1.00 97.88 289 ARG A C 1
ATOM 2299 O O . ARG A 1 289 ? -15.692 -9.103 25.330 1.00 97.88 289 ARG A O 1
ATOM 2306 N N . ARG A 1 290 ? -13.620 -9.688 24.685 1.00 97.12 290 ARG A N 1
ATOM 2307 C CA . ARG A 1 290 ? -13.316 -10.494 25.885 1.00 97.12 290 ARG A CA 1
ATOM 2308 C C . ARG A 1 290 ? -13.386 -9.662 27.166 1.00 97.12 290 ARG A C 1
ATOM 2310 O O . ARG A 1 290 ? -14.019 -10.095 28.123 1.00 97.12 290 ARG A O 1
ATOM 2317 N N . ARG A 1 291 ? -12.798 -8.458 27.176 1.00 97.06 291 ARG A N 1
ATOM 2318 C CA . ARG A 1 291 ? -12.861 -7.543 28.333 1.00 97.06 291 ARG A CA 1
ATOM 2319 C C . ARG A 1 291 ? -14.295 -7.132 28.664 1.00 97.06 291 ARG A C 1
ATOM 2321 O O . ARG A 1 291 ? -14.682 -7.189 29.825 1.00 97.06 291 ARG A O 1
ATOM 2328 N N . CYS A 1 292 ? -15.090 -6.780 27.655 1.00 96.69 292 CYS A N 1
ATOM 2329 C CA . CYS A 1 292 ? -16.494 -6.414 27.838 1.00 96.69 292 CYS A CA 1
ATOM 2330 C C . CYS A 1 292 ? -17.325 -7.582 28.401 1.00 96.69 292 CYS A C 1
ATOM 2332 O O . CYS A 1 292 ? -18.089 -7.401 29.352 1.00 96.69 292 CYS A O 1
ATOM 2334 N N . LEU A 1 293 ? -17.132 -8.798 27.875 1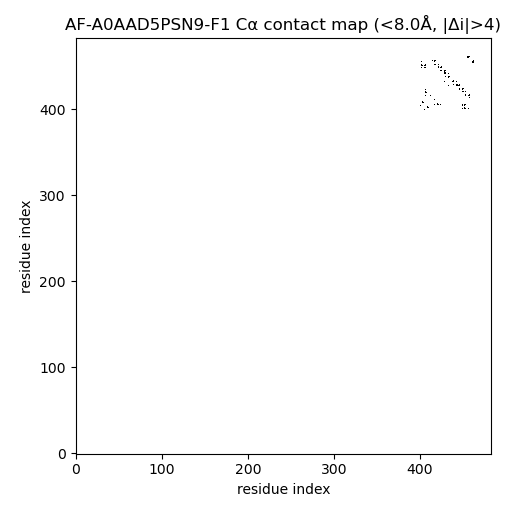.00 97.38 293 LEU A N 1
ATOM 2335 C CA . LEU A 1 293 ? -17.791 -10.003 28.387 1.00 97.38 293 LEU A CA 1
ATOM 2336 C C . LEU A 1 293 ? -17.400 -10.291 29.842 1.00 97.38 293 LEU A C 1
ATOM 2338 O O . LEU A 1 293 ? -18.281 -10.513 30.671 1.00 97.38 293 LEU A O 1
ATOM 2342 N N . ALA A 1 294 ? -16.106 -10.221 30.169 1.00 96.81 294 ALA A N 1
ATOM 2343 C CA . ALA A 1 294 ? -15.619 -10.408 31.534 1.00 96.81 294 ALA A CA 1
ATOM 2344 C C . ALA A 1 294 ? -16.206 -9.360 32.496 1.00 96.81 294 ALA A C 1
ATOM 2346 O O . ALA A 1 294 ? -16.702 -9.713 33.563 1.00 96.81 294 ALA A O 1
ATOM 2347 N N . GLN A 1 295 ? -16.233 -8.084 32.099 1.00 97.44 295 GLN A N 1
ATOM 2348 C CA . GLN A 1 295 ? -16.827 -7.011 32.900 1.00 97.44 295 GLN A CA 1
ATOM 2349 C C . GLN A 1 295 ? -18.327 -7.229 33.127 1.00 97.44 295 GLN A C 1
ATOM 2351 O O . GLN A 1 295 ? -18.811 -7.068 34.246 1.00 97.44 295 GLN A O 1
ATOM 2356 N N . THR A 1 296 ? -19.055 -7.656 32.094 1.00 96.25 296 THR A N 1
ATOM 2357 C CA . THR A 1 296 ? -20.486 -7.980 32.197 1.00 96.25 296 THR A CA 1
ATOM 2358 C C . THR A 1 296 ? -20.719 -9.148 33.157 1.00 96.25 296 THR A C 1
ATOM 2360 O O . THR A 1 296 ? -21.660 -9.130 33.949 1.00 96.25 296 THR A O 1
ATOM 2363 N N . GLN A 1 297 ? -19.860 -10.169 33.122 1.00 97.19 297 GLN A N 1
ATOM 2364 C CA . GLN A 1 297 ? -19.943 -11.303 34.039 1.00 97.19 297 GLN A CA 1
ATOM 2365 C C . GLN A 1 297 ? -19.679 -10.876 35.485 1.00 97.19 297 GLN A C 1
ATOM 2367 O O . GLN A 1 297 ? -20.458 -11.243 36.363 1.00 97.19 297 GLN A O 1
ATOM 2372 N N . ILE A 1 298 ? -18.657 -10.047 35.723 1.00 96.75 298 ILE A N 1
ATOM 2373 C CA . ILE A 1 298 ? -18.381 -9.470 37.045 1.00 96.75 298 ILE A CA 1
ATOM 2374 C C . ILE A 1 298 ? -19.610 -8.702 37.543 1.00 96.75 298 ILE A C 1
ATOM 2376 O O . ILE A 1 298 ? -20.123 -9.011 38.616 1.00 96.75 298 ILE A O 1
ATOM 2380 N N . GLN A 1 299 ? -20.159 -7.790 36.735 1.00 96.06 299 GLN A N 1
ATOM 2381 C CA . GLN A 1 299 ? -21.359 -7.026 37.095 1.00 96.06 299 GLN A CA 1
ATOM 2382 C C . GLN A 1 299 ? -22.551 -7.929 37.438 1.00 96.06 299 GLN A C 1
ATOM 2384 O O . GLN A 1 299 ? -23.228 -7.689 38.437 1.00 96.06 299 GLN A O 1
ATOM 2389 N N . ARG A 1 300 ? -22.782 -9.004 36.671 1.00 96.62 300 ARG A N 1
ATOM 2390 C CA . ARG A 1 300 ? -23.824 -9.997 36.984 1.00 96.62 300 ARG A CA 1
ATOM 2391 C C . ARG A 1 300 ? -23.573 -10.689 38.322 1.00 96.62 300 ARG A C 1
ATOM 2393 O O . ARG A 1 300 ? -24.505 -10.831 39.106 1.00 96.62 300 ARG A O 1
ATOM 2400 N N . THR A 1 301 ? -22.339 -11.109 38.602 1.00 96.69 301 THR A N 1
ATOM 2401 C CA . THR A 1 301 ? -22.011 -11.757 39.883 1.00 96.69 301 THR A CA 1
ATOM 2402 C C . THR A 1 301 ? -22.188 -10.810 41.070 1.00 96.69 301 THR A C 1
ATOM 2404 O O . THR A 1 301 ? -22.769 -11.208 42.077 1.00 96.69 301 THR A O 1
ATOM 2407 N N . THR A 1 302 ? -21.789 -9.542 40.936 1.00 96.88 302 THR A N 1
ATOM 2408 C CA . THR A 1 302 ? -21.997 -8.515 41.965 1.00 96.88 302 THR A CA 1
ATOM 2409 C C . THR A 1 302 ? -23.484 -8.247 42.190 1.00 96.88 302 THR A C 1
ATOM 2411 O O . THR A 1 302 ? -23.937 -8.253 43.331 1.00 96.88 302 THR A O 1
ATOM 2414 N N . ALA A 1 303 ? -24.269 -8.095 41.117 1.00 95.50 303 ALA A N 1
ATOM 2415 C CA . ALA A 1 303 ? -25.716 -7.909 41.210 1.00 95.50 303 ALA A CA 1
ATOM 2416 C C . ALA A 1 303 ? -26.412 -9.103 41.887 1.00 95.50 303 ALA A C 1
ATOM 2418 O O . ALA A 1 303 ? -27.279 -8.907 42.735 1.00 95.50 303 ALA A O 1
ATOM 2419 N N . ASN A 1 304 ? -25.999 -10.335 41.574 1.00 96.69 304 ASN A N 1
ATOM 2420 C CA . ASN A 1 304 ? -26.515 -11.537 42.232 1.00 96.69 304 ASN A CA 1
ATOM 2421 C C . ASN A 1 304 ? -26.170 -11.577 43.727 1.00 96.69 304 ASN A C 1
ATOM 2423 O O . ASN A 1 304 ? -27.030 -11.931 44.529 1.00 96.69 304 ASN A O 1
ATOM 2427 N N . SER A 1 305 ? -24.950 -11.183 44.105 1.00 96.88 305 SER A N 1
ATOM 2428 C CA . SER A 1 305 ? -24.544 -11.070 45.513 1.00 96.88 305 SER A CA 1
ATOM 2429 C C . SER A 1 305 ? -25.399 -10.043 46.263 1.00 96.88 305 SER A C 1
ATOM 2431 O O . SER A 1 305 ? -25.960 -10.353 47.313 1.00 96.88 305 SER A O 1
ATOM 2433 N N . HIS A 1 306 ? -25.596 -8.852 45.684 1.00 96.44 306 HIS A N 1
ATOM 2434 C CA . HIS A 1 306 ? -26.469 -7.826 46.262 1.00 96.44 306 HIS A CA 1
ATOM 2435 C C . HIS A 1 306 ? -27.919 -8.312 46.390 1.00 96.44 306 HIS A C 1
ATOM 2437 O O . HIS A 1 306 ? -28.552 -8.078 47.417 1.00 96.44 306 HIS A O 1
ATOM 2443 N N . ARG A 1 307 ? -28.440 -9.031 45.383 1.00 96.81 307 ARG A N 1
ATOM 2444 C CA . ARG A 1 307 ? -29.779 -9.637 45.441 1.00 96.81 307 ARG A CA 1
ATOM 2445 C C . ARG A 1 307 ? -29.897 -10.616 46.610 1.00 96.81 307 ARG A C 1
ATOM 2447 O O . ARG A 1 307 ? -30.852 -10.518 47.370 1.00 96.81 307 ARG A O 1
ATOM 2454 N N . MET A 1 308 ? -28.919 -11.506 46.789 1.00 96.25 308 MET A N 1
ATOM 2455 C CA . MET A 1 308 ? -28.909 -12.449 47.915 1.00 96.25 308 MET A CA 1
ATOM 2456 C C . MET A 1 308 ? -28.849 -11.738 49.273 1.00 96.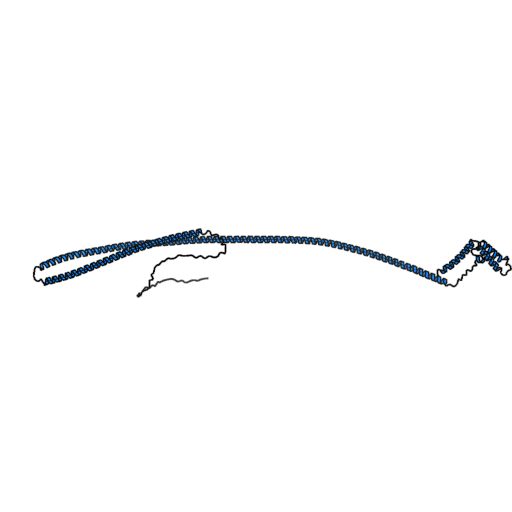25 308 MET A C 1
ATOM 2458 O O . MET A 1 308 ? -29.558 -12.122 50.199 1.00 96.25 308 MET A O 1
ATOM 2462 N N . GLN A 1 309 ? -28.038 -10.684 49.403 1.00 96.94 309 GLN A N 1
ATOM 2463 C CA . GLN A 1 309 ? -27.981 -9.883 50.631 1.00 96.94 309 GLN A CA 1
ATOM 2464 C C . GLN A 1 309 ? -29.320 -9.196 50.928 1.00 96.94 309 GLN A C 1
ATOM 2466 O O . GLN A 1 309 ? -29.768 -9.198 52.073 1.00 96.94 309 GLN A O 1
ATOM 2471 N N . ALA A 1 310 ? -29.980 -8.645 49.906 1.00 95.38 310 ALA A N 1
ATOM 2472 C CA . ALA A 1 310 ? -31.298 -8.037 50.049 1.00 95.38 310 ALA A CA 1
ATOM 2473 C C . ALA A 1 310 ? -32.362 -9.066 50.468 1.00 95.38 310 ALA A C 1
ATOM 2475 O O . ALA A 1 310 ? -33.167 -8.786 51.354 1.00 95.38 310 ALA A O 1
ATOM 2476 N N . GLU A 1 311 ? -32.333 -10.269 49.887 1.00 96.62 311 GLU A N 1
ATOM 2477 C CA . GLU A 1 311 ? -33.215 -11.376 50.276 1.00 96.62 311 GLU A CA 1
ATOM 2478 C C . GLU A 1 311 ? -33.005 -11.775 51.745 1.00 96.62 311 GLU A C 1
ATOM 2480 O O . GLU A 1 311 ? -33.985 -11.906 52.480 1.00 96.62 311 GLU A O 1
ATOM 2485 N N . GLN A 1 312 ? -31.752 -11.870 52.203 1.00 97.12 312 GLN A N 1
ATOM 2486 C CA . GLN A 1 312 ? -31.432 -12.168 53.603 1.00 97.12 312 GLN A CA 1
ATOM 2487 C C . GLN A 1 312 ? -31.879 -11.053 54.565 1.00 97.12 312 GLN A C 1
ATOM 2489 O O . GLN A 1 312 ? -32.380 -11.316 55.657 1.00 97.12 312 GLN A O 1
ATOM 2494 N N . LEU A 1 313 ? -31.713 -9.784 54.186 1.00 96.38 313 LEU A N 1
ATOM 2495 C CA . LEU A 1 313 ? -32.211 -8.670 54.994 1.00 96.38 313 LEU A CA 1
ATOM 2496 C C . LEU A 1 313 ? -33.742 -8.697 55.085 1.00 96.38 313 LEU A C 1
ATOM 2498 O O . LEU A 1 313 ? -34.292 -8.470 56.161 1.00 96.38 313 LEU A O 1
ATOM 2502 N N . ALA A 1 314 ? -34.431 -9.039 53.994 1.00 95.56 314 ALA A N 1
ATOM 2503 C CA . ALA A 1 314 ? -35.885 -9.169 53.974 1.00 95.56 314 ALA A CA 1
ATOM 2504 C C . ALA A 1 314 ? -36.398 -10.354 54.814 1.00 95.56 314 ALA A C 1
ATOM 2506 O O . ALA A 1 314 ? -37.490 -10.275 55.380 1.00 95.56 314 ALA A O 1
ATOM 2507 N N . THR A 1 315 ? -35.652 -11.461 54.914 1.00 96.62 315 THR A N 1
ATOM 2508 C CA . THR A 1 315 ? -35.991 -12.546 55.854 1.00 96.62 315 THR A CA 1
ATOM 2509 C C . THR A 1 315 ? -35.794 -12.105 57.299 1.00 96.62 315 THR A C 1
ATOM 2511 O O . THR A 1 315 ? -36.699 -12.286 58.107 1.00 96.62 315 THR A O 1
ATOM 2514 N N . ASN A 1 316 ? -34.674 -11.446 57.609 1.00 96.44 316 ASN A N 1
ATOM 2515 C CA . ASN A 1 316 ? -34.394 -10.959 58.961 1.00 96.44 316 ASN A CA 1
ATOM 2516 C C . ASN A 1 316 ? -35.431 -9.917 59.420 1.00 96.44 316 ASN A C 1
ATOM 2518 O O . ASN A 1 316 ? -35.868 -9.947 60.567 1.00 96.44 316 ASN A O 1
ATOM 2522 N N . LEU A 1 317 ? -35.856 -9.012 58.528 1.00 96.88 317 LEU A N 1
ATOM 2523 C CA . LEU A 1 317 ? -36.916 -8.043 58.821 1.00 96.88 317 LEU A CA 1
ATOM 2524 C C . LEU A 1 317 ? -38.237 -8.736 59.158 1.00 96.88 317 LEU A C 1
ATOM 2526 O O . LEU A 1 317 ? -38.830 -8.409 60.180 1.00 96.88 317 LEU A O 1
ATOM 2530 N N . ARG A 1 318 ? -38.648 -9.741 58.373 1.00 96.50 318 ARG A N 1
ATOM 2531 C CA . ARG A 1 318 ? -39.856 -10.531 58.665 1.00 96.50 318 ARG A CA 1
ATOM 2532 C C . ARG A 1 318 ? -39.782 -11.249 60.013 1.00 96.50 318 ARG A C 1
ATOM 2534 O O . ARG A 1 318 ? -40.780 -11.312 60.724 1.00 96.50 318 ARG A O 1
ATOM 2541 N N . GLU A 1 319 ? -38.618 -11.774 60.390 1.00 96.06 319 GLU A N 1
ATOM 2542 C CA . GLU A 1 319 ? -38.428 -12.370 61.720 1.00 96.06 319 GLU A CA 1
ATOM 2543 C C . GLU A 1 319 ? -38.552 -11.332 62.843 1.00 96.06 319 GLU A C 1
ATOM 2545 O O . GLU A 1 319 ? -39.179 -11.602 63.868 1.00 96.06 319 GLU A O 1
ATOM 2550 N N . CYS A 1 320 ? -37.973 -10.142 62.663 1.00 95.31 320 CYS A N 1
ATOM 2551 C CA . CYS A 1 320 ? -38.109 -9.040 63.615 1.00 95.31 320 CYS A CA 1
ATOM 2552 C C . CYS A 1 320 ? -39.562 -8.568 63.741 1.00 95.31 320 CYS A C 1
ATOM 2554 O O . CYS A 1 320 ? -40.029 -8.367 64.859 1.00 95.31 320 CYS A O 1
ATOM 2556 N N . GLU A 1 321 ? -40.281 -8.430 62.625 1.00 95.31 321 GLU A N 1
ATOM 2557 C CA . GLU A 1 321 ? -41.713 -8.109 62.603 1.00 95.31 321 GLU A CA 1
ATOM 2558 C C . GLU A 1 321 ? -42.531 -9.168 63.353 1.00 95.31 321 GLU A C 1
ATOM 2560 O O . GLU A 1 321 ? -43.379 -8.821 64.172 1.00 95.31 321 GLU A O 1
ATOM 2565 N N . GLY A 1 322 ? -42.228 -10.455 63.148 1.00 95.25 322 GLY A N 1
ATOM 2566 C CA . GLY A 1 322 ? -42.851 -11.552 63.891 1.00 95.25 322 GLY A CA 1
ATOM 2567 C C . GLY A 1 322 ? -42.629 -11.445 65.403 1.00 95.25 322 GLY A C 1
ATOM 2568 O O . GLY A 1 322 ? -43.585 -11.517 66.172 1.00 95.25 322 GLY A O 1
ATOM 2569 N N . LYS A 1 323 ? -41.390 -11.191 65.840 1.00 96.12 323 LYS A N 1
ATOM 2570 C CA . LYS A 1 323 ? -41.060 -10.996 67.266 1.00 96.12 323 LYS A CA 1
ATOM 2571 C C . LYS A 1 323 ? -41.722 -9.756 67.863 1.00 96.12 323 LYS A C 1
ATOM 2573 O O . LYS A 1 323 ? -42.153 -9.789 69.013 1.00 96.12 323 LYS A O 1
ATOM 2578 N N . LEU A 1 324 ? -41.799 -8.663 67.102 1.00 96.00 324 LEU A N 1
ATOM 2579 C CA . LEU A 1 324 ? -42.517 -7.456 67.511 1.00 96.00 324 LEU A CA 1
ATOM 2580 C C . LEU A 1 324 ? -43.996 -7.760 67.730 1.00 96.00 324 LEU A C 1
ATOM 2582 O O . LEU A 1 324 ? -44.524 -7.414 68.782 1.00 96.00 324 LEU A O 1
ATOM 2586 N N . LEU A 1 325 ? -44.631 -8.482 66.805 1.00 96.31 325 LEU A N 1
ATOM 2587 C CA . LEU A 1 325 ? -46.024 -8.899 66.944 1.00 96.31 325 LEU A CA 1
ATOM 2588 C C . LEU A 1 325 ? -46.228 -9.803 68.171 1.00 96.31 325 LEU A C 1
ATOM 2590 O O . LEU A 1 325 ? -47.171 -9.610 68.936 1.00 96.31 325 LEU A O 1
ATOM 2594 N N . GLU A 1 326 ? -45.336 -10.768 68.407 1.00 95.12 326 GLU A N 1
ATOM 2595 C CA . GLU A 1 326 ? -45.366 -11.599 69.617 1.00 95.12 326 GLU A CA 1
ATOM 2596 C C . GLU A 1 326 ? -45.273 -10.742 70.886 1.00 95.12 326 GLU A C 1
ATOM 2598 O O . GLU A 1 326 ? -46.086 -10.903 71.800 1.00 95.12 326 GLU A O 1
ATOM 2603 N N . MET A 1 327 ? -44.346 -9.784 70.927 1.00 95.62 327 MET A N 1
ATOM 2604 C CA . MET A 1 327 ? -44.185 -8.868 72.056 1.00 95.62 327 MET A CA 1
ATOM 2605 C C . MET A 1 327 ? -45.408 -7.962 72.247 1.00 95.62 327 MET A C 1
ATOM 2607 O O . MET A 1 327 ? -45.865 -7.787 73.373 1.00 95.62 327 MET A O 1
ATOM 2611 N N . GLU A 1 328 ? -45.991 -7.433 71.171 1.00 95.69 328 GLU A N 1
ATOM 2612 C CA . GLU A 1 328 ? -47.230 -6.650 71.217 1.00 95.69 328 GLU A CA 1
ATOM 2613 C C . GLU A 1 328 ? -48.400 -7.476 71.759 1.00 95.69 328 GLU A C 1
ATOM 2615 O O . GLU A 1 328 ? -49.154 -7.007 72.614 1.00 95.69 328 GLU A O 1
ATOM 2620 N N . THR A 1 329 ? -48.542 -8.730 71.320 1.00 95.62 329 THR A N 1
ATOM 2621 C CA . THR A 1 329 ? -49.582 -9.621 71.854 1.00 95.62 329 THR A CA 1
ATOM 2622 C C . THR A 1 329 ? -49.342 -9.972 73.322 1.00 95.62 329 THR A C 1
ATOM 2624 O O . THR A 1 329 ? -50.302 -10.066 74.087 1.00 95.62 329 THR A O 1
ATOM 2627 N N . ALA A 1 330 ? -48.084 -10.126 73.747 1.00 94.75 330 ALA A N 1
ATOM 2628 C CA . ALA A 1 330 ? -47.729 -10.336 75.147 1.00 94.75 330 ALA A CA 1
ATOM 2629 C C . ALA A 1 330 ? -48.044 -9.100 76.003 1.00 94.75 330 ALA A C 1
ATOM 2631 O O . ALA A 1 330 ? -48.664 -9.241 77.056 1.00 94.75 330 ALA A O 1
ATOM 2632 N N . ASN A 1 331 ? -47.701 -7.899 75.528 1.00 94.88 331 ASN A N 1
ATOM 2633 C CA . ASN A 1 331 ? -48.048 -6.642 76.191 1.00 94.88 331 ASN A CA 1
ATOM 2634 C C . ASN A 1 331 ? -49.563 -6.497 76.340 1.00 94.88 331 ASN A C 1
ATOM 2636 O O . ASN A 1 331 ? -50.031 -6.225 77.440 1.00 94.88 331 ASN A O 1
ATOM 2640 N N . ARG A 1 332 ? -50.341 -6.793 75.292 1.00 95.25 332 ARG A N 1
ATOM 2641 C CA . ARG A 1 332 ? -51.810 -6.776 75.370 1.00 95.25 332 ARG A CA 1
ATOM 2642 C C . ARG A 1 332 ? -52.343 -7.740 76.437 1.00 95.25 332 ARG A C 1
ATOM 2644 O O . ARG A 1 332 ? -53.204 -7.367 77.225 1.00 95.25 332 ARG A O 1
ATOM 2651 N N . ARG A 1 333 ? -51.799 -8.962 76.522 1.00 93.88 333 ARG A N 1
ATOM 2652 C CA . ARG A 1 333 ? -52.166 -9.930 77.579 1.00 93.88 333 ARG A CA 1
ATOM 2653 C C . ARG A 1 333 ? -51.823 -9.419 78.980 1.00 93.88 333 ARG A C 1
ATOM 2655 O O . ARG A 1 333 ? -52.593 -9.645 79.910 1.00 93.88 333 ARG A O 1
ATOM 2662 N N . LEU A 1 334 ? -50.677 -8.756 79.143 1.00 93.94 334 LEU A N 1
ATOM 2663 C CA . LEU A 1 334 ? -50.279 -8.147 80.415 1.00 93.94 334 LEU A CA 1
ATOM 2664 C C . LEU A 1 334 ? -51.204 -6.986 80.795 1.00 93.94 334 LEU A C 1
ATOM 2666 O O . LEU A 1 334 ? -51.610 -6.896 81.950 1.00 93.94 334 LEU A O 1
ATOM 2670 N N . GLU A 1 335 ? -51.579 -6.138 79.838 1.00 94.25 335 GLU A N 1
ATOM 2671 C CA . GLU A 1 335 ? -52.547 -5.056 80.042 1.00 94.25 335 GLU A CA 1
ATOM 2672 C C . GLU A 1 335 ? -53.919 -5.600 80.459 1.00 94.25 335 GLU A C 1
ATOM 2674 O O . GLU A 1 335 ? -54.495 -5.121 81.435 1.00 94.25 335 GLU A O 1
ATOM 2679 N N . GLU A 1 336 ? -54.415 -6.643 79.787 1.00 94.12 336 GLU A N 1
ATOM 2680 C CA . GLU A 1 336 ? -55.659 -7.330 80.157 1.00 94.12 336 GLU A CA 1
ATOM 2681 C C . GLU A 1 336 ? -55.588 -7.932 81.570 1.00 94.12 336 GLU A C 1
ATOM 2683 O O . GLU A 1 336 ? -56.537 -7.811 82.347 1.00 94.12 336 GLU A O 1
ATOM 2688 N N . ALA A 1 337 ? -54.468 -8.566 81.932 1.00 91.06 337 ALA A N 1
ATOM 2689 C CA . ALA A 1 337 ? -54.260 -9.118 83.270 1.00 91.06 337 ALA A CA 1
ATOM 2690 C C . ALA A 1 337 ? -54.220 -8.019 84.344 1.00 91.06 337 ALA A C 1
ATOM 2692 O O . ALA A 1 337 ? -54.842 -8.163 85.397 1.00 91.06 337 ALA A O 1
ATOM 2693 N N . LEU A 1 338 ? -53.546 -6.900 84.061 1.00 92.38 338 LEU A N 1
ATOM 2694 C CA . LEU A 1 338 ? -53.491 -5.743 84.950 1.00 92.38 338 LEU A CA 1
ATOM 2695 C C . LEU A 1 338 ? -54.876 -5.109 85.125 1.00 92.38 338 LEU A C 1
ATOM 2697 O O . LEU A 1 338 ? -55.235 -4.725 86.237 1.00 92.38 338 LEU A O 1
ATOM 2701 N N . HIS A 1 339 ? -55.663 -5.008 84.050 1.00 91.88 339 HIS A N 1
ATOM 2702 C CA . HIS A 1 339 ? -57.033 -4.503 84.117 1.00 91.88 339 HIS A CA 1
ATOM 2703 C C . HIS A 1 339 ? -57.900 -5.388 85.016 1.00 91.88 339 HIS A C 1
ATOM 2705 O O . HIS A 1 339 ? -58.536 -4.880 85.936 1.00 91.88 339 HIS A O 1
ATOM 2711 N N . LYS A 1 340 ? -57.843 -6.713 84.828 1.00 91.19 340 LYS A N 1
ATOM 2712 C CA . LYS A 1 340 ? -58.546 -7.675 85.691 1.00 91.19 340 LYS A CA 1
ATOM 2713 C C . LYS A 1 340 ? -58.124 -7.555 87.155 1.00 91.19 340 LYS A C 1
ATOM 2715 O O . LYS A 1 340 ? -58.978 -7.551 88.031 1.00 91.19 340 LYS A O 1
ATOM 2720 N N . GLN A 1 341 ? -56.827 -7.408 87.434 1.00 90.31 341 GLN A N 1
ATOM 2721 C CA . GLN A 1 341 ? -56.336 -7.226 88.804 1.00 90.31 341 GLN A CA 1
ATOM 2722 C C . GLN A 1 341 ? -56.824 -5.910 89.434 1.00 90.31 341 GLN A C 1
ATOM 2724 O O . GLN A 1 341 ? -57.127 -5.863 90.627 1.00 90.31 341 GLN A O 1
ATOM 2729 N N . LYS A 1 342 ? -56.904 -4.828 88.650 1.00 89.00 342 LYS A N 1
ATOM 2730 C CA . LYS A 1 342 ? -57.478 -3.556 89.113 1.00 89.00 342 LYS A CA 1
ATOM 2731 C C . LYS A 1 342 ? -58.964 -3.695 89.422 1.00 89.00 342 LYS A C 1
ATOM 2733 O O . LYS A 1 342 ? -59.402 -3.188 90.445 1.00 89.00 342 LYS A O 1
ATOM 2738 N N . GLU A 1 343 ? -59.722 -4.390 88.577 1.00 87.50 343 GLU A N 1
ATOM 2739 C CA . GLU A 1 343 ? -61.141 -4.667 88.825 1.00 87.50 343 GLU A CA 1
ATOM 2740 C C . GLU A 1 343 ? -61.341 -5.472 90.110 1.00 87.50 343 GLU A C 1
ATOM 2742 O O . GLU A 1 343 ? -62.159 -5.079 90.939 1.00 87.50 343 GLU A O 1
ATOM 2747 N N . THR A 1 344 ? -60.557 -6.535 90.330 1.00 85.38 344 THR A N 1
ATOM 2748 C CA . THR A 1 344 ? -60.634 -7.310 91.579 1.00 85.38 344 THR A CA 1
ATOM 2749 C C . THR A 1 344 ? -60.237 -6.469 92.786 1.00 85.38 344 THR A C 1
ATOM 2751 O O . THR A 1 344 ? -60.959 -6.455 93.771 1.00 85.38 344 THR A O 1
ATOM 2754 N N . SER A 1 345 ? -59.150 -5.692 92.701 1.00 85.31 345 SER A N 1
ATOM 2755 C CA . SER A 1 345 ? -58.728 -4.823 93.807 1.00 85.31 345 SER A CA 1
ATOM 2756 C C . SER A 1 345 ? -59.753 -3.729 94.121 1.00 85.31 345 SER A C 1
ATOM 2758 O O . SER A 1 345 ? -59.896 -3.358 95.285 1.00 85.31 345 SER A O 1
ATOM 2760 N N . ASN A 1 346 ? -60.437 -3.189 93.110 1.00 85.62 346 ASN A N 1
ATOM 2761 C CA . ASN A 1 346 ? -61.517 -2.226 93.308 1.00 85.62 346 ASN A CA 1
ATOM 2762 C C . ASN A 1 346 ? -62.735 -2.886 93.960 1.00 85.62 346 ASN A C 1
ATOM 2764 O O . ASN A 1 346 ? -63.299 -2.305 94.881 1.00 85.62 346 ASN A O 1
ATOM 2768 N N . ALA A 1 347 ? -63.106 -4.097 93.534 1.00 83.31 347 ALA A N 1
ATOM 2769 C CA . ALA A 1 347 ? -64.179 -4.866 94.159 1.00 83.31 347 ALA A CA 1
ATOM 2770 C C . ALA A 1 347 ? -63.860 -5.190 95.631 1.00 83.31 347 ALA A C 1
ATOM 2772 O O . ALA A 1 347 ? -64.691 -4.949 96.505 1.00 83.31 347 ALA A O 1
ATOM 2773 N N . ASP A 1 348 ? -62.630 -5.631 95.918 1.00 81.81 348 ASP A N 1
ATOM 2774 C CA . ASP A 1 348 ? -62.146 -5.876 97.282 1.00 81.81 348 ASP A CA 1
ATOM 2775 C C . ASP A 1 348 ? -62.195 -4.591 98.131 1.00 81.81 348 ASP A C 1
ATOM 2777 O O . ASP A 1 348 ? -62.572 -4.611 99.306 1.00 81.81 348 ASP A O 1
ATOM 2781 N N . PHE A 1 349 ? -61.835 -3.442 97.544 1.00 83.12 349 PHE A N 1
ATOM 2782 C CA . PHE A 1 349 ? -61.904 -2.142 98.213 1.00 83.12 349 PHE A CA 1
ATOM 2783 C C . PHE A 1 349 ? -63.350 -1.703 98.486 1.00 83.12 349 PHE A C 1
ATOM 2785 O O . PHE A 1 349 ? -63.647 -1.225 99.581 1.00 83.12 349 PHE A O 1
ATOM 2792 N N . GLU A 1 350 ? -64.265 -1.892 97.534 1.00 83.06 350 GLU A N 1
ATOM 2793 C CA . GLU A 1 350 ? -65.694 -1.622 97.719 1.00 83.06 350 GLU A CA 1
ATOM 2794 C C . GLU A 1 350 ? -66.296 -2.495 98.828 1.00 83.06 350 GLU A C 1
ATOM 2796 O O . GLU A 1 350 ? -67.018 -1.984 99.693 1.00 83.06 350 GLU A O 1
ATOM 2801 N N . GLU A 1 351 ? -65.947 -3.784 98.869 1.00 84.69 351 GLU A N 1
ATOM 2802 C CA . GLU A 1 351 ? -66.350 -4.696 99.941 1.00 84.69 351 GLU A CA 1
ATOM 2803 C C . GLU A 1 351 ? -65.800 -4.237 101.301 1.00 84.69 351 GLU A C 1
ATOM 2805 O O . GLU A 1 351 ? -66.537 -4.162 102.292 1.00 84.69 351 GLU A O 1
ATOM 2810 N N . LEU A 1 352 ? -64.525 -3.842 101.360 1.00 82.94 352 LEU A N 1
ATOM 2811 C CA . LEU A 1 352 ? -63.911 -3.294 102.569 1.00 82.94 352 LEU A CA 1
ATOM 2812 C C . LEU A 1 352 ? -64.620 -2.013 103.039 1.00 82.94 352 LEU A C 1
ATOM 2814 O O . LEU A 1 352 ? -64.889 -1.861 104.235 1.00 82.94 352 LEU A O 1
ATOM 2818 N N . CYS A 1 353 ? -64.969 -1.107 102.124 1.00 80.44 353 CYS A N 1
ATOM 2819 C CA . CYS A 1 353 ? -65.742 0.098 102.424 1.00 80.44 353 CYS A CA 1
ATOM 2820 C C . CYS A 1 353 ? -67.143 -0.236 102.960 1.00 80.44 353 CYS A C 1
ATOM 2822 O O . CYS A 1 353 ? -67.585 0.374 103.940 1.00 80.44 353 CYS A O 1
ATOM 2824 N N . ALA A 1 354 ? -67.831 -1.224 102.383 1.00 81.06 354 ALA A N 1
ATOM 2825 C CA . ALA A 1 354 ? -69.135 -1.686 102.860 1.00 81.06 354 ALA A CA 1
ATOM 2826 C C . ALA A 1 354 ? -69.051 -2.305 104.269 1.00 81.06 354 ALA A C 1
ATOM 2828 O O . ALA A 1 354 ? -69.892 -2.030 105.139 1.00 81.06 354 ALA A O 1
ATOM 2829 N N . ASN A 1 355 ? -67.996 -3.077 104.532 1.00 80.12 355 ASN A N 1
ATOM 2830 C CA . ASN A 1 355 ? -67.696 -3.628 105.850 1.00 80.12 355 ASN A CA 1
ATOM 2831 C C . ASN A 1 355 ? -67.395 -2.513 106.861 1.00 80.12 355 ASN A C 1
ATOM 2833 O O . ASN A 1 355 ? -67.977 -2.495 107.948 1.00 80.12 355 ASN A O 1
ATOM 2837 N N . HIS A 1 356 ? -66.579 -1.521 106.494 1.00 80.25 356 HIS A N 1
ATOM 2838 C CA . HIS A 1 356 ? -66.299 -0.360 107.341 1.00 80.25 356 HIS A CA 1
ATOM 2839 C C . HIS A 1 356 ? -67.566 0.447 107.654 1.00 80.25 356 HIS A C 1
ATOM 2841 O O . HIS A 1 356 ? -67.788 0.821 108.805 1.00 80.25 356 HIS A O 1
ATOM 2847 N N . ALA A 1 357 ? -68.445 0.665 106.671 1.00 78.69 357 ALA A N 1
ATOM 2848 C CA . ALA A 1 357 ? -69.737 1.316 106.883 1.00 78.69 357 ALA A CA 1
ATOM 2849 C C . ALA A 1 357 ? -70.630 0.520 107.849 1.00 78.69 357 ALA A C 1
ATOM 2851 O O . ALA A 1 357 ? -71.314 1.103 108.693 1.00 78.69 357 ALA A O 1
ATOM 2852 N N . THR A 1 358 ? -70.601 -0.813 107.779 1.00 82.25 358 THR A N 1
ATOM 2853 C CA . THR A 1 358 ? -71.313 -1.691 108.720 1.00 82.25 358 THR A CA 1
ATOM 2854 C C . THR A 1 358 ? -70.742 -1.591 110.130 1.00 82.25 358 THR A C 1
ATOM 2856 O O . THR A 1 358 ? -71.506 -1.418 111.080 1.00 82.25 358 THR A O 1
ATOM 2859 N N . ILE A 1 359 ? -69.415 -1.590 110.272 1.00 78.31 359 ILE A N 1
ATOM 2860 C CA . ILE A 1 359 ? -68.736 -1.335 111.550 1.00 78.31 359 ILE A CA 1
ATOM 2861 C C . ILE A 1 359 ? -69.106 0.056 112.082 1.00 78.31 359 ILE A C 1
ATOM 2863 O O . ILE A 1 359 ? -69.384 0.201 113.269 1.00 78.31 359 ILE A O 1
ATOM 2867 N N . GLY A 1 360 ? -69.174 1.074 111.223 1.00 79.38 360 GLY A N 1
ATOM 2868 C CA . GLY A 1 360 ? -69.633 2.418 111.579 1.00 79.38 360 GLY A CA 1
ATOM 2869 C C . GLY A 1 360 ? -71.072 2.425 112.103 1.00 79.38 360 GLY A C 1
ATOM 2870 O O . GLY A 1 360 ? -71.342 2.996 113.160 1.00 79.38 360 GLY A O 1
ATOM 2871 N N . ARG A 1 361 ? -71.991 1.718 111.430 1.00 85.25 361 ARG A N 1
ATOM 2872 C CA . ARG A 1 361 ? -73.372 1.520 111.909 1.00 85.25 361 ARG A CA 1
ATOM 2873 C C . ARG A 1 361 ? -73.408 0.814 113.265 1.00 85.25 361 ARG A C 1
ATOM 2875 O O . ARG A 1 361 ? -74.126 1.267 114.153 1.00 85.25 361 ARG A O 1
ATOM 2882 N N . MET A 1 362 ? -72.613 -0.241 113.448 1.00 81.31 362 MET A N 1
ATOM 2883 C CA . MET A 1 362 ? -72.494 -0.959 114.722 1.00 81.31 362 MET A CA 1
ATOM 2884 C C . MET A 1 362 ? -71.936 -0.069 115.837 1.00 81.31 362 MET A C 1
ATOM 2886 O O . MET A 1 362 ? -72.492 -0.060 116.931 1.00 81.31 362 MET A O 1
ATOM 2890 N N . ARG A 1 363 ? -70.891 0.724 115.566 1.00 80.56 363 ARG A N 1
ATOM 2891 C CA . ARG A 1 363 ? -70.331 1.693 116.522 1.00 80.56 363 ARG A CA 1
ATOM 2892 C C . ARG A 1 363 ? -71.359 2.743 116.923 1.00 80.56 363 ARG A C 1
ATOM 2894 O O . ARG A 1 363 ? -71.503 3.000 118.109 1.00 80.56 363 ARG A O 1
ATOM 2901 N N . ASN A 1 364 ? -72.116 3.291 115.974 1.00 81.44 364 ASN A N 1
ATOM 2902 C CA . ASN A 1 364 ? -73.179 4.257 116.265 1.00 81.44 364 ASN A CA 1
ATOM 2903 C C . ASN A 1 364 ? -74.326 3.634 117.070 1.00 81.44 364 ASN A C 1
ATOM 2905 O O . ASN A 1 364 ? -74.862 4.266 117.976 1.00 81.44 364 ASN A O 1
ATOM 2909 N N . PHE A 1 365 ? -74.703 2.391 116.765 1.00 82.56 365 PHE A N 1
ATOM 2910 C CA . PHE A 1 365 ? -75.681 1.652 117.560 1.00 82.56 365 PHE A CA 1
ATOM 2911 C C . PHE A 1 365 ? -75.175 1.411 118.987 1.00 82.56 365 PHE A C 1
ATOM 2913 O O . PHE A 1 365 ? -75.906 1.646 119.946 1.00 82.56 365 PHE A O 1
ATOM 2920 N N . HIS A 1 366 ? -73.910 1.014 119.137 1.00 79.56 366 HIS A N 1
ATOM 2921 C CA . HIS A 1 366 ? -73.277 0.837 120.438 1.00 79.56 366 HIS A CA 1
ATOM 2922 C C . HIS A 1 366 ? -73.181 2.159 121.214 1.00 79.56 366 HIS A C 1
ATOM 2924 O O . HIS A 1 366 ? -73.522 2.191 122.390 1.00 79.56 366 HIS A O 1
ATOM 2930 N N . ALA A 1 367 ? -72.820 3.262 120.552 1.00 81.50 367 ALA A N 1
ATOM 2931 C CA . ALA A 1 367 ? -72.815 4.598 121.143 1.00 81.50 367 ALA A CA 1
ATOM 2932 C C . ALA A 1 367 ? -74.211 5.003 121.638 1.00 81.50 367 ALA A C 1
ATOM 2934 O O . ALA A 1 367 ? -74.335 5.465 122.764 1.00 81.50 367 ALA A O 1
ATOM 2935 N N . LYS A 1 368 ? -75.274 4.737 120.865 1.00 83.56 368 LYS A N 1
ATOM 2936 C CA . LYS A 1 368 ? -76.664 4.960 121.305 1.00 83.56 368 LYS A CA 1
ATOM 2937 C C . LYS A 1 368 ? -77.068 4.077 122.484 1.00 83.56 368 LYS A C 1
ATOM 2939 O O . LYS A 1 368 ? -77.793 4.529 123.363 1.00 83.56 368 LYS A O 1
ATOM 2944 N N . LEU A 1 369 ? -76.636 2.815 122.512 1.00 83.06 369 LEU A N 1
ATOM 2945 C CA . LEU A 1 369 ? -76.878 1.932 123.657 1.00 83.06 369 LEU A CA 1
ATOM 2946 C C . LEU A 1 369 ? -76.188 2.452 124.920 1.00 83.06 369 LEU A C 1
ATOM 2948 O O . LEU A 1 369 ? -76.799 2.429 125.986 1.00 83.06 369 LEU A O 1
ATOM 2952 N N . LEU A 1 370 ? -74.944 2.921 124.794 1.00 82.62 370 LEU A N 1
ATOM 2953 C CA . LEU A 1 370 ? -74.200 3.532 125.892 1.00 82.62 370 LEU A CA 1
ATOM 2954 C C . LEU A 1 370 ? -74.854 4.838 126.341 1.00 82.62 370 LEU A C 1
ATOM 2956 O O . LEU A 1 370 ? -75.109 4.982 127.524 1.00 82.62 370 LEU A O 1
ATOM 2960 N N . GLU A 1 371 ? -75.253 5.715 125.422 1.00 80.31 371 GLU A N 1
ATOM 2961 C CA . GLU A 1 371 ? -75.969 6.954 125.745 1.00 80.31 371 GLU A CA 1
ATOM 2962 C C . GLU A 1 371 ? -77.305 6.672 126.451 1.00 80.31 371 GLU A C 1
ATOM 2964 O O . GLU A 1 371 ? -77.637 7.316 127.439 1.00 80.31 371 GLU A O 1
ATOM 2969 N N . ASN A 1 372 ? -78.062 5.666 126.000 1.00 80.62 372 ASN A N 1
ATOM 2970 C CA . ASN A 1 372 ? -79.286 5.231 126.675 1.00 80.62 372 ASN A CA 1
ATOM 2971 C C . ASN A 1 372 ? -79.004 4.657 128.066 1.00 80.62 372 ASN A C 1
ATOM 2973 O O . ASN A 1 372 ? -79.790 4.862 128.988 1.00 80.62 372 ASN A O 1
ATOM 2977 N N . ARG A 1 373 ? -77.907 3.908 128.224 1.00 79.44 373 ARG A N 1
ATOM 2978 C CA . ARG A 1 373 ? -77.474 3.405 129.528 1.00 79.44 373 ARG A CA 1
ATOM 2979 C C . ARG A 1 373 ? -77.099 4.565 130.442 1.00 79.44 373 ARG A C 1
ATOM 2981 O O . ARG A 1 373 ? -77.542 4.573 131.581 1.00 79.44 373 ARG A O 1
ATOM 2988 N N . ASP A 1 374 ? -76.327 5.520 129.944 1.00 81.62 374 ASP A N 1
ATOM 2989 C CA . ASP A 1 374 ? -75.822 6.651 130.711 1.00 81.62 374 ASP A CA 1
ATOM 2990 C C . ASP A 1 374 ? -76.972 7.592 131.100 1.00 81.62 374 ASP A C 1
ATOM 2992 O O . ASP A 1 374 ? -77.094 7.905 132.275 1.00 81.62 374 ASP A O 1
ATOM 2996 N N . LYS A 1 375 ? -77.922 7.885 130.198 1.00 80.94 375 LYS A N 1
ATOM 2997 C CA . LYS A 1 375 ? -79.185 8.584 130.521 1.00 80.94 375 LYS A CA 1
ATOM 2998 C C . LYS A 1 375 ? -79.983 7.882 131.613 1.00 80.94 375 LYS A C 1
ATOM 3000 O O . LYS A 1 375 ? -80.520 8.516 132.509 1.00 80.94 375 LYS A O 1
ATOM 3005 N N . ARG A 1 376 ? -80.058 6.554 131.559 1.00 79.25 376 ARG A N 1
ATOM 3006 C CA . ARG A 1 376 ? -80.787 5.748 132.544 1.00 79.25 376 ARG A CA 1
ATOM 3007 C C . ARG A 1 376 ? -80.050 5.675 133.883 1.00 79.25 376 ARG A C 1
ATOM 3009 O O . ARG A 1 376 ? -80.697 5.602 134.921 1.00 79.25 376 ARG A O 1
ATOM 3016 N N . ILE A 1 377 ? -78.717 5.708 133.873 1.00 78.19 377 ILE A N 1
ATOM 3017 C CA . ILE A 1 377 ? -77.898 5.899 135.075 1.00 78.19 377 ILE A CA 1
ATOM 3018 C C . ILE A 1 377 ? -78.158 7.292 135.650 1.00 78.19 377 ILE A C 1
ATOM 3020 O O . ILE A 1 377 ? -78.386 7.392 136.846 1.00 78.19 377 ILE A O 1
ATOM 3024 N N . GLU A 1 378 ? -78.199 8.329 134.819 1.00 79.19 378 GLU A N 1
ATOM 3025 C CA . GLU A 1 378 ? -78.449 9.716 135.218 1.00 79.19 378 GLU A CA 1
ATOM 3026 C C . GLU A 1 378 ? -79.865 9.894 135.800 1.00 79.19 378 GLU A C 1
ATOM 3028 O O . GLU A 1 378 ? -80.025 10.484 136.864 1.00 79.19 378 GLU A O 1
ATOM 3033 N N . GLU A 1 379 ? -80.890 9.281 135.193 1.00 77.44 379 GLU A N 1
ATOM 3034 C CA . GLU A 1 379 ? -82.253 9.195 135.742 1.00 77.44 379 GLU A CA 1
ATOM 3035 C C . GLU A 1 379 ? -82.286 8.460 137.088 1.00 77.44 379 GLU A C 1
ATOM 3037 O O . GLU A 1 379 ? -82.946 8.900 138.030 1.00 77.44 379 GLU A O 1
ATOM 3042 N N . LEU A 1 380 ? -81.588 7.325 137.202 1.00 75.88 380 LEU A N 1
ATOM 3043 C CA . LEU A 1 380 ? -81.515 6.572 138.455 1.00 75.88 380 LEU A CA 1
ATOM 3044 C C . LEU A 1 380 ? -80.760 7.352 139.534 1.00 75.88 380 LEU A C 1
ATOM 3046 O O . LEU A 1 380 ? -81.193 7.340 140.680 1.00 75.88 380 LEU A O 1
ATOM 3050 N N . GLN A 1 381 ? -79.687 8.056 139.179 1.00 73.31 381 GLN A N 1
ATOM 3051 C CA . GLN A 1 381 ? -78.952 8.947 140.074 1.00 73.31 381 GLN A CA 1
ATOM 3052 C C . GLN A 1 381 ? -79.815 10.135 140.501 1.00 73.31 381 GLN A C 1
ATOM 3054 O O . GLN A 1 381 ? -79.822 10.468 141.679 1.00 73.31 381 GLN A O 1
ATOM 3059 N N . GLY A 1 382 ? -80.603 10.718 139.594 1.00 74.50 382 GLY A N 1
ATOM 3060 C CA . GLY A 1 382 ? -81.591 11.749 139.915 1.00 74.50 382 GLY A CA 1
ATOM 3061 C C . GLY A 1 382 ? -82.639 11.248 140.906 1.00 74.50 382 GLY A C 1
ATOM 3062 O O . GLY A 1 382 ? -82.882 11.893 141.918 1.00 74.50 382 GLY A O 1
ATOM 3063 N N . ARG A 1 383 ? -83.178 10.042 140.694 1.00 73.81 383 ARG A N 1
ATOM 3064 C CA . ARG A 1 383 ? -84.118 9.404 141.631 1.00 73.81 383 ARG A CA 1
ATOM 3065 C C . ARG A 1 383 ? -83.482 9.050 142.974 1.00 73.81 383 ARG A C 1
ATOM 3067 O O . ARG A 1 383 ? -84.156 9.125 143.995 1.00 73.81 383 ARG A O 1
ATOM 3074 N N . VAL A 1 384 ? -82.212 8.640 142.988 1.00 68.19 384 VAL A N 1
ATOM 3075 C CA . VAL A 1 384 ? -81.449 8.431 144.229 1.00 68.19 384 VAL A CA 1
ATOM 3076 C C . VAL A 1 384 ? -81.298 9.759 144.965 1.00 68.19 384 VAL A C 1
ATOM 3078 O O . VAL A 1 384 ? -81.589 9.813 146.152 1.00 68.19 384 VAL A O 1
ATOM 3081 N N . LYS A 1 385 ? -80.972 10.840 144.256 1.00 67.81 385 LYS A N 1
ATOM 3082 C CA . LYS A 1 385 ? -80.838 12.183 144.826 1.00 67.81 385 LYS A CA 1
ATOM 3083 C C . LYS A 1 385 ? -82.166 12.729 145.373 1.00 67.81 385 LYS A C 1
ATOM 3085 O O . LYS A 1 385 ? -82.201 13.247 146.481 1.00 67.81 385 LYS A O 1
ATOM 3090 N N . GLU A 1 386 ? -83.277 12.521 144.664 1.00 61.47 386 GLU A N 1
ATOM 3091 C CA . GLU A 1 386 ? -84.634 12.839 145.148 1.00 61.47 386 GLU A CA 1
ATOM 3092 C C . GLU A 1 386 ? -85.022 12.030 146.400 1.00 61.47 386 GLU A C 1
ATOM 3094 O O . GLU A 1 386 ? -85.730 12.528 147.277 1.00 61.47 386 GLU A O 1
ATOM 3099 N N . LEU A 1 387 ? -84.559 10.780 146.507 1.00 56.53 387 LEU A N 1
ATOM 3100 C CA . LEU A 1 387 ? -84.768 9.940 147.690 1.00 56.53 387 LEU A CA 1
ATOM 3101 C C . LEU A 1 387 ? -83.844 10.322 148.859 1.00 56.53 387 LEU A C 1
ATOM 3103 O O . LEU A 1 387 ? -84.234 10.132 150.011 1.00 56.53 387 LEU A O 1
ATOM 3107 N N . GLU A 1 388 ? -82.658 10.866 148.581 1.00 59.50 388 GLU A N 1
ATOM 3108 C CA . GLU A 1 388 ? -81.710 11.378 149.580 1.00 59.50 388 GLU A CA 1
ATOM 3109 C C . GLU A 1 388 ? -82.129 12.742 150.156 1.00 59.50 388 GLU A C 1
ATOM 3111 O O . GLU A 1 388 ? -81.842 13.024 151.317 1.00 59.50 388 GLU A O 1
ATOM 3116 N N . GLU A 1 389 ? -82.866 13.562 149.402 1.00 51.78 389 GLU A N 1
ATOM 3117 C CA . GLU A 1 389 ? -83.337 14.890 149.838 1.00 51.78 389 GLU A CA 1
ATOM 3118 C C . GLU A 1 389 ? -84.687 14.872 150.595 1.00 51.78 389 GLU A C 1
ATOM 3120 O O . GLU A 1 389 ? -85.204 15.920 150.986 1.00 51.78 389 GLU A O 1
ATOM 3125 N N . CYS A 1 390 ? -85.255 13.696 150.887 1.00 37.50 390 CYS A N 1
ATOM 3126 C CA . CYS A 1 390 ? -86.444 13.578 151.738 1.00 37.50 390 CYS A CA 1
ATOM 3127 C C . CYS A 1 390 ? -86.090 13.624 153.246 1.00 37.50 390 CYS A C 1
ATOM 3129 O O . CYS A 1 390 ? -85.381 12.743 153.741 1.00 37.50 390 CYS A O 1
ATOM 3131 N N . PRO A 1 391 ? -86.636 14.581 154.027 1.00 46.06 391 PRO A N 1
ATOM 3132 C CA . PRO A 1 391 ? -86.251 14.808 155.413 1.00 46.06 391 PRO A CA 1
ATOM 3133 C C . PRO A 1 391 ? -87.159 14.032 156.368 1.00 46.06 391 PRO A C 1
ATOM 3135 O O . PRO A 1 391 ? -88.031 14.612 156.999 1.00 46.06 391 PRO A O 1
ATOM 3138 N N . ASP A 1 392 ? -86.965 12.722 156.478 1.00 35.75 392 ASP A N 1
ATOM 3139 C CA . ASP A 1 392 ? -87.122 12.033 157.762 1.00 35.75 392 ASP A CA 1
ATOM 3140 C C . ASP A 1 392 ? -86.652 10.588 157.634 1.00 35.75 392 ASP A C 1
ATOM 3142 O O . ASP A 1 392 ? -87.195 9.829 156.823 1.00 35.75 392 ASP A O 1
ATOM 3146 N N . LYS A 1 393 ? -85.671 10.213 158.459 1.00 43.78 393 LYS A N 1
ATOM 3147 C CA . LYS A 1 393 ? -85.574 8.895 159.108 1.00 43.78 393 LYS A CA 1
ATOM 3148 C C . LYS A 1 393 ? -84.338 8.837 159.985 1.00 43.78 393 LYS A C 1
ATOM 3150 O O . LYS A 1 393 ? -83.357 8.140 159.735 1.00 43.78 393 LYS A O 1
ATOM 3155 N N . ASN A 1 394 ? -84.474 9.538 161.101 1.00 41.06 394 ASN A N 1
ATOM 3156 C CA . ASN A 1 394 ? -83.825 9.172 162.342 1.00 41.06 394 ASN A CA 1
ATOM 3157 C C . ASN A 1 394 ? -84.386 7.808 162.792 1.00 41.06 394 ASN A C 1
ATOM 3159 O O . ASN A 1 394 ? -85.406 7.731 163.473 1.00 41.06 394 ASN A O 1
ATOM 3163 N N . VAL A 1 395 ? -83.764 6.710 162.354 1.00 39.94 395 VAL A N 1
ATOM 3164 C CA . VAL A 1 395 ? -84.080 5.367 162.859 1.00 39.94 395 VAL A CA 1
ATOM 3165 C C . VAL A 1 395 ? -83.051 5.015 163.927 1.00 39.94 395 VAL A C 1
ATOM 3167 O O . VAL A 1 395 ? -82.046 4.353 163.679 1.00 39.94 395 VAL A O 1
ATOM 3170 N N . GLN A 1 396 ? -83.332 5.485 165.143 1.00 34.88 396 GLN A N 1
ATOM 3171 C CA . GLN A 1 396 ? -82.779 4.927 166.373 1.00 34.88 396 GLN A CA 1
ATOM 3172 C C . GLN A 1 396 ? -83.169 3.447 166.470 1.00 34.88 396 GLN A C 1
ATOM 3174 O O . GLN A 1 396 ? -84.333 3.115 166.682 1.00 34.88 396 GLN A O 1
ATOM 3179 N N . VAL A 1 397 ? -82.185 2.552 166.387 1.00 38.53 397 VAL A N 1
ATOM 3180 C CA . VAL A 1 397 ? -82.307 1.183 166.906 1.00 38.53 397 VAL A CA 1
ATOM 3181 C C . VAL A 1 397 ? -81.578 1.140 168.246 1.00 38.53 397 VAL A C 1
ATOM 3183 O O . VAL A 1 397 ? -80.421 0.742 168.341 1.00 38.53 397 VAL A O 1
ATOM 3186 N N . VAL A 1 398 ? -82.265 1.602 169.292 1.00 43.06 398 VAL A N 1
ATOM 3187 C CA . VAL A 1 398 ? -81.893 1.363 170.692 1.00 43.06 398 VAL A CA 1
ATOM 3188 C C . VAL A 1 398 ? -82.673 0.132 171.152 1.00 43.06 398 VAL A C 1
ATOM 3190 O O . VAL A 1 398 ? -83.818 0.229 171.583 1.00 43.06 398 VAL A O 1
ATOM 3193 N N . GLY A 1 399 ? -82.066 -1.045 171.005 1.00 47.16 399 GLY A N 1
ATOM 3194 C CA . GLY A 1 399 ? -82.516 -2.290 171.630 1.00 47.16 399 GLY A CA 1
ATOM 3195 C C . GLY A 1 399 ? -81.541 -2.669 172.752 1.00 47.16 399 GLY A C 1
ATOM 3196 O O . GLY A 1 399 ? -80.333 -2.558 172.540 1.00 47.16 399 GLY A O 1
ATOM 3197 N N . PRO A 1 400 ? -82.004 -3.064 173.950 1.00 55.72 400 PRO A N 1
ATOM 3198 C CA . PRO A 1 400 ? -81.115 -3.353 175.073 1.00 55.72 400 PRO A CA 1
ATOM 3199 C C . PRO A 1 400 ? -80.261 -4.599 174.799 1.00 55.72 400 PRO A C 1
ATOM 3201 O O . PRO A 1 400 ? -80.785 -5.675 174.524 1.00 55.72 400 PRO A O 1
ATOM 3204 N N . ASP A 1 401 ? -78.940 -4.448 174.896 1.00 70.06 401 ASP A N 1
ATOM 3205 C CA . ASP A 1 401 ? -77.974 -5.540 174.757 1.00 70.06 401 ASP A CA 1
ATOM 3206 C C . ASP A 1 401 ? -78.132 -6.546 175.914 1.00 70.06 401 ASP A C 1
ATOM 3208 O O . ASP A 1 401 ? -77.858 -6.221 177.074 1.00 70.06 401 ASP A O 1
ATOM 3212 N N . TYR A 1 402 ? -78.582 -7.769 175.607 1.00 75.94 402 TYR A N 1
ATOM 3213 C CA . TYR A 1 402 ? -78.863 -8.802 176.613 1.00 75.94 402 TYR A CA 1
ATOM 3214 C C . TYR A 1 402 ? -77.631 -9.235 177.421 1.00 75.94 402 TYR A C 1
ATOM 3216 O O . TYR A 1 402 ? -77.782 -9.626 178.579 1.00 75.94 402 TYR A O 1
ATOM 3224 N N . TYR A 1 403 ? -76.420 -9.117 176.862 1.00 80.00 403 TYR A N 1
ATOM 3225 C CA . TYR A 1 403 ? -75.183 -9.409 177.597 1.00 80.00 403 TYR A CA 1
ATOM 3226 C C . TYR A 1 403 ? -74.943 -8.369 178.698 1.00 80.00 403 TYR A C 1
ATOM 3228 O O . TYR A 1 403 ? -74.739 -8.714 179.863 1.00 80.00 403 TYR A O 1
ATOM 3236 N N . LYS A 1 404 ? -75.114 -7.083 178.364 1.00 76.19 404 LYS A N 1
ATOM 3237 C CA . LYS A 1 404 ? -75.037 -5.983 179.336 1.00 76.19 404 LYS A CA 1
ATOM 3238 C C . LYS A 1 404 ? -76.155 -6.046 180.374 1.00 76.19 404 LYS A C 1
ATOM 3240 O O . LYS A 1 404 ? -75.920 -5.704 181.527 1.00 76.19 404 LYS A O 1
ATOM 3245 N N . LEU A 1 405 ? -77.344 -6.519 179.993 1.00 74.31 405 LEU A N 1
ATOM 3246 C CA . LEU A 1 405 ? -78.474 -6.684 180.911 1.00 74.31 405 LEU A CA 1
ATOM 3247 C C . LEU A 1 405 ? -78.215 -7.750 181.991 1.00 74.31 405 LEU A C 1
ATOM 3249 O O . LEU A 1 405 ? -78.629 -7.573 183.133 1.00 74.31 405 LEU A O 1
ATOM 3253 N N . LEU A 1 406 ? -77.528 -8.845 181.648 1.00 76.75 406 LEU A N 1
ATOM 3254 C CA . LEU A 1 406 ? -77.105 -9.870 182.612 1.00 76.75 406 LEU A CA 1
ATOM 3255 C C . LEU A 1 406 ? -75.784 -9.520 183.321 1.00 76.75 406 LEU A C 1
ATOM 3257 O O . LEU A 1 406 ? -75.416 -10.203 184.274 1.00 76.75 406 LEU A O 1
ATOM 3261 N N . GLY A 1 407 ? -75.106 -8.446 182.902 1.00 76.31 407 GLY A N 1
ATOM 3262 C CA . GLY A 1 407 ? -73.843 -7.985 183.481 1.00 76.31 407 GLY A CA 1
ATOM 3263 C C . GLY A 1 407 ? -72.653 -8.888 183.152 1.00 76.31 407 GLY A C 1
ATOM 3264 O O . GLY A 1 407 ? -71.752 -9.019 183.973 1.00 76.31 407 GLY A O 1
ATOM 3265 N N . ILE A 1 408 ? -72.675 -9.535 181.985 1.00 81.94 408 ILE A N 1
ATOM 3266 C CA . ILE A 1 408 ? -71.676 -10.520 181.546 1.00 81.94 408 ILE A CA 1
ATOM 3267 C C . ILE A 1 408 ? -71.106 -10.154 180.171 1.00 81.94 408 ILE A C 1
ATOM 3269 O O . ILE A 1 408 ? -71.755 -9.460 179.385 1.00 81.94 408 ILE A O 1
ATOM 3273 N N . GLU A 1 409 ? -69.901 -10.633 179.869 1.00 79.50 409 GLU A N 1
ATOM 3274 C CA . GLU A 1 409 ? -69.261 -10.432 178.564 1.00 79.50 409 GLU A CA 1
ATOM 3275 C C . GLU A 1 409 ? -69.797 -11.405 177.495 1.00 79.50 409 GLU A C 1
ATOM 3277 O O . GLU A 1 409 ? -70.452 -12.410 177.791 1.00 79.50 409 GLU A O 1
ATOM 3282 N N . ARG A 1 410 ? -69.577 -11.078 176.212 1.00 77.50 410 ARG A N 1
ATOM 3283 C CA . ARG A 1 410 ? -70.130 -11.833 175.068 1.00 77.50 410 ARG A CA 1
ATOM 3284 C C . ARG A 1 410 ? -69.588 -13.255 174.946 1.00 77.50 410 ARG A C 1
ATOM 3286 O O . ARG A 1 410 ? -70.224 -14.082 174.297 1.00 77.50 410 ARG A O 1
ATOM 3293 N N . ASP A 1 411 ? -68.454 -13.545 175.557 1.00 78.38 411 ASP A N 1
ATOM 3294 C CA . ASP A 1 411 ? -67.777 -14.840 175.595 1.00 78.38 411 ASP A CA 1
ATOM 3295 C C . ASP A 1 411 ? -68.156 -15.690 176.823 1.00 78.38 411 ASP A C 1
ATOM 3297 O O . ASP A 1 411 ? -67.750 -16.849 176.904 1.00 78.38 411 ASP A O 1
ATOM 3301 N N . ALA A 1 412 ? -69.013 -15.176 177.718 1.00 78.06 412 ALA A N 1
ATOM 3302 C CA . ALA A 1 412 ? -69.409 -15.861 178.948 1.00 78.06 412 ALA A CA 1
ATOM 3303 C C . ALA A 1 412 ? -69.966 -17.277 178.701 1.00 78.06 412 ALA A C 1
ATOM 3305 O O . ALA A 1 412 ? -70.800 -17.511 177.806 1.00 78.06 412 ALA A O 1
ATOM 3306 N N . GLY A 1 413 ? -69.520 -18.228 179.525 1.00 78.62 413 GLY A N 1
ATOM 3307 C CA . GLY A 1 413 ? -69.893 -19.641 179.443 1.00 78.62 413 GLY A CA 1
ATOM 3308 C C . GLY A 1 413 ? -71.339 -19.904 179.883 1.00 78.62 413 GLY A C 1
ATOM 3309 O O . GLY A 1 413 ? -71.944 -19.130 180.625 1.00 78.62 413 GLY A O 1
ATOM 3310 N N . THR A 1 414 ? -71.933 -21.033 179.477 1.00 77.19 414 THR A N 1
ATOM 3311 C CA . THR A 1 414 ? -73.332 -21.365 179.833 1.00 77.19 414 THR A CA 1
ATOM 3312 C C . THR A 1 414 ? -73.582 -21.450 181.343 1.00 77.19 414 THR A C 1
ATOM 3314 O O . THR A 1 414 ? -74.695 -21.166 181.793 1.00 77.19 414 THR A O 1
ATOM 3317 N N . SER A 1 415 ? -72.573 -21.811 182.145 1.00 77.50 415 SER A N 1
ATOM 3318 C CA . SER A 1 415 ? -72.675 -21.791 183.612 1.00 77.50 415 SER A CA 1
ATOM 3319 C C . SER A 1 415 ? -72.726 -20.369 184.175 1.00 77.50 415 SER A C 1
ATOM 3321 O O . SER A 1 415 ? -73.500 -20.111 185.097 1.00 77.50 415 SER A O 1
ATOM 3323 N N . GLU A 1 416 ? -71.960 -19.440 183.602 1.00 80.19 416 GLU A N 1
ATOM 3324 C CA . GLU A 1 416 ? -71.903 -18.034 184.019 1.00 80.19 416 GLU A CA 1
ATOM 3325 C C . GLU A 1 416 ? -73.197 -17.300 183.676 1.00 80.19 416 GLU A C 1
ATOM 3327 O O . GLU A 1 416 ? -73.764 -16.634 184.538 1.00 80.19 416 GLU A O 1
ATOM 3332 N N . ILE A 1 417 ? -73.746 -17.523 182.476 1.00 83.00 417 ILE A N 1
ATOM 3333 C CA . ILE A 1 417 ? -75.052 -16.978 182.063 1.00 83.00 417 ILE A CA 1
ATOM 3334 C C . ILE A 1 417 ? -76.159 -17.414 183.031 1.00 83.00 417 ILE A C 1
ATOM 3336 O O . ILE A 1 417 ? -77.000 -16.612 183.442 1.00 83.00 417 ILE A O 1
ATOM 3340 N N . LYS A 1 418 ? -76.152 -18.690 183.431 1.00 81.75 418 LYS A N 1
ATOM 3341 C CA . LYS A 1 418 ? -77.132 -19.236 184.377 1.00 81.75 418 LYS A CA 1
ATOM 3342 C C . LYS A 1 418 ? -76.965 -18.644 185.776 1.00 81.75 418 LYS A C 1
ATOM 3344 O O . LYS A 1 418 ? -77.962 -18.315 186.417 1.00 81.75 418 LYS A O 1
ATOM 3349 N N . SER A 1 419 ? -75.727 -18.473 186.231 1.00 80.88 419 SER A N 1
ATOM 3350 C CA . SER A 1 419 ? -75.433 -17.843 187.520 1.00 80.88 419 SER A CA 1
ATOM 3351 C C . SER A 1 419 ? -75.884 -16.376 187.553 1.00 80.88 419 SER A C 1
ATOM 3353 O O . SER A 1 419 ? -76.616 -15.972 188.459 1.00 80.88 419 SER A O 1
ATOM 3355 N N . ALA A 1 420 ? -75.543 -15.604 186.517 1.00 82.69 420 ALA A N 1
ATOM 3356 C CA . ALA A 1 420 ? -75.916 -14.199 186.378 1.00 82.69 420 ALA A CA 1
ATOM 3357 C C . ALA A 1 420 ? -77.438 -14.006 186.317 1.00 82.69 420 ALA A C 1
ATOM 3359 O O . ALA A 1 420 ? -77.985 -13.134 186.995 1.00 82.69 420 ALA A O 1
ATOM 3360 N N . TYR A 1 421 ? -78.146 -14.879 185.593 1.00 85.06 421 TYR A N 1
ATOM 3361 C CA . TYR A 1 421 ? -79.606 -14.877 185.581 1.00 85.06 421 TYR A CA 1
ATOM 3362 C C . TYR A 1 421 ? -80.200 -15.118 186.971 1.00 85.06 421 TYR A C 1
ATOM 3364 O O . TYR A 1 421 ? -81.111 -14.392 187.367 1.00 85.06 421 TYR A O 1
ATOM 3372 N N . TYR A 1 422 ? -79.695 -16.085 187.746 1.00 82.75 422 TYR A N 1
ATOM 3373 C CA . TYR A 1 422 ? -80.196 -16.310 189.106 1.00 82.75 422 TYR A CA 1
ATOM 3374 C C . TYR A 1 422 ? -79.912 -15.132 190.039 1.00 82.75 422 TYR A C 1
ATOM 3376 O O . TYR A 1 422 ? -80.763 -14.801 190.868 1.00 82.75 422 TYR A O 1
ATOM 3384 N N . ALA A 1 423 ? -78.758 -14.478 189.895 1.00 82.44 423 ALA A N 1
ATOM 3385 C CA . ALA A 1 423 ? -78.429 -13.281 190.659 1.00 82.44 423 ALA A CA 1
ATOM 3386 C C . ALA A 1 423 ? -79.406 -12.135 190.342 1.00 82.44 423 ALA A C 1
ATOM 3388 O O . ALA A 1 423 ? -80.080 -11.637 191.246 1.00 82.44 423 ALA A O 1
ATOM 3389 N N . GLN A 1 424 ? -79.569 -11.791 189.061 1.00 82.50 424 GLN A N 1
ATOM 3390 C CA . GLN A 1 424 ? -80.476 -10.725 188.620 1.00 82.50 424 GLN A CA 1
ATOM 3391 C C . GLN A 1 424 ? -81.949 -11.048 188.917 1.00 82.50 424 GLN A C 1
ATOM 3393 O O . GLN A 1 424 ? -82.711 -10.186 189.359 1.00 82.50 424 GLN A O 1
ATOM 3398 N N . SER A 1 425 ? -82.342 -12.317 188.793 1.00 81.81 425 SER A N 1
ATOM 3399 C CA . SER A 1 425 ? -83.688 -12.786 189.138 1.00 81.81 425 SER A CA 1
ATOM 3400 C C . SER A 1 425 ? -83.988 -12.656 190.626 1.00 81.81 425 SER A C 1
ATOM 3402 O O . SER A 1 425 ? -85.102 -12.291 190.979 1.00 81.81 425 SER A O 1
ATOM 3404 N N . ARG A 1 426 ? -83.022 -12.918 191.518 1.00 79.62 426 ARG A N 1
ATOM 3405 C CA . ARG A 1 426 ? -83.214 -12.749 192.973 1.00 79.62 426 ARG A CA 1
ATOM 3406 C C . ARG A 1 426 ? -83.289 -11.284 193.393 1.00 79.62 426 ARG A C 1
ATOM 3408 O O . ARG A 1 426 ? -83.941 -10.994 194.397 1.00 79.62 426 ARG A O 1
ATOM 3415 N N . ILE A 1 427 ? -82.627 -10.386 192.661 1.00 80.44 427 ILE A N 1
ATOM 3416 C CA . ILE A 1 427 ? -82.676 -8.938 192.903 1.00 80.44 427 ILE A CA 1
ATOM 3417 C C . ILE A 1 427 ? -84.024 -8.375 192.450 1.00 80.44 427 ILE A C 1
ATOM 3419 O O . ILE A 1 427 ? -84.628 -7.598 193.185 1.00 80.44 427 ILE A O 1
ATOM 3423 N N . HIS A 1 428 ? -84.524 -8.795 191.286 1.00 79.75 428 HIS A N 1
ATOM 3424 C CA . HIS A 1 428 ? -85.729 -8.234 190.667 1.00 79.75 428 HIS A CA 1
ATOM 3425 C C . HIS A 1 428 ? -86.991 -9.109 190.792 1.00 79.75 428 HIS A C 1
ATOM 3427 O O . HIS A 1 428 ? -87.995 -8.814 190.149 1.00 79.75 428 HIS A O 1
ATOM 3433 N N . HIS A 1 429 ? -86.978 -10.165 191.616 1.00 77.50 429 HIS A N 1
ATOM 3434 C CA . HIS A 1 429 ? -88.120 -11.075 191.775 1.00 77.50 429 HIS A CA 1
ATOM 3435 C C . HIS A 1 429 ? -89.392 -10.311 192.201 1.00 77.50 429 HIS A C 1
ATOM 3437 O O . HIS A 1 429 ? -89.337 -9.573 193.191 1.00 77.50 429 HIS A O 1
ATOM 3443 N N . PRO A 1 430 ? -90.546 -10.514 191.534 1.00 72.19 430 PRO A N 1
ATOM 3444 C CA . PRO A 1 430 ? -91.766 -9.736 191.787 1.00 72.19 430 PRO A CA 1
ATOM 3445 C C . PRO A 1 430 ? -92.291 -9.876 193.223 1.00 72.19 430 PRO A C 1
ATOM 3447 O O . PRO A 1 430 ? -92.920 -8.961 193.745 1.00 72.19 430 PRO A O 1
ATOM 3450 N N . ASP A 1 431 ? -91.980 -10.990 193.885 1.00 77.50 431 ASP A N 1
ATOM 3451 C CA . ASP A 1 431 ? -92.400 -11.258 195.264 1.00 77.50 431 ASP A CA 1
ATOM 3452 C C . ASP A 1 431 ? -91.665 -10.390 196.305 1.00 77.50 431 ASP A C 1
ATOM 3454 O O . ASP A 1 431 ? -92.235 -10.035 197.330 1.00 77.50 431 ASP A O 1
ATOM 3458 N N . LYS A 1 432 ? -90.418 -9.971 196.029 1.00 75.62 432 LYS A N 1
ATOM 3459 C CA . LYS A 1 432 ? -89.654 -9.084 196.931 1.00 75.62 432 LYS A CA 1
ATOM 3460 C C . LYS A 1 432 ? -90.066 -7.615 196.840 1.00 75.62 432 LYS A C 1
ATOM 3462 O O . LYS A 1 432 ? -89.726 -6.842 197.728 1.00 75.62 432 LYS A O 1
ATOM 3467 N N . HIS A 1 433 ? -90.773 -7.237 195.777 1.00 75.88 433 HIS A N 1
ATOM 3468 C CA . HIS A 1 433 ? -91.081 -5.842 195.442 1.00 75.88 433 HIS A CA 1
ATOM 3469 C C . HIS A 1 433 ? -92.589 -5.578 195.366 1.00 75.88 433 HIS A C 1
ATOM 3471 O O . HIS A 1 433 ? -93.019 -4.679 194.649 1.00 75.88 433 HIS A O 1
ATOM 3477 N N . ARG A 1 434 ? -93.395 -6.371 196.086 1.00 65.12 434 ARG A N 1
ATOM 3478 C CA . ARG A 1 434 ? -94.863 -6.384 195.980 1.00 65.12 434 ARG A CA 1
ATOM 3479 C C . ARG A 1 434 ? -95.545 -5.113 196.506 1.00 65.12 434 ARG A C 1
ATOM 3481 O O . ARG A 1 434 ? -96.547 -4.712 195.931 1.00 65.12 434 ARG A O 1
ATOM 3488 N N . ASP A 1 435 ? -94.947 -4.463 197.507 1.00 68.94 435 ASP A N 1
ATOM 3489 C CA . ASP A 1 435 ? -95.466 -3.243 198.154 1.00 68.94 435 ASP A CA 1
ATOM 3490 C C . ASP A 1 435 ? -94.564 -2.006 197.913 1.00 68.94 435 ASP A C 1
ATOM 3492 O O . ASP A 1 435 ? -94.611 -1.027 198.656 1.00 68.94 435 ASP A O 1
ATOM 3496 N N . SER A 1 436 ? -93.711 -2.043 196.876 1.00 68.38 436 SER A N 1
ATOM 3497 C CA . SER A 1 436 ? -92.791 -0.949 196.510 1.00 68.38 436 SER A CA 1
ATOM 3498 C C . SER A 1 436 ? -93.361 -0.073 195.379 1.00 68.38 436 SER A C 1
ATOM 3500 O O . SER A 1 436 ? -93.894 -0.618 194.409 1.00 68.38 436 SER A O 1
ATOM 3502 N N . PRO A 1 437 ? -93.191 1.267 195.408 1.00 70.38 437 PRO A N 1
ATOM 3503 C CA . PRO A 1 437 ? -93.620 2.152 194.317 1.00 70.38 437 PRO A CA 1
ATOM 3504 C C . PRO A 1 437 ? -92.945 1.852 192.961 1.00 70.38 437 PRO A C 1
ATOM 3506 O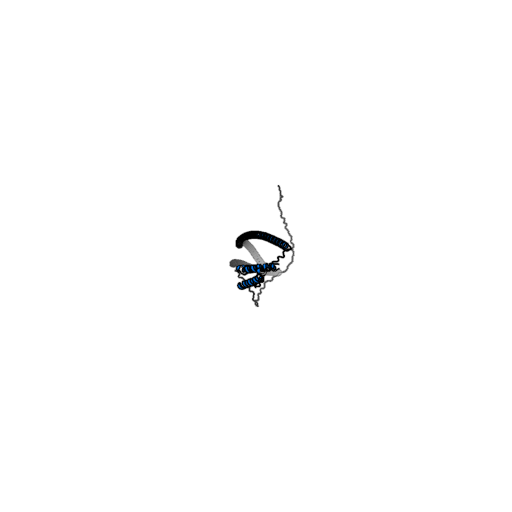 O . PRO A 1 437 ? -93.468 2.245 191.919 1.00 70.38 437 PRO A O 1
ATOM 3509 N N . ASP A 1 438 ? -91.833 1.109 192.944 1.00 71.81 438 ASP A N 1
ATOM 3510 C CA . ASP A 1 438 ? -91.118 0.705 191.724 1.00 71.81 438 ASP A CA 1
ATOM 3511 C C . ASP A 1 438 ? -91.440 -0.729 191.248 1.00 71.81 438 ASP A C 1
ATOM 3513 O O . ASP A 1 438 ? -90.766 -1.256 190.355 1.00 71.81 438 ASP A O 1
ATOM 3517 N N . GLN A 1 439 ? -92.502 -1.359 191.771 1.00 73.44 439 GLN A N 1
ATOM 3518 C CA . GLN A 1 439 ? -92.922 -2.721 191.403 1.00 73.44 439 GLN A CA 1
ATOM 3519 C C . GLN A 1 439 ? -92.971 -2.943 189.881 1.00 73.44 439 GLN A C 1
ATOM 3521 O O . GLN A 1 439 ? -92.406 -3.913 189.373 1.00 73.44 439 GLN A O 1
ATOM 3526 N N . LYS A 1 440 ? -93.575 -2.011 189.127 1.00 73.12 440 LYS A N 1
ATOM 3527 C CA . LYS A 1 440 ? -93.690 -2.111 187.659 1.00 73.12 440 LYS A CA 1
ATOM 3528 C C . LYS A 1 440 ? -92.336 -2.106 186.940 1.00 73.12 440 LYS A C 1
ATOM 3530 O O . LYS A 1 440 ? -92.192 -2.775 185.919 1.00 73.12 440 LYS A O 1
ATOM 3535 N N . LYS A 1 441 ? -91.337 -1.376 187.451 1.00 75.75 441 LYS A N 1
ATOM 3536 C CA . LYS A 1 441 ? -89.995 -1.331 186.844 1.00 75.75 441 LYS A CA 1
ATOM 3537 C C . LYS A 1 441 ? -89.235 -2.624 187.108 1.00 75.75 441 LYS A C 1
ATOM 3539 O O . LYS A 1 441 ? -88.646 -3.176 186.183 1.00 75.75 441 LYS A O 1
ATOM 3544 N N . HIS A 1 442 ? -89.286 -3.137 188.336 1.00 76.69 442 HIS A N 1
ATOM 3545 C CA . HIS A 1 442 ? -88.656 -4.414 188.666 1.00 76.69 442 HIS A CA 1
ATOM 3546 C C . HIS A 1 442 ? -89.315 -5.586 187.936 1.00 76.69 442 HIS A C 1
ATOM 3548 O O . HIS A 1 442 ? -88.602 -6.451 187.439 1.00 76.69 442 HIS A O 1
ATOM 3554 N N . GLU A 1 443 ? -90.638 -5.571 187.752 1.00 75.31 443 GLU A N 1
ATOM 3555 C CA . GLU A 1 443 ? -91.332 -6.566 186.930 1.00 75.31 443 GLU A CA 1
ATOM 3556 C C . GLU A 1 443 ? -90.902 -6.504 185.450 1.00 75.31 443 GLU A C 1
ATOM 3558 O O . GLU A 1 443 ? -90.660 -7.543 184.831 1.00 75.31 443 GLU A O 1
ATOM 3563 N N . ALA A 1 444 ? -90.752 -5.303 184.878 1.00 75.00 444 ALA A N 1
ATOM 3564 C CA . ALA A 1 444 ? -90.288 -5.125 183.501 1.00 75.00 444 ALA A CA 1
ATOM 3565 C C . ALA A 1 444 ? -88.830 -5.579 183.310 1.00 75.00 444 ALA A C 1
ATOM 3567 O O . ALA A 1 444 ? -88.525 -6.293 182.351 1.00 75.00 444 ALA A O 1
ATOM 3568 N N . ILE A 1 445 ? -87.934 -5.235 184.242 1.00 78.44 445 ILE A N 1
ATOM 3569 C CA . ILE A 1 445 ? -86.541 -5.700 184.220 1.00 78.44 445 ILE A CA 1
ATOM 3570 C C . ILE A 1 445 ? -86.494 -7.217 184.407 1.00 78.44 445 ILE A C 1
ATOM 3572 O O . ILE A 1 445 ? -85.800 -7.883 183.651 1.00 78.44 445 ILE A O 1
ATOM 3576 N N . PHE A 1 446 ? -87.285 -7.790 185.317 1.00 80.88 446 PHE A N 1
ATOM 3577 C CA . PHE A 1 446 ? -87.354 -9.239 185.526 1.00 80.88 446 PHE A CA 1
ATOM 3578 C C . PHE A 1 446 ? -87.811 -9.985 184.266 1.00 80.88 446 PHE A C 1
ATOM 3580 O O . PHE A 1 446 ? -87.187 -10.971 183.873 1.00 80.88 446 PHE A O 1
ATOM 3587 N N . LYS A 1 447 ? -88.850 -9.489 183.578 1.00 79.62 447 LYS A N 1
ATOM 3588 C CA . LYS A 1 447 ? -89.295 -10.045 182.288 1.00 79.62 447 LYS A CA 1
ATOM 3589 C C . LYS A 1 447 ? -88.204 -9.940 181.221 1.00 79.62 447 LYS A C 1
ATOM 3591 O O . LYS A 1 447 ? -87.979 -10.905 180.495 1.00 79.62 447 LYS A O 1
ATOM 3596 N N . THR A 1 448 ? -87.492 -8.815 181.160 1.00 77.75 448 THR A N 1
ATOM 3597 C CA . THR A 1 448 ? -86.423 -8.595 180.169 1.00 77.75 448 THR A CA 1
ATOM 3598 C C . THR A 1 448 ? -85.184 -9.448 180.465 1.00 77.75 448 THR A C 1
ATOM 3600 O O . THR A 1 448 ? -84.608 -10.025 179.551 1.00 77.75 448 THR A O 1
ATOM 3603 N N . VAL A 1 449 ? -84.806 -9.602 181.737 1.00 81.94 449 VAL A N 1
ATOM 3604 C CA . VAL A 1 449 ? -83.712 -10.468 182.210 1.00 81.94 449 VAL A CA 1
ATOM 3605 C C . VAL A 1 449 ? -84.025 -11.935 181.927 1.00 81.94 449 VAL A C 1
ATOM 3607 O O . VAL A 1 449 ? -83.164 -12.663 181.437 1.00 81.94 449 VAL A O 1
ATOM 3610 N N . LYS A 1 450 ? -85.269 -12.364 182.172 1.00 82.69 450 LYS A N 1
ATOM 3611 C CA . LYS A 1 450 ? -85.737 -13.709 181.824 1.00 82.69 450 LYS A CA 1
ATOM 3612 C C . LYS A 1 450 ? -85.676 -13.954 180.322 1.00 82.69 450 LYS A C 1
ATOM 3614 O O . LYS A 1 450 ? -85.146 -14.977 179.902 1.00 82.69 450 LYS A O 1
ATOM 3619 N N . TYR A 1 451 ? -86.138 -12.998 179.524 1.00 80.31 451 TYR A N 1
ATOM 3620 C CA . TYR A 1 451 ? -86.082 -13.103 178.070 1.00 80.31 451 TYR A CA 1
ATOM 3621 C C . TYR A 1 451 ? -84.637 -13.130 177.545 1.00 80.31 451 TYR A C 1
ATOM 3623 O O . TYR A 1 451 ? -84.288 -13.977 176.728 1.00 80.31 451 TYR A O 1
ATOM 3631 N N . GLY A 1 452 ? -83.760 -12.270 178.074 1.00 81.12 452 GLY A N 1
ATOM 3632 C CA . GLY A 1 452 ? -82.332 -12.277 177.753 1.00 81.12 452 GLY A CA 1
ATOM 3633 C C . GLY A 1 452 ? -81.667 -13.612 178.097 1.00 81.12 452 GLY A C 1
ATOM 3634 O O . GLY A 1 452 ? -80.917 -14.151 177.287 1.00 81.12 452 GLY A O 1
ATOM 3635 N N . TYR A 1 453 ? -82.000 -14.204 179.249 1.00 83.12 453 TYR A N 1
ATOM 3636 C CA . TYR A 1 453 ? -81.541 -15.547 179.606 1.00 83.12 453 TYR A CA 1
ATOM 3637 C C . TYR A 1 453 ? -82.069 -16.619 178.647 1.00 83.12 453 TYR A C 1
ATOM 3639 O O . TYR A 1 453 ? -81.290 -17.454 178.208 1.00 83.12 453 TYR A O 1
ATOM 3647 N N . GLU A 1 454 ? -83.345 -16.598 178.260 1.00 81.88 454 GLU A N 1
ATOM 3648 C CA . GLU A 1 454 ? -83.909 -17.574 177.312 1.00 81.88 454 GLU A CA 1
ATOM 3649 C C . GLU A 1 454 ? -83.224 -17.516 175.934 1.00 81.88 454 GLU A C 1
ATOM 3651 O O . GLU A 1 454 ? -82.958 -18.558 175.325 1.00 81.88 454 GLU A O 1
ATOM 3656 N N . VAL A 1 455 ? -82.874 -16.312 175.467 1.00 81.44 455 VAL A N 1
ATOM 3657 C CA . VAL A 1 455 ? -82.144 -16.117 174.205 1.00 81.44 455 VAL A CA 1
ATOM 3658 C C . VAL A 1 455 ? -80.689 -16.580 174.322 1.00 81.44 455 VAL A C 1
ATOM 3660 O O . VAL A 1 455 ? -80.200 -17.263 173.421 1.00 81.44 455 VAL A O 1
ATOM 3663 N N . LEU A 1 456 ? -80.000 -16.248 175.419 1.00 82.94 456 LEU A N 1
ATOM 3664 C CA . LEU A 1 456 ? -78.571 -16.536 175.593 1.00 82.94 456 LEU A CA 1
ATOM 3665 C C . LEU A 1 456 ? -78.277 -17.955 176.112 1.00 82.94 456 LEU A C 1
ATOM 3667 O O . LEU A 1 456 ? -77.193 -18.482 175.865 1.00 82.94 456 LEU A O 1
ATOM 3671 N N . ALA A 1 457 ? -79.219 -18.602 176.804 1.00 80.00 457 ALA A N 1
ATOM 3672 C CA . ALA A 1 457 ? -79.039 -19.944 177.362 1.00 80.00 457 ALA A CA 1
ATOM 3673 C C . ALA A 1 457 ? -79.074 -21.046 176.293 1.00 80.00 457 ALA A C 1
ATOM 3675 O O . ALA A 1 457 ? -78.425 -22.080 176.456 1.00 80.00 457 ALA A O 1
ATOM 3676 N N . ASN A 1 458 ? -79.815 -20.847 175.199 1.00 80.50 458 ASN A N 1
ATOM 3677 C CA . ASN A 1 458 ? -79.857 -21.793 174.088 1.00 80.50 458 ASN A CA 1
ATOM 3678 C C . ASN A 1 458 ? -78.786 -21.431 173.048 1.00 80.50 458 ASN A C 1
ATOM 3680 O O . ASN A 1 458 ? -78.842 -20.352 172.458 1.00 80.50 458 ASN A O 1
ATOM 3684 N N . SER A 1 459 ? -77.840 -22.338 172.771 1.00 78.56 459 SER A N 1
ATOM 3685 C CA . SER A 1 459 ? -76.717 -22.040 171.865 1.00 78.56 459 SER A CA 1
ATOM 3686 C C . SER A 1 459 ? -77.164 -21.671 170.444 1.00 78.56 459 SER A C 1
ATOM 3688 O O . SER A 1 459 ? -76.523 -20.846 169.792 1.00 78.56 459 SER A O 1
ATOM 3690 N N . HIS A 1 460 ? -78.290 -22.217 169.970 1.00 78.00 460 HIS A N 1
ATOM 3691 C CA . HIS A 1 460 ? -78.829 -21.904 168.644 1.00 78.00 460 HIS A CA 1
ATOM 3692 C C . HIS A 1 460 ? -79.428 -20.498 168.590 1.00 78.00 460 HIS A C 1
ATOM 3694 O O . HIS A 1 460 ? -79.211 -19.764 167.624 1.00 78.00 460 HIS A O 1
ATOM 3700 N N . SER A 1 461 ? -80.152 -20.106 169.640 1.00 80.50 461 SER A N 1
ATOM 3701 C CA . SER A 1 461 ? -80.736 -18.767 169.767 1.00 80.50 461 SER A CA 1
ATOM 3702 C C . SER A 1 461 ? -79.655 -17.705 169.978 1.00 80.50 461 SER A C 1
ATOM 3704 O O . SER A 1 461 ? -79.670 -16.688 169.283 1.00 80.50 461 SER A O 1
ATOM 3706 N N . ARG A 1 462 ? -78.657 -17.987 170.827 1.00 82.50 462 ARG A N 1
ATOM 3707 C CA . ARG A 1 462 ? -77.488 -17.126 171.056 1.00 82.50 462 ARG A CA 1
ATOM 3708 C C . ARG A 1 462 ? -76.716 -16.877 169.764 1.00 82.50 462 ARG A C 1
ATOM 3710 O O . ARG A 1 462 ? -76.503 -15.733 169.390 1.00 82.50 462 ARG A O 1
ATOM 3717 N N . ARG A 1 463 ? -76.418 -17.929 168.994 1.00 77.56 463 ARG A N 1
ATOM 3718 C CA . ARG A 1 463 ? -75.686 -17.795 167.723 1.00 77.56 463 ARG A CA 1
ATOM 3719 C C . ARG A 1 463 ? -76.453 -16.993 166.666 1.00 77.56 463 ARG A C 1
ATOM 3721 O O . ARG A 1 463 ? -75.834 -16.319 165.846 1.00 77.56 463 ARG A O 1
ATOM 3728 N N . LYS A 1 464 ? -77.789 -17.063 166.646 1.00 77.81 464 LYS A N 1
ATOM 3729 C CA . LYS A 1 464 ? -78.609 -16.205 165.772 1.00 77.81 464 LYS A CA 1
ATOM 3730 C C . LYS A 1 464 ? -78.563 -14.744 166.214 1.00 77.81 464 LYS A C 1
ATOM 3732 O O . LYS A 1 464 ? -78.448 -13.874 165.356 1.00 77.81 464 LYS A O 1
ATOM 3737 N N . TYR A 1 465 ? -78.631 -14.495 167.519 1.00 78.62 465 TYR A N 1
ATOM 3738 C CA . TYR A 1 465 ? -78.508 -13.155 168.087 1.00 78.62 465 TYR A CA 1
ATOM 3739 C C . TYR A 1 465 ? -77.124 -12.546 167.801 1.00 78.62 465 TYR A C 1
ATOM 3741 O O . TYR A 1 465 ? -77.044 -11.423 167.307 1.00 78.62 465 TYR A O 1
ATOM 3749 N N . ASP A 1 466 ? -76.050 -13.322 167.966 1.00 78.44 466 ASP A N 1
ATOM 3750 C CA . ASP A 1 466 ? -74.683 -12.884 167.661 1.00 78.44 466 ASP A CA 1
ATOM 3751 C C . ASP A 1 466 ? -74.498 -12.589 166.159 1.00 78.44 466 ASP A C 1
ATOM 3753 O O . ASP A 1 466 ? -73.947 -11.554 165.793 1.00 78.44 466 ASP A O 1
ATOM 3757 N N . LYS A 1 467 ? -75.051 -13.425 165.264 1.00 75.06 467 LYS A N 1
ATOM 3758 C CA . LYS A 1 467 ? -75.043 -13.154 163.811 1.00 75.06 467 LYS A CA 1
ATOM 3759 C C . LYS A 1 467 ? -75.821 -11.897 163.426 1.00 75.06 467 LYS A C 1
ATOM 3761 O O . LYS A 1 467 ? -75.443 -11.216 162.475 1.00 75.06 467 LYS A O 1
ATOM 3766 N N . TRP A 1 468 ? -76.923 -11.605 164.112 1.00 74.38 468 TRP A N 1
ATOM 3767 C CA . TRP A 1 468 ? -77.673 -10.372 163.881 1.00 74.38 468 TRP A CA 1
ATOM 3768 C C . TRP A 1 468 ? -76.851 -9.144 164.301 1.00 74.38 468 TRP A C 1
ATOM 3770 O O . TRP A 1 468 ? -76.799 -8.162 163.558 1.00 74.38 468 TRP A O 1
ATOM 3780 N N . LEU A 1 469 ? -76.128 -9.230 165.422 1.00 71.69 469 LEU A N 1
ATOM 3781 C CA . LEU A 1 469 ? -75.200 -8.184 165.861 1.00 71.69 469 LEU A CA 1
ATOM 3782 C C . LEU A 1 469 ? -74.045 -7.965 164.857 1.00 71.69 469 LEU A C 1
ATOM 3784 O O . LEU A 1 469 ? -73.750 -6.811 164.555 1.00 71.69 469 LEU A O 1
ATOM 3788 N N . ASP A 1 470 ? -73.468 -9.024 164.274 1.00 67.50 470 ASP A N 1
ATOM 3789 C CA . ASP A 1 470 ? -72.381 -8.924 163.274 1.00 67.50 470 ASP A CA 1
ATOM 3790 C C . ASP A 1 470 ? -72.837 -8.421 161.889 1.00 67.50 470 ASP A C 1
ATOM 3792 O O . ASP A 1 470 ? -72.114 -7.707 161.197 1.00 67.50 470 ASP A O 1
ATOM 3796 N N . MET A 1 471 ? -74.056 -8.747 161.454 1.00 59.22 471 MET A N 1
ATOM 3797 C CA . MET A 1 471 ? -74.583 -8.244 160.173 1.00 59.22 471 MET A CA 1
ATOM 3798 C C . MET A 1 471 ? -74.883 -6.741 160.205 1.00 59.22 471 MET A C 1
ATOM 3800 O O . MET A 1 471 ? -74.891 -6.081 159.163 1.00 59.22 471 MET A O 1
ATOM 3804 N N . THR A 1 472 ? -75.127 -6.188 161.391 1.00 57.84 472 THR A N 1
ATOM 3805 C CA . THR A 1 472 ? -75.447 -4.767 161.555 1.00 57.84 472 THR A CA 1
ATOM 3806 C C . THR A 1 472 ? -74.184 -3.898 161.488 1.00 57.84 472 THR A C 1
ATOM 3808 O O . THR A 1 472 ? -74.230 -2.797 160.945 1.00 57.84 472 THR A O 1
ATOM 3811 N N . SER A 1 473 ? -73.029 -4.413 161.925 1.00 55.81 473 SER A N 1
ATOM 3812 C CA . SER A 1 473 ? -71.727 -3.734 161.833 1.00 55.81 473 SER A CA 1
ATOM 3813 C C . SER A 1 473 ? -71.143 -3.714 160.411 1.00 55.81 473 SER A C 1
ATOM 3815 O O . SER A 1 473 ? -70.554 -2.710 160.018 1.00 55.81 473 SER A O 1
ATOM 3817 N N . VAL A 1 474 ? -71.378 -4.743 159.584 1.00 52.66 474 VAL A N 1
ATOM 3818 C CA . VAL A 1 474 ? -70.942 -4.760 158.164 1.00 52.66 474 VAL A CA 1
ATOM 3819 C C . VAL A 1 474 ? -71.689 -3.723 157.311 1.00 52.66 474 VAL A C 1
ATOM 3821 O O . VAL A 1 474 ? -71.138 -3.177 156.354 1.00 52.66 474 VAL A O 1
ATOM 3824 N N . ARG A 1 475 ? -72.934 -3.391 157.672 1.00 51.06 475 ARG A N 1
ATOM 3825 C CA . ARG A 1 475 ? -73.748 -2.408 156.939 1.00 51.06 475 ARG A CA 1
ATOM 3826 C C . ARG A 1 475 ? -73.242 -0.970 157.095 1.00 51.06 475 ARG A C 1
ATOM 3828 O O . ARG A 1 475 ? -73.394 -0.187 156.167 1.00 51.06 475 ARG A O 1
ATOM 3835 N N . LEU A 1 476 ? -72.593 -0.658 158.217 1.00 52.88 476 LEU A N 1
ATOM 3836 C CA . LEU A 1 476 ? -71.951 0.639 158.459 1.00 52.88 476 LEU A CA 1
ATOM 3837 C C . LEU A 1 476 ? -70.645 0.809 157.659 1.00 52.88 476 LEU A C 1
ATOM 3839 O O . LEU A 1 476 ? -70.317 1.924 157.272 1.00 52.88 476 LEU A O 1
ATOM 3843 N N . ALA A 1 477 ? -69.936 -0.281 157.338 1.00 47.28 477 ALA A N 1
ATOM 3844 C CA . ALA A 1 477 ? -68.674 -0.226 156.590 1.00 47.28 477 ALA A CA 1
ATOM 3845 C C . ALA A 1 477 ? -68.852 -0.051 155.064 1.00 47.28 477 ALA A C 1
ATOM 3847 O O . ALA A 1 477 ? -67.991 0.524 154.404 1.00 47.28 477 ALA A O 1
ATOM 3848 N N . HIS A 1 478 ? -69.974 -0.496 154.482 1.00 43.41 478 HIS A N 1
ATOM 3849 C CA . HIS A 1 478 ? -70.238 -0.337 153.039 1.00 43.41 478 HIS A CA 1
ATOM 3850 C C . HIS A 1 478 ? -70.625 1.109 152.661 1.00 43.41 478 HIS A C 1
ATOM 3852 O O . HIS A 1 478 ? -70.491 1.503 151.508 1.00 43.41 478 HIS A O 1
ATOM 3858 N N . GLN A 1 479 ? -71.050 1.929 153.626 1.00 45.31 479 GLN A N 1
ATOM 3859 C CA . GLN A 1 479 ? -71.453 3.321 153.389 1.00 45.31 479 GLN A CA 1
ATOM 3860 C C . GLN A 1 479 ? -70.260 4.302 153.319 1.00 45.31 479 GLN A C 1
ATOM 3862 O O . GLN A 1 479 ? -70.455 5.481 153.061 1.00 45.31 479 GLN A O 1
ATOM 3867 N N . GLN A 1 480 ? -69.023 3.819 153.512 1.00 44.03 480 GLN A N 1
ATOM 3868 C CA . GLN A 1 480 ? -67.787 4.622 153.484 1.00 44.03 480 GLN A CA 1
ATOM 3869 C C . GLN A 1 480 ? -66.901 4.398 152.242 1.00 44.03 480 GLN A C 1
ATOM 3871 O O . GLN A 1 480 ? -65.887 5.072 152.108 1.00 44.03 480 GLN A O 1
ATOM 3876 N N . ILE A 1 481 ? -67.252 3.468 151.342 1.00 44.47 481 ILE A N 1
ATOM 3877 C CA . ILE A 1 481 ? -66.425 3.111 150.164 1.00 44.47 481 ILE A CA 1
ATOM 3878 C C . ILE A 1 481 ? -67.044 3.584 148.832 1.00 44.47 481 ILE A C 1
ATOM 3880 O O . ILE A 1 481 ? -66.346 3.638 147.824 1.00 44.47 481 ILE A O 1
ATOM 3884 N N . TYR A 1 482 ? -68.323 3.972 148.809 1.00 45.97 482 TYR A N 1
ATOM 3885 C CA . TYR A 1 482 ? -69.029 4.366 147.577 1.00 45.97 482 TYR A CA 1
ATOM 3886 C C . TYR A 1 482 ? -69.772 5.717 147.665 1.00 45.97 482 TYR A C 1
ATOM 3888 O O . TYR A 1 482 ? -70.726 5.925 146.918 1.00 45.97 482 TYR A O 1
ATOM 3896 N N . CYS A 1 483 ? -69.310 6.636 148.525 1.00 44.59 483 CYS A N 1
ATOM 3897 C CA . CYS A 1 483 ? -69.656 8.064 148.480 1.00 44.59 483 CYS A CA 1
ATOM 3898 C C . CYS A 1 483 ? -68.396 8.897 148.241 1.00 44.59 483 CYS A C 1
ATOM 3900 O O . CYS A 1 483 ? -67.399 8.641 148.957 1.00 44.59 483 CYS A O 1
#

Sequence (483 aa):
MFSKMPFFSVLPCFAILPRNAENTVAESSPVVVTSAAFGMEDQSEDPIVLCAGNPELGCAVEQVPKPEHDSVVRKECECAEAALKVQLAELMEEKEIGVSANKQLAEIIDGMKLEAMEASTAREELTRQNIELQNELLRKESDLQTIEQEMKDVIFNRNNSSNKVGLMQMEIRNLKIRRKHDEERNCRLEKELADKEAQRKLEHANHRVQMEHAMAQHAKQLNDIESENKVLVQRMVQQHQLDMEEQRVQYEAAMAELHNRLENEHQARLHSALEEAKAQHEAKFSNARRRCLAQTQIQRTTANSHRMQAEQLATNLRECEGKLLEMETANRRLEEALHKQKETSNADFEELCANHATIGRMRNFHAKLLENRDKRIEELQGRVKELEECPDKNVQVVGPDYYKLLGIERDAGTSEIKSAYYAQSRIHHPDKHRDSPDQKKHEAIFKTVKYGYEVLANSHSRRKYDKWLDMTSVRLAHQQIYC

pLDDT: mean 74.62, std 21.84, range [26.33, 97.88]

Nearest PDB structures (foldseek):
  6rzy-assembly2_B  TM=9.795E-01  e=7.467E-06  Plasmodium falciparum 3D7

InterPro domains:
  IPR001623 DnaJ domain [PF00226] (401-466)
  IPR001623 DnaJ domain [PR00625] (403-421)
  IPR001623 DnaJ domain [PR00625] (421-436)
  IPR001623 DnaJ domain [PR00625] (441-461)
  IPR001623 DnaJ domain [PS50076] (401-469)
  IPR001623 DnaJ domain [SM00271] (400-461)
  IPR001623 DnaJ domain [cd06257] (401-456)
  IPR018253 DnaJ domain, conserved site [PS00636] (446-465)
  IPR036869 Chaperone J-domain superfamily [G3DSA:1.10.287.110] (391-482)
  IPR036869 Chaperone J-domain superfamily [SSF46565] (399-470)
  IPR052763 DnaJ Homolog Subfamily C Member 4 [PTHR44825] (398-472)

Secondary structure (DSSP, 8-state):
------------------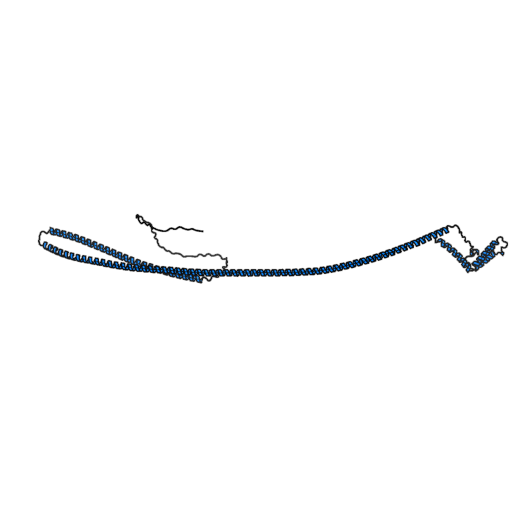---------------------------------------------PPPPTTHHHHHHHHHHHHHHHHHHHHHHHHHHHHHHHHHHHHHHHHHHHHHHHHHHHHHHHHHHHHHHHHHHHHHHHHHHHHHHHHHHHHHHHT--S-TTHHHHHHHHHHHHHHHHHHHHHHHHHHHHHHHHHHHHHHHHHHHHHHHHHHHHHHHHHHHHHHHHHHHHHHHHHHHHHHHHHHHHHHHHHHHHHHHHHHHHHHHHHHHHHHHHHHHHHHHHHHHHHHHHHHHHHHHHHHHHHHHHHHHHHHHHHHHHHHHHHHHHHHHHHHHHHHHHHHHHHHHHHHHHHHHHHHHHHHHHHHHHHHHHHHHHHHHHHHHHHHHHHS------------HHHHHT--TT--HHHHHHHHHHHHHHH-GGGGTTSTTHHHHHHHHHHHHHHHHHHHSHHHHHHHHHHHHHHHHHHHGGGT--